Protein AF-A0A0Q8W1R7-F1 (afdb_monomer_lite)

Structure (mmCIF, N/CA/C/O backbone):
data_AF-A0A0Q8W1R7-F1
#
_entry.id   AF-A0A0Q8W1R7-F1
#
loop_
_atom_site.group_PDB
_atom_site.id
_atom_site.type_symbol
_atom_site.label_atom_id
_atom_site.label_alt_id
_atom_site.label_comp_id
_atom_site.label_asym_id
_atom_site.label_entity_id
_atom_site.label_seq_id
_atom_site.pdbx_PDB_ins_code
_atom_site.Cartn_x
_atom_site.Cartn_y
_atom_site.Cartn_z
_atom_site.occupancy
_atom_site.B_iso_or_equiv
_atom_site.auth_seq_id
_atom_site.auth_comp_id
_atom_site.auth_asym_id
_atom_site.auth_atom_id
_atom_site.pdbx_PDB_model_num
ATOM 1 N N . MET A 1 1 ? -94.435 5.708 218.632 1.00 38.22 1 MET A N 1
ATOM 2 C CA . MET A 1 1 ? -94.674 4.295 219.001 1.00 38.22 1 MET A CA 1
ATOM 3 C C . MET A 1 1 ? -95.378 3.622 217.819 1.00 38.22 1 MET A C 1
ATOM 5 O O . MET A 1 1 ? -96.397 4.172 217.431 1.00 38.22 1 MET A O 1
ATOM 9 N N . THR A 1 2 ? -94.858 2.476 217.315 1.00 40.69 2 THR A N 1
ATOM 10 C CA . THR A 1 2 ? -95.605 1.294 216.749 1.00 40.69 2 THR A CA 1
ATOM 11 C C . THR A 1 2 ? -96.429 1.458 215.434 1.00 40.69 2 THR A C 1
ATOM 13 O O . THR A 1 2 ? -96.935 2.543 215.223 1.00 40.69 2 THR A O 1
ATOM 16 N N . ARG A 1 3 ? -96.729 0.499 214.516 1.00 44.25 3 ARG A N 1
ATOM 17 C CA . ARG A 1 3 ? -96.453 -0.941 214.185 1.00 44.25 3 ARG A CA 1
ATOM 18 C C . ARG A 1 3 ? -97.399 -1.347 212.978 1.00 44.25 3 ARG A C 1
ATOM 20 O O . ARG A 1 3 ? -98.430 -0.698 212.853 1.00 44.25 3 ARG A O 1
ATOM 27 N N . ILE A 1 4 ? -97.126 -2.456 212.239 1.00 41.72 4 ILE A N 1
ATOM 28 C CA . ILE A 1 4 ? -98.034 -3.377 211.437 1.00 41.72 4 ILE A CA 1
ATOM 29 C C . ILE A 1 4 ? -98.063 -3.324 209.856 1.00 41.72 4 ILE A C 1
ATOM 31 O O . ILE A 1 4 ? -97.885 -2.273 209.258 1.00 41.72 4 ILE A O 1
ATOM 35 N N . GLU A 1 5 ? -98.232 -4.524 209.243 1.00 49.44 5 GLU A N 1
ATOM 36 C CA . GLU A 1 5 ? -97.964 -5.159 207.905 1.00 49.44 5 GLU A CA 1
ATOM 37 C C . GLU A 1 5 ? -98.959 -4.983 206.696 1.00 49.44 5 GLU A C 1
ATOM 39 O O . GLU A 1 5 ? -100.087 -4.553 206.910 1.00 49.44 5 GLU A O 1
ATOM 44 N N . SER A 1 6 ? -98.566 -5.457 205.467 1.00 43.22 6 SER A N 1
ATOM 45 C CA . SER A 1 6 ? -99.324 -6.318 204.469 1.00 43.22 6 SER A CA 1
ATOM 46 C C . SER A 1 6 ? -99.432 -5.918 202.942 1.00 43.22 6 SER A C 1
ATOM 48 O O . SER A 1 6 ? -100.117 -4.962 202.608 1.00 43.22 6 SER A O 1
ATOM 50 N N . ALA A 1 7 ? -98.838 -6.750 202.044 1.00 46.09 7 ALA A N 1
ATOM 51 C CA . ALA A 1 7 ? -99.156 -7.304 200.672 1.00 46.09 7 ALA A CA 1
ATOM 52 C C . ALA A 1 7 ? -99.746 -6.574 199.388 1.00 46.09 7 ALA A C 1
ATOM 54 O O . ALA A 1 7 ? -100.809 -5.972 199.430 1.00 46.09 7 ALA A O 1
ATOM 55 N N . SER A 1 8 ? -99.067 -6.846 198.232 1.00 51.34 8 SER A N 1
ATOM 56 C CA . SER A 1 8 ? -99.394 -7.192 196.787 1.00 51.34 8 SER A CA 1
ATOM 57 C C . SER A 1 8 ? -100.215 -6.379 195.724 1.00 51.34 8 SER A C 1
ATOM 59 O O . SER A 1 8 ? -101.372 -6.049 195.945 1.00 51.34 8 SER A O 1
ATOM 61 N N . GLU A 1 9 ? -99.648 -6.356 194.482 1.00 46.69 9 GLU A N 1
ATOM 62 C CA . GLU A 1 9 ? -100.207 -6.645 193.105 1.00 46.69 9 GLU A CA 1
ATOM 63 C C . GLU A 1 9 ? -100.318 -5.584 191.945 1.00 46.69 9 GLU A C 1
ATOM 65 O O . GLU A 1 9 ? -100.521 -4.395 192.158 1.00 46.69 9 GLU A O 1
ATOM 70 N N . HIS A 1 10 ? -100.126 -6.076 190.692 1.00 53.00 10 HIS A N 1
ATOM 71 C CA . HIS A 1 10 ? -99.733 -5.476 189.373 1.00 53.00 10 HIS A CA 1
ATOM 72 C C . HIS A 1 10 ? -100.873 -5.131 188.359 1.00 53.00 10 HIS A C 1
ATOM 74 O O . HIS A 1 10 ? -101.868 -5.842 188.366 1.00 53.00 10 HIS A O 1
ATOM 80 N N . GLN A 1 11 ? -100.653 -4.233 187.350 1.00 46.44 11 GLN A N 1
ATOM 81 C CA . GLN A 1 11 ? -101.268 -4.259 185.972 1.00 46.44 11 GLN A CA 1
ATOM 82 C C . GLN A 1 11 ? -100.510 -3.448 184.853 1.00 46.44 11 GLN A C 1
ATOM 84 O O . GLN A 1 11 ? -99.923 -2.408 185.140 1.00 46.44 11 GLN A O 1
ATOM 89 N N . HIS A 1 12 ? -100.567 -3.899 183.570 1.00 50.00 12 HIS A N 1
ATOM 90 C CA . HIS A 1 12 ? -99.900 -3.387 182.325 1.00 50.00 12 HIS A CA 1
ATOM 91 C C . HIS A 1 12 ? -100.809 -3.453 181.045 1.00 50.00 12 HIS A C 1
ATOM 93 O O . HIS A 1 12 ? -101.509 -4.450 180.885 1.00 50.00 12 HIS A O 1
ATOM 99 N N . GLY A 1 13 ? -100.692 -2.513 180.063 1.00 44.03 13 GLY A N 1
ATOM 100 C CA . GLY A 1 13 ? -101.052 -2.726 178.623 1.00 44.03 13 GLY A CA 1
ATOM 101 C C . GLY A 1 13 ? -101.381 -1.498 177.710 1.00 44.03 13 GLY A C 1
ATOM 102 O O . GLY A 1 13 ? -102.448 -0.919 177.869 1.00 44.03 13 GLY A O 1
ATOM 103 N N . ALA A 1 14 ? -100.542 -1.150 176.694 1.00 50.22 14 ALA A N 1
ATOM 104 C CA . ALA A 1 14 ? -100.887 -0.209 175.578 1.00 50.22 14 ALA A CA 1
ATOM 105 C C . ALA A 1 14 ? -100.031 -0.229 174.256 1.00 50.22 14 ALA A C 1
ATOM 107 O O . ALA A 1 14 ? -100.478 0.313 173.249 1.00 50.22 14 ALA A O 1
ATOM 108 N N . GLY A 1 15 ? -98.838 -0.842 174.170 1.00 51.94 15 GLY A N 1
ATOM 109 C CA . GLY A 1 15 ? -97.869 -0.617 173.059 1.00 51.94 15 GLY A CA 1
ATOM 110 C C . GLY A 1 15 ? -98.080 -1.292 171.679 1.00 51.94 15 GLY A C 1
ATOM 111 O O . GLY A 1 15 ? -97.258 -1.103 170.791 1.00 51.94 15 GLY A O 1
ATOM 112 N N . LEU A 1 16 ? -99.135 -2.078 171.444 1.00 53.53 16 LEU A N 1
ATOM 113 C CA . LEU A 1 16 ? -99.179 -3.023 170.303 1.00 53.53 16 LEU A CA 1
ATOM 114 C C . LEU A 1 16 ? -99.725 -2.458 168.965 1.00 53.53 16 LEU A C 1
ATOM 116 O O . LEU A 1 16 ? -99.521 -3.063 167.918 1.00 53.53 16 LEU A O 1
ATOM 120 N N . LYS A 1 17 ? -100.421 -1.312 168.949 1.00 53.47 17 LYS A N 1
ATOM 121 C CA . LYS A 1 17 ? -101.210 -0.872 167.770 1.00 53.47 17 LYS A CA 1
ATOM 122 C C . LYS A 1 17 ? -100.422 -0.124 166.676 1.00 53.47 17 LYS A C 1
ATOM 124 O O . LYS A 1 17 ? -100.834 -0.151 165.523 1.00 53.47 17 LYS A O 1
ATOM 129 N N . ILE A 1 18 ? -99.295 0.515 167.002 1.00 57.88 18 ILE A N 1
ATOM 130 C CA . ILE A 1 18 ? -98.525 1.354 166.052 1.00 57.88 18 ILE A CA 1
ATOM 131 C C . ILE A 1 18 ? -97.645 0.511 165.114 1.00 57.88 18 ILE A C 1
ATOM 133 O O . ILE A 1 18 ? -97.493 0.844 163.940 1.00 57.88 18 ILE A O 1
ATOM 137 N N . ALA A 1 19 ? -97.122 -0.621 165.591 1.00 57.94 19 ALA A N 1
ATOM 138 C CA . ALA A 1 19 ? -96.240 -1.487 164.807 1.00 57.94 19 ALA A CA 1
ATOM 139 C C . ALA A 1 19 ? -96.912 -2.062 163.543 1.00 57.94 19 ALA A C 1
ATOM 141 O O . ALA A 1 19 ? -96.256 -2.260 162.525 1.00 57.94 19 ALA A O 1
ATOM 142 N N . VAL A 1 20 ? -98.229 -2.287 163.582 1.00 61.53 20 VAL A N 1
ATOM 143 C CA . VAL A 1 20 ? -98.974 -2.942 162.493 1.00 61.53 20 VAL A CA 1
ATOM 144 C C . VAL A 1 20 ? -99.138 -2.034 161.265 1.00 61.53 20 VAL A C 1
ATOM 146 O O . VAL A 1 20 ? -99.049 -2.508 160.136 1.00 61.53 20 VAL A O 1
ATOM 149 N N . ILE A 1 21 ? -99.331 -0.725 161.455 1.00 60.91 21 ILE A N 1
ATOM 150 C CA . ILE A 1 21 ? -99.586 0.216 160.347 1.00 60.91 21 ILE A CA 1
ATOM 151 C C . ILE A 1 21 ? -98.305 0.498 159.549 1.00 60.91 21 ILE A C 1
ATOM 153 O O . ILE A 1 21 ? -98.337 0.533 158.319 1.00 60.91 21 ILE A O 1
ATOM 157 N N . VAL A 1 22 ? -97.166 0.645 160.233 1.00 60.72 22 VAL A N 1
ATOM 158 C CA . VAL A 1 22 ? -95.864 0.865 159.580 1.00 60.72 22 VAL A CA 1
ATOM 159 C C . VAL A 1 22 ? -95.456 -0.355 158.755 1.00 60.72 22 VAL A C 1
ATOM 161 O O . VAL A 1 22 ? -94.979 -0.199 157.633 1.00 60.72 22 VAL A O 1
ATOM 164 N N . LEU A 1 23 ? -95.716 -1.567 159.256 1.00 62.00 23 LEU A N 1
ATOM 165 C CA . LEU A 1 23 ? -95.460 -2.797 158.506 1.00 62.00 23 LEU A CA 1
ATOM 166 C C . LEU A 1 23 ? -96.329 -2.911 157.248 1.00 62.00 23 LEU A C 1
ATOM 168 O O . LEU A 1 23 ? -95.832 -3.340 156.213 1.00 62.00 23 LEU A O 1
ATOM 172 N N . ALA A 1 24 ? -97.599 -2.503 157.307 1.00 62.09 24 ALA A N 1
ATOM 173 C CA . ALA A 1 24 ? -98.493 -2.554 156.150 1.00 62.09 24 ALA A CA 1
ATOM 174 C C . ALA A 1 24 ? -98.080 -1.567 155.042 1.00 62.09 24 ALA A C 1
ATOM 176 O O . ALA A 1 24 ? -98.088 -1.923 153.864 1.00 62.09 24 ALA A O 1
ATOM 177 N N . LEU A 1 25 ? -97.667 -0.347 155.406 1.00 62.59 25 LEU A N 1
ATOM 178 C CA . LEU A 1 25 ? -97.160 0.647 154.451 1.00 62.59 25 LEU A CA 1
ATOM 179 C C . LEU A 1 25 ? -95.797 0.257 153.872 1.00 62.59 25 LEU A C 1
ATOM 181 O O . LEU A 1 25 ? -95.595 0.408 152.671 1.00 62.59 25 LEU A O 1
ATOM 185 N N . ALA A 1 26 ? -94.891 -0.282 154.694 1.00 63.66 26 ALA A N 1
ATOM 186 C CA . ALA A 1 26 ? -93.610 -0.816 154.233 1.00 63.66 26 ALA A CA 1
ATOM 187 C C . ALA A 1 26 ? -93.805 -2.004 153.282 1.00 63.66 26 ALA A C 1
ATOM 189 O O . ALA A 1 26 ? -93.137 -2.091 152.258 1.00 63.66 26 ALA A O 1
ATOM 190 N N . LEU A 1 27 ? -94.761 -2.890 153.571 1.00 68.06 27 LEU A N 1
ATOM 191 C CA . LEU A 1 27 ? -95.094 -3.997 152.683 1.00 68.06 27 LEU A CA 1
ATOM 192 C C . LEU A 1 27 ? -95.673 -3.482 151.360 1.00 68.06 27 LEU A C 1
ATOM 194 O O . LEU A 1 27 ? -95.247 -3.928 150.300 1.00 68.06 27 LEU A O 1
ATOM 198 N N . ALA A 1 28 ? -96.582 -2.506 151.391 1.00 62.25 28 ALA A N 1
ATOM 199 C CA . ALA A 1 28 ? -97.167 -1.934 150.180 1.00 62.25 28 ALA A CA 1
ATOM 200 C C . ALA A 1 28 ? -96.123 -1.226 149.296 1.00 62.25 28 ALA A C 1
ATOM 202 O O . ALA A 1 28 ? -96.113 -1.423 148.079 1.00 62.25 28 ALA A O 1
ATOM 203 N N . THR A 1 29 ? -95.208 -0.448 149.881 1.00 66.50 29 THR A N 1
ATOM 204 C CA . THR A 1 29 ? -94.132 0.219 149.128 1.00 66.50 29 THR A CA 1
ATOM 205 C C . THR A 1 29 ? -93.098 -0.768 148.611 1.00 66.50 29 THR A C 1
ATOM 207 O O . THR A 1 29 ? -92.699 -0.658 147.455 1.00 66.50 29 THR A O 1
ATOM 210 N N . MET A 1 30 ? -92.711 -1.767 149.406 1.00 68.00 30 MET A N 1
ATOM 211 C CA . MET A 1 30 ? -91.771 -2.798 148.969 1.00 68.00 30 MET A CA 1
ATOM 212 C C . MET A 1 30 ? -92.367 -3.660 147.852 1.00 68.00 30 MET A C 1
ATOM 214 O O . MET A 1 30 ? -91.676 -3.968 146.886 1.00 68.00 30 MET A O 1
ATOM 218 N N . THR A 1 31 ? -93.665 -3.970 147.929 1.00 67.19 31 THR A N 1
ATOM 219 C CA . THR A 1 31 ? -94.385 -4.675 146.861 1.00 67.19 31 THR A CA 1
ATOM 220 C C . THR A 1 31 ? -94.438 -3.806 145.607 1.00 67.19 31 THR A C 1
ATOM 222 O O . THR A 1 31 ? -94.045 -4.252 144.543 1.00 67.19 31 THR A O 1
ATOM 225 N N . THR A 1 32 ? -94.820 -2.533 145.712 1.00 65.62 32 THR A N 1
ATOM 226 C CA . THR A 1 32 ? -94.885 -1.625 144.551 1.00 65.62 32 THR A CA 1
ATOM 227 C C . THR A 1 32 ? -93.514 -1.410 143.903 1.00 65.62 32 THR A C 1
ATOM 229 O O . THR A 1 32 ? -93.407 -1.402 142.678 1.00 65.62 32 THR A O 1
ATOM 232 N N . LEU A 1 33 ? -92.454 -1.289 144.707 1.00 70.81 33 LEU A N 1
ATOM 233 C CA . LEU A 1 33 ? -91.078 -1.197 144.227 1.00 70.81 33 LEU A CA 1
ATOM 234 C C . LEU A 1 33 ? -90.658 -2.486 143.521 1.00 70.81 33 LEU A C 1
ATOM 236 O O . LEU A 1 33 ? -90.154 -2.400 142.410 1.00 70.81 33 LEU A O 1
ATOM 240 N N . PHE A 1 34 ? -90.920 -3.652 144.117 1.00 71.31 34 PHE A N 1
ATOM 241 C CA . PHE A 1 34 ? -90.669 -4.961 143.508 1.00 71.31 34 PHE A CA 1
ATOM 242 C C . PHE A 1 34 ? -91.397 -5.118 142.166 1.00 71.31 34 PHE A C 1
ATOM 244 O O . PHE A 1 34 ? -90.830 -5.631 141.208 1.00 71.31 34 PHE A O 1
ATOM 251 N N . LEU A 1 35 ? -92.629 -4.620 142.059 1.00 65.75 35 LEU A N 1
ATOM 252 C CA . LEU A 1 35 ? -93.423 -4.652 140.828 1.00 65.75 35 LEU A CA 1
ATOM 253 C C . LEU A 1 35 ? -92.864 -3.736 139.738 1.00 65.75 35 LEU A C 1
ATOM 255 O O . LEU A 1 35 ? -92.772 -4.125 138.573 1.00 65.75 35 LEU A O 1
ATOM 259 N N . LEU A 1 36 ? -92.470 -2.519 140.108 1.00 71.19 36 LEU A N 1
ATOM 260 C CA . LEU A 1 36 ? -91.848 -1.568 139.189 1.00 71.19 36 LEU A CA 1
ATOM 261 C C . LEU A 1 36 ? -90.455 -2.024 138.752 1.00 71.19 36 LEU A C 1
ATOM 263 O O . LEU A 1 36 ? -90.089 -1.807 137.601 1.00 71.19 36 LEU A O 1
ATOM 267 N N . THR A 1 37 ? -89.677 -2.656 139.631 1.00 73.69 37 THR A N 1
ATOM 268 C CA . THR A 1 37 ? -88.337 -3.142 139.287 1.00 73.69 37 THR A CA 1
ATOM 269 C C . THR A 1 37 ? -88.387 -4.407 138.444 1.00 73.69 37 THR A C 1
ATOM 271 O O . THR A 1 37 ? -87.656 -4.477 137.466 1.00 73.69 37 THR A O 1
ATOM 274 N N . THR A 1 38 ? -89.267 -5.367 138.739 1.00 69.19 38 THR A N 1
ATOM 275 C CA . THR A 1 38 ? -89.404 -6.600 137.935 1.00 69.19 38 THR A CA 1
ATOM 276 C C . THR A 1 38 ? -89.975 -6.334 136.543 1.00 69.19 38 THR A C 1
ATOM 278 O O . THR A 1 38 ? -89.465 -6.880 135.570 1.00 69.19 38 THR A O 1
ATOM 281 N N . SER A 1 39 ? -90.958 -5.435 136.413 1.00 71.38 39 SER A N 1
ATOM 282 C CA . SER A 1 39 ? -91.488 -5.024 135.101 1.00 71.38 39 SER A CA 1
ATOM 283 C C . SER A 1 39 ? -90.478 -4.223 134.273 1.00 71.38 39 SER A C 1
ATOM 285 O O . SER A 1 39 ? -90.335 -4.472 133.078 1.00 71.38 39 SER A O 1
ATOM 287 N N . LYS A 1 40 ? -89.723 -3.302 134.892 1.00 77.56 40 LYS A N 1
ATOM 288 C CA . LYS A 1 40 ? -88.628 -2.593 134.209 1.00 77.56 40 LYS A CA 1
ATOM 289 C C . LYS A 1 40 ? -87.461 -3.512 133.855 1.00 77.56 40 LYS A C 1
ATOM 291 O O . LYS A 1 40 ? -86.825 -3.286 132.834 1.00 77.56 40 LYS A O 1
ATOM 296 N N . LEU A 1 41 ? -87.187 -4.531 134.670 1.00 78.25 41 LEU A N 1
ATOM 297 C CA . LEU A 1 41 ? -86.155 -5.527 134.394 1.00 78.25 41 LEU A CA 1
ATOM 298 C C . LEU A 1 41 ? -86.550 -6.425 133.218 1.00 78.25 41 LEU A C 1
ATOM 300 O O . LEU A 1 41 ? -85.726 -6.629 132.338 1.00 78.25 41 LEU A O 1
ATOM 304 N N . ALA A 1 42 ? -87.802 -6.893 133.163 1.00 74.31 42 ALA A N 1
ATOM 305 C CA . ALA A 1 42 ? -88.317 -7.655 132.025 1.00 74.31 42 ALA A CA 1
ATOM 306 C C . ALA A 1 42 ? -88.290 -6.821 130.732 1.00 74.31 42 ALA A C 1
ATOM 308 O O . ALA A 1 42 ? -87.707 -7.252 129.747 1.00 74.31 42 ALA A O 1
ATOM 309 N N . GLY A 1 43 ? -88.799 -5.583 130.761 1.00 75.94 43 GLY A N 1
ATOM 310 C CA . GLY A 1 43 ? -88.759 -4.698 129.590 1.00 75.94 43 GLY A CA 1
ATOM 311 C C . GLY A 1 43 ? -87.341 -4.292 129.165 1.00 75.94 43 GLY A C 1
ATOM 312 O O . GLY A 1 43 ? -87.070 -4.163 127.976 1.00 75.94 43 GLY A O 1
ATOM 313 N N . GLY A 1 44 ? -86.418 -4.125 130.118 1.00 80.75 44 GLY A N 1
ATOM 314 C CA . GLY A 1 44 ? -85.002 -3.889 129.831 1.00 80.75 44 GLY A CA 1
ATOM 315 C C . GLY A 1 44 ? -84.300 -5.118 129.244 1.00 80.75 44 GLY A C 1
ATOM 316 O O . GLY A 1 44 ? -83.471 -4.971 128.352 1.00 80.75 44 GLY A O 1
ATOM 317 N N . ALA A 1 45 ? -84.656 -6.323 129.697 1.00 80.62 45 ALA A N 1
ATOM 318 C CA . ALA A 1 45 ? -84.152 -7.581 129.155 1.00 80.62 45 ALA A CA 1
ATOM 319 C C . ALA A 1 45 ? -84.709 -7.870 127.749 1.00 80.62 45 ALA A C 1
ATOM 321 O O . ALA A 1 45 ? -83.950 -8.296 126.886 1.00 80.62 45 ALA A O 1
ATOM 322 N N . ASP A 1 46 ? -85.979 -7.549 127.480 1.00 81.94 46 ASP A N 1
ATOM 323 C CA . ASP A 1 46 ? -86.566 -7.616 126.134 1.00 81.94 46 ASP A CA 1
ATOM 324 C C . ASP A 1 46 ? -85.914 -6.602 125.181 1.00 81.94 46 ASP A C 1
ATOM 326 O O . ASP A 1 46 ? -85.605 -6.931 124.037 1.00 81.94 46 ASP A O 1
ATOM 330 N N . GLN A 1 47 ? -85.643 -5.376 125.648 1.00 83.81 47 GLN A N 1
ATOM 331 C CA . GLN A 1 47 ? -84.891 -4.381 124.873 1.00 83.81 47 GLN A CA 1
ATOM 332 C C . GLN A 1 47 ? -83.456 -4.834 124.590 1.00 83.81 47 GLN A C 1
ATOM 334 O O . GLN A 1 47 ? -82.959 -4.619 123.486 1.00 83.81 47 GLN A O 1
ATOM 339 N N . LEU A 1 48 ? -82.796 -5.472 125.561 1.00 85.00 48 LEU A N 1
ATOM 340 C CA . LEU A 1 48 ? -81.456 -6.023 125.382 1.00 85.00 48 LEU A CA 1
ATOM 341 C C . LEU A 1 48 ? -81.462 -7.209 124.410 1.00 85.00 48 LEU A C 1
ATOM 343 O O . LEU A 1 48 ? -80.592 -7.275 123.550 1.00 85.00 48 LEU A O 1
ATOM 347 N N . ALA A 1 49 ? -82.460 -8.093 124.486 1.00 82.00 49 ALA A N 1
ATOM 348 C CA . ALA A 1 49 ? -82.631 -9.202 123.551 1.00 82.00 49 ALA A CA 1
ATOM 349 C C . ALA A 1 49 ? -82.917 -8.709 122.125 1.00 82.00 49 ALA A C 1
ATOM 351 O O . ALA A 1 49 ? -82.309 -9.198 121.179 1.00 82.00 49 ALA A O 1
ATOM 352 N N . ALA A 1 50 ? -83.779 -7.700 121.962 1.00 82.00 50 ALA A N 1
ATOM 353 C CA . ALA A 1 50 ? -84.051 -7.085 120.664 1.00 82.00 50 ALA A CA 1
ATOM 354 C C . ALA A 1 50 ? -82.819 -6.358 120.100 1.00 82.00 50 ALA A C 1
ATOM 356 O O . ALA A 1 50 ? -82.522 -6.481 118.915 1.00 82.00 50 ALA A O 1
ATOM 357 N N . GLY A 1 51 ? -82.070 -5.642 120.947 1.00 85.94 51 GLY A N 1
ATOM 358 C CA . GLY A 1 51 ? -80.811 -5.003 120.559 1.00 85.94 51 GLY A CA 1
ATOM 359 C C . GLY A 1 51 ? -79.726 -6.013 120.177 1.00 85.94 51 GLY A C 1
ATOM 360 O O . GLY A 1 51 ? -79.010 -5.795 119.205 1.00 85.94 51 GLY A O 1
ATOM 361 N N . ALA A 1 52 ? -79.637 -7.138 120.890 1.00 85.25 52 ALA A N 1
ATOM 362 C CA . ALA A 1 52 ? -78.720 -8.232 120.584 1.00 85.25 52 ALA A CA 1
ATOM 363 C C . ALA A 1 52 ? -79.122 -8.985 119.305 1.00 85.25 52 ALA A C 1
ATOM 365 O O . ALA A 1 52 ? -78.252 -9.302 118.503 1.00 85.25 52 ALA A O 1
ATOM 366 N N . ALA A 1 53 ? -80.420 -9.186 119.055 1.00 84.19 53 ALA A N 1
ATOM 367 C CA . ALA A 1 53 ? -80.921 -9.735 117.793 1.00 84.19 53 ALA A CA 1
ATOM 368 C C . ALA A 1 53 ? -80.613 -8.802 116.611 1.00 84.19 53 ALA A C 1
ATOM 370 O O . ALA A 1 53 ? -80.090 -9.242 115.596 1.00 84.19 53 ALA A O 1
ATOM 371 N N . GLN A 1 54 ? -80.824 -7.493 116.768 1.00 87.38 54 GLN A N 1
ATOM 372 C CA . GLN A 1 54 ? -80.460 -6.514 115.742 1.00 87.38 54 GLN A CA 1
ATOM 373 C C . GLN A 1 54 ? -78.938 -6.457 115.505 1.00 87.38 54 GLN A C 1
ATOM 375 O O . GLN A 1 54 ? -78.491 -6.289 114.371 1.00 87.38 54 GLN A O 1
ATOM 380 N N . ALA A 1 55 ? -78.128 -6.597 116.559 1.00 86.94 55 ALA A N 1
ATOM 381 C CA . ALA A 1 55 ? -76.673 -6.677 116.447 1.00 86.94 55 ALA A CA 1
ATOM 382 C C . ALA A 1 55 ? -76.204 -8.001 115.819 1.00 86.94 55 ALA A C 1
ATOM 384 O O . ALA A 1 55 ? -75.201 -8.006 115.111 1.00 86.94 55 ALA A O 1
ATOM 385 N N . SER A 1 56 ? -76.922 -9.102 116.051 1.00 87.06 56 SER A N 1
ATOM 386 C CA . SER A 1 56 ? -76.731 -10.402 115.399 1.00 87.06 56 SER A CA 1
ATOM 387 C C . SER A 1 56 ? -77.025 -10.299 113.900 1.00 87.06 56 SER A C 1
ATOM 389 O O . SER A 1 56 ? -76.123 -10.526 113.098 1.00 87.06 56 SER A O 1
ATOM 391 N N . ASP A 1 57 ? -78.199 -9.790 113.512 1.00 86.69 57 ASP A N 1
ATOM 392 C CA . ASP A 1 57 ? -78.550 -9.542 112.105 1.00 86.69 57 ASP A CA 1
ATOM 393 C C . ASP A 1 57 ? -77.519 -8.633 111.415 1.00 86.69 57 ASP A C 1
ATOM 395 O O . ASP A 1 57 ? -77.079 -8.906 110.299 1.00 86.69 57 ASP A O 1
ATOM 399 N N . GLY A 1 58 ? -77.084 -7.565 112.095 1.00 89.38 58 GLY A N 1
ATOM 400 C CA . GLY A 1 58 ? -76.037 -6.675 111.593 1.00 89.38 58 GLY A CA 1
ATOM 401 C C . GLY A 1 58 ? -74.672 -7.359 111.462 1.00 89.38 58 GLY A C 1
ATOM 402 O O . GLY A 1 58 ? -73.957 -7.112 110.495 1.00 89.38 58 GLY A O 1
ATOM 403 N N . SER A 1 59 ? -74.313 -8.243 112.397 1.00 89.62 59 SER A N 1
ATOM 404 C CA . SER A 1 59 ? -73.059 -9.009 112.352 1.00 89.62 59 SER A CA 1
ATOM 405 C C . SER A 1 59 ? -73.081 -10.045 111.227 1.00 89.62 59 SER A C 1
ATOM 407 O O . SER A 1 59 ? -72.084 -10.179 110.523 1.00 89.62 59 SER A O 1
ATOM 409 N N . GLN A 1 60 ? -74.221 -10.703 110.994 1.00 88.56 60 GLN A N 1
ATOM 410 C CA . GLN A 1 60 ? -74.414 -11.624 109.874 1.00 88.56 60 GLN A CA 1
ATOM 411 C C . GLN A 1 60 ? -74.334 -10.897 108.527 1.00 88.56 60 GLN A C 1
ATOM 413 O O . GLN A 1 60 ? -73.632 -11.353 107.633 1.00 88.56 60 GLN A O 1
ATOM 418 N N . GLN A 1 61 ? -74.969 -9.727 108.392 1.00 89.94 61 GLN A N 1
ATOM 419 C CA . GLN A 1 61 ? -74.860 -8.912 107.174 1.00 89.94 61 GLN A CA 1
ATOM 420 C C . GLN A 1 61 ? -73.414 -8.494 106.880 1.00 89.94 61 GLN A C 1
ATOM 422 O O . GLN A 1 61 ? -72.996 -8.486 105.722 1.00 89.94 61 GLN A O 1
ATOM 427 N N . VAL A 1 62 ? -72.636 -8.153 107.914 1.00 90.06 62 VAL A N 1
ATOM 428 C CA . VAL A 1 62 ? -71.209 -7.843 107.749 1.00 90.06 62 VAL A CA 1
ATOM 429 C C . VAL A 1 62 ? -70.410 -9.097 107.392 1.00 90.06 62 VAL A C 1
ATOM 431 O O . VAL A 1 62 ? -69.527 -9.002 106.545 1.00 90.06 62 VAL A O 1
ATOM 434 N N . ALA A 1 63 ? -70.721 -10.256 107.977 1.00 88.62 63 ALA A N 1
ATOM 435 C CA . ALA A 1 63 ? -70.061 -11.519 107.652 1.00 88.62 63 ALA A CA 1
ATOM 436 C C . ALA A 1 63 ? -70.313 -11.941 106.196 1.00 88.62 63 ALA A C 1
ATOM 438 O O . ALA A 1 63 ? -69.362 -12.261 105.483 1.00 88.62 63 ALA A O 1
ATOM 439 N N . ASP A 1 64 ? -71.563 -11.861 105.737 1.00 89.19 64 ASP A N 1
ATOM 440 C CA . ASP A 1 64 ? -71.952 -12.166 104.359 1.00 89.19 64 ASP A CA 1
ATOM 441 C C . ASP A 1 64 ? -71.271 -11.197 103.381 1.00 89.19 64 ASP A C 1
ATOM 443 O O . ASP A 1 64 ? -70.623 -11.628 102.427 1.00 89.19 64 ASP A O 1
ATOM 447 N N . GLY A 1 65 ? -71.316 -9.888 103.665 1.00 91.56 65 GLY A N 1
ATOM 448 C CA . GLY A 1 65 ? -70.643 -8.873 102.850 1.00 91.56 65 GLY A CA 1
ATOM 449 C C . GLY A 1 65 ? -69.116 -9.015 102.834 1.00 91.56 65 GLY A C 1
ATOM 450 O O . GLY A 1 65 ? -68.478 -8.774 101.810 1.00 91.56 65 GLY A O 1
ATOM 451 N N . ALA A 1 66 ? -68.509 -9.448 103.941 1.00 91.81 66 ALA A N 1
ATOM 452 C CA . ALA A 1 66 ? -67.084 -9.760 104.009 1.00 91.81 66 ALA A CA 1
ATOM 453 C C . ALA A 1 66 ? -66.740 -11.054 103.244 1.00 91.81 66 ALA A C 1
ATOM 455 O O . ALA A 1 66 ? -65.675 -11.138 102.631 1.00 91.81 66 ALA A O 1
ATOM 456 N N . GLY A 1 67 ? -67.650 -12.031 103.210 1.00 90.56 67 GLY A N 1
ATOM 457 C CA . GLY A 1 67 ? -67.548 -13.223 102.366 1.00 90.56 67 GLY A CA 1
ATOM 458 C C . GLY A 1 67 ? -67.603 -12.893 100.872 1.00 90.56 67 GLY A C 1
ATOM 459 O O . GLY A 1 67 ? -66.737 -13.335 100.117 1.00 90.56 67 GLY A O 1
ATOM 460 N N . GLU A 1 68 ? -68.556 -12.058 100.451 1.00 92.69 68 GLU A N 1
ATOM 461 C CA . GLU A 1 68 ? -68.649 -11.564 99.069 1.00 92.69 68 GLU A CA 1
ATOM 462 C C . GLU A 1 68 ? -67.413 -10.748 98.672 1.00 92.69 68 GLU A C 1
ATOM 464 O O . GLU A 1 68 ? -66.859 -10.950 97.591 1.00 92.69 68 GLU A O 1
ATOM 469 N N . LEU A 1 69 ? -66.928 -9.870 99.562 1.00 93.00 69 LEU A N 1
ATOM 470 C CA . LEU A 1 69 ? -65.696 -9.113 99.338 1.00 93.00 69 LEU A CA 1
ATOM 471 C C . LEU A 1 69 ? -64.481 -10.038 99.201 1.00 93.00 69 LEU A C 1
ATOM 473 O O . LEU A 1 69 ? -63.632 -9.791 98.347 1.00 93.00 69 LEU A O 1
ATOM 477 N N . SER A 1 70 ? -64.394 -11.096 100.014 1.00 92.44 70 SER A N 1
ATOM 478 C CA . SER A 1 70 ? -63.320 -12.088 99.922 1.00 92.44 70 SER A CA 1
ATOM 479 C C . SER A 1 70 ? -63.334 -12.813 98.578 1.00 92.44 70 SER A C 1
ATOM 481 O O . SER A 1 70 ? -62.321 -12.824 97.879 1.00 92.44 70 SER A O 1
ATOM 483 N N . ALA A 1 71 ? -64.495 -13.336 98.173 1.00 91.44 71 ALA A N 1
ATOM 484 C CA . ALA A 1 71 ? -64.656 -14.026 96.897 1.00 91.44 71 ALA A CA 1
ATOM 485 C C . ALA A 1 71 ? -64.339 -13.108 95.706 1.00 91.44 71 ALA A C 1
ATOM 487 O O . ALA A 1 71 ? -63.550 -13.478 94.839 1.00 91.44 71 ALA A O 1
ATOM 488 N N . GLY A 1 72 ? -64.870 -11.881 95.704 1.00 94.00 72 GLY A N 1
ATOM 489 C CA . GLY A 1 72 ? -64.575 -10.898 94.660 1.00 94.00 72 GLY A CA 1
ATOM 490 C C . GLY A 1 72 ? -63.101 -10.476 94.622 1.00 94.00 72 GLY A C 1
ATOM 491 O O . GLY A 1 72 ? -62.554 -10.239 93.548 1.00 94.00 72 GLY A O 1
ATOM 492 N N . SER A 1 73 ? -62.430 -10.422 95.777 1.00 94.31 73 SER A N 1
ATOM 493 C CA . SER A 1 73 ? -60.991 -10.129 95.850 1.00 94.31 73 SER A CA 1
ATOM 494 C C . SER A 1 73 ? -60.139 -11.307 95.361 1.00 94.31 73 SER A C 1
ATOM 496 O O . SER A 1 73 ? -59.110 -11.087 94.727 1.00 94.31 73 SER A O 1
ATOM 498 N N . ALA A 1 74 ? -60.570 -12.551 95.590 1.00 92.19 74 ALA A N 1
ATOM 499 C CA . ALA A 1 74 ? -59.919 -13.735 95.031 1.00 92.19 74 ALA A CA 1
ATOM 500 C C . ALA A 1 74 ? -60.059 -13.787 93.499 1.00 92.19 74 ALA A C 1
ATOM 502 O O . ALA A 1 74 ? -59.060 -13.961 92.808 1.00 92.19 74 ALA A O 1
ATOM 503 N N . GLU A 1 75 ? -61.257 -13.527 92.959 1.00 94.06 75 GLU A N 1
ATOM 504 C CA . GLU A 1 75 ? -61.462 -13.424 91.505 1.00 94.06 75 GLU A CA 1
ATOM 505 C C . GLU A 1 75 ? -60.620 -12.301 90.880 1.00 94.06 75 GLU A C 1
ATOM 507 O O . GLU A 1 75 ? -60.060 -12.470 89.794 1.00 94.06 75 GLU A O 1
ATOM 512 N N . LEU A 1 76 ? -60.497 -11.156 91.565 1.00 94.44 76 LEU A N 1
ATOM 513 C CA . LEU A 1 76 ? -59.626 -10.066 91.124 1.00 94.44 76 LEU A CA 1
ATOM 514 C C . LEU A 1 76 ? -58.148 -10.479 91.129 1.00 94.44 76 LEU A C 1
ATOM 516 O O . LEU A 1 76 ? -57.428 -10.112 90.201 1.00 94.44 76 LEU A O 1
ATOM 520 N N . SER A 1 77 ? -57.709 -11.247 92.132 1.00 93.81 77 SER A N 1
ATOM 521 C CA . SER A 1 77 ? -56.343 -11.778 92.201 1.00 93.81 77 SER A CA 1
ATOM 522 C C . SER A 1 77 ? -56.039 -12.717 91.034 1.00 93.81 77 SER A C 1
ATOM 524 O O . SER A 1 77 ? -55.071 -12.495 90.305 1.00 93.81 77 SER A O 1
ATOM 526 N N . ASP A 1 78 ? -56.916 -13.692 90.781 1.00 93.12 78 ASP A N 1
ATOM 527 C CA . ASP A 1 78 ? -56.769 -14.638 89.670 1.00 93.12 78 ASP A CA 1
ATOM 528 C C . ASP A 1 78 ? -56.741 -13.907 88.318 1.00 93.12 78 ASP A C 1
ATOM 530 O O . ASP A 1 78 ? -55.856 -14.135 87.488 1.00 93.12 78 ASP A O 1
ATOM 534 N N . GLY A 1 79 ? -57.662 -12.959 88.110 1.00 95.06 79 GLY A N 1
ATOM 535 C CA . GLY A 1 79 ? -57.697 -12.142 86.896 1.00 95.06 79 GLY A CA 1
ATOM 536 C C . GLY A 1 79 ? -56.448 -11.272 86.716 1.00 95.06 79 GLY A C 1
ATOM 537 O O . GLY A 1 79 ? -55.978 -11.084 85.589 1.00 95.06 79 GLY A O 1
ATOM 538 N N . ALA A 1 80 ? -55.880 -10.761 87.810 1.00 94.88 80 ALA A N 1
ATOM 539 C CA . ALA A 1 80 ? -54.639 -9.997 87.792 1.00 94.88 80 ALA A CA 1
ATOM 540 C C . ALA A 1 80 ? -53.416 -10.893 87.502 1.00 94.88 80 ALA A C 1
ATOM 542 O O . ALA A 1 80 ? -52.559 -10.506 86.705 1.00 94.88 80 ALA A O 1
ATOM 543 N N . ALA A 1 81 ? -53.371 -12.119 88.030 1.00 93.12 81 ALA A N 1
ATOM 544 C CA . ALA A 1 81 ? -52.329 -13.102 87.724 1.00 93.12 81 ALA A CA 1
ATOM 545 C C . ALA A 1 81 ? -52.366 -13.568 86.251 1.00 93.12 81 ALA A C 1
ATOM 547 O O . ALA A 1 81 ? -51.323 -13.686 85.590 1.00 93.12 81 ALA A O 1
ATOM 548 N N . ASP A 1 82 ? -53.563 -13.769 85.694 1.00 95.25 82 ASP A N 1
ATOM 549 C CA . ASP A 1 82 ? -53.747 -14.063 84.268 1.00 95.25 82 ASP A CA 1
ATOM 550 C C . ASP A 1 82 ? -53.269 -12.898 83.388 1.00 95.25 82 ASP A C 1
ATOM 552 O O . ASP A 1 82 ? -52.588 -13.108 82.373 1.00 95.25 82 ASP A O 1
ATOM 556 N N . ALA A 1 83 ? -53.576 -11.659 83.788 1.00 94.88 83 ALA A N 1
ATOM 557 C CA . ALA A 1 83 ? -53.094 -10.460 83.111 1.00 94.88 83 ALA A CA 1
ATOM 558 C C . ALA A 1 83 ? -51.561 -10.345 83.168 1.00 94.88 83 ALA A C 1
ATOM 560 O O . ALA A 1 83 ? -50.948 -10.055 82.135 1.00 94.88 83 ALA A O 1
ATOM 561 N N . ALA A 1 84 ? -50.940 -10.659 84.312 1.00 93.94 84 ALA A N 1
ATOM 562 C CA . ALA A 1 84 ? -49.485 -10.691 84.467 1.00 93.94 84 ALA A CA 1
ATOM 563 C C . ALA A 1 84 ? -48.843 -11.702 83.509 1.00 93.94 84 ALA A C 1
ATOM 565 O O . ALA A 1 84 ? -47.958 -11.357 82.724 1.00 93.94 84 ALA A O 1
ATOM 566 N N . THR A 1 85 ? -49.381 -12.923 83.461 1.00 94.44 85 THR A N 1
ATOM 567 C CA . THR A 1 85 ? -48.933 -13.970 82.529 1.00 94.44 85 THR A CA 1
ATOM 568 C C . THR A 1 85 ? -49.092 -13.537 81.064 1.00 94.44 85 THR A C 1
ATOM 570 O O . THR A 1 85 ? -48.246 -13.822 80.207 1.00 94.44 85 THR A O 1
ATOM 573 N N . GLY A 1 86 ? -50.192 -12.853 80.737 1.00 95.88 86 GLY A N 1
ATOM 574 C CA . GLY A 1 86 ? -50.420 -12.275 79.412 1.00 95.88 86 GLY A CA 1
ATOM 575 C C . GLY A 1 86 ? -49.379 -11.213 79.047 1.00 95.88 86 GLY A C 1
ATOM 576 O O . GLY A 1 86 ? -48.849 -11.220 77.931 1.00 95.88 86 GLY A O 1
ATOM 577 N N . ALA A 1 87 ? -49.047 -10.340 79.996 1.00 96.19 87 ALA A N 1
ATOM 578 C CA . ALA A 1 87 ? -48.051 -9.288 79.844 1.00 96.19 87 ALA A CA 1
ATOM 579 C C . ALA A 1 87 ? -46.622 -9.854 79.709 1.00 96.19 87 ALA A C 1
ATOM 581 O O . ALA A 1 87 ? -45.871 -9.425 78.830 1.00 96.19 87 ALA A O 1
ATOM 582 N N . GLU A 1 88 ? -46.267 -10.911 80.443 1.00 94.81 88 GLU A N 1
ATOM 583 C CA . GLU A 1 88 ? -44.997 -11.630 80.259 1.00 94.81 88 GLU A CA 1
ATOM 584 C C . GLU A 1 88 ? -44.866 -12.230 78.852 1.00 94.81 88 GLU A C 1
ATOM 586 O O . GLU A 1 88 ? -43.844 -12.055 78.177 1.00 94.81 88 GLU A O 1
ATOM 591 N N . LYS A 1 89 ? -45.919 -12.895 78.353 1.00 96.00 89 LYS A N 1
ATOM 592 C CA . LYS A 1 89 ? -45.940 -13.431 76.979 1.00 96.00 89 LYS A CA 1
ATOM 593 C C . LYS A 1 89 ? -45.768 -12.321 75.943 1.00 96.00 89 LYS A C 1
ATOM 595 O O . LYS A 1 89 ? -45.034 -12.504 74.967 1.00 96.00 89 LYS A O 1
ATOM 600 N N . LEU A 1 90 ? -46.409 -11.170 76.159 1.00 95.88 90 LEU A N 1
ATOM 601 C CA . LEU A 1 90 ? -46.250 -9.993 75.306 1.00 95.88 90 LEU A CA 1
ATOM 602 C C . LEU A 1 90 ? -44.807 -9.469 75.335 1.00 95.88 90 LEU A C 1
ATOM 604 O O . LEU A 1 90 ? -44.258 -9.177 74.273 1.00 95.88 90 LEU A O 1
ATOM 608 N N . SER A 1 91 ? -44.169 -9.417 76.507 1.00 95.12 91 SER A N 1
ATOM 609 C CA . SER A 1 91 ? -42.760 -9.033 76.663 1.00 95.12 91 SER A CA 1
ATOM 610 C C . SER A 1 91 ? -41.824 -9.955 75.872 1.00 95.12 91 SER A C 1
ATOM 612 O O . SER A 1 91 ? -41.005 -9.482 75.078 1.00 95.12 91 SER A O 1
ATOM 614 N N . VAL A 1 92 ? -41.989 -11.277 75.994 1.00 95.75 92 VAL A N 1
ATOM 615 C CA . VAL A 1 92 ? -41.186 -12.262 75.242 1.00 95.75 92 VAL A CA 1
ATOM 616 C C . VAL A 1 92 ? -41.400 -12.124 73.729 1.00 95.75 92 VAL A C 1
ATOM 618 O O . VAL A 1 92 ? -40.435 -12.134 72.952 1.00 95.75 92 VAL A O 1
ATOM 621 N N . GLY A 1 93 ? -42.653 -11.959 73.296 1.00 95.62 93 GLY A N 1
ATOM 622 C CA . GLY A 1 93 ? -42.994 -11.738 71.890 1.00 95.62 93 GLY A CA 1
ATOM 623 C C . GLY A 1 93 ? -42.367 -10.457 71.334 1.00 95.62 93 GLY A C 1
ATOM 624 O O . GLY A 1 93 ? -41.737 -10.483 70.273 1.00 95.62 93 GLY A O 1
ATOM 625 N N . ALA A 1 94 ? -42.464 -9.356 72.082 1.00 95.94 94 ALA A N 1
ATOM 626 C CA . ALA A 1 94 ? -41.869 -8.071 71.732 1.00 95.94 94 ALA A CA 1
ATOM 627 C C . ALA A 1 94 ? -40.332 -8.145 71.672 1.00 95.94 94 ALA A C 1
ATOM 629 O O . ALA A 1 94 ? -39.734 -7.652 70.716 1.00 95.94 94 ALA A O 1
ATOM 630 N N . GLY A 1 95 ? -39.690 -8.844 72.613 1.00 93.81 95 GLY A N 1
ATOM 631 C CA . GLY A 1 95 ? -38.245 -9.087 72.588 1.00 93.81 95 GLY A CA 1
ATOM 632 C C . GLY A 1 95 ? -37.799 -9.893 71.361 1.00 93.81 95 GLY A C 1
ATOM 633 O O . GLY A 1 95 ? -36.809 -9.557 70.709 1.00 93.81 95 GLY A O 1
ATOM 634 N N . THR A 1 96 ? -38.563 -10.918 70.978 1.00 95.44 96 THR A N 1
ATOM 635 C CA . THR A 1 96 ? -38.282 -11.715 69.769 1.00 95.44 96 THR A CA 1
ATOM 636 C C . THR A 1 96 ? -38.415 -10.871 68.498 1.00 95.44 96 THR A C 1
ATOM 638 O O . THR A 1 96 ? -37.563 -10.946 67.606 1.00 95.44 96 THR A O 1
ATOM 641 N N . ALA A 1 97 ? -39.448 -10.026 68.428 1.00 95.12 97 ALA A N 1
ATOM 642 C CA . ALA A 1 97 ? -39.643 -9.088 67.327 1.00 95.12 97 ALA A CA 1
ATOM 643 C C . ALA A 1 97 ? -38.500 -8.060 67.238 1.00 95.12 97 ALA A C 1
ATOM 645 O O . ALA A 1 97 ? -38.012 -7.806 66.136 1.00 95.12 97 ALA A O 1
ATOM 646 N N . ALA A 1 98 ? -38.006 -7.553 68.373 1.00 94.50 98 ALA A N 1
ATOM 647 C CA . ALA A 1 98 ? -36.865 -6.636 68.423 1.00 94.50 98 ALA A CA 1
ATOM 648 C C . ALA A 1 98 ? -35.593 -7.266 67.835 1.00 94.50 98 ALA A C 1
ATOM 650 O O . ALA A 1 98 ? -34.916 -6.657 67.005 1.00 94.50 98 ALA A O 1
ATOM 651 N N . VAL A 1 99 ? -35.300 -8.524 68.189 1.00 95.12 99 VAL A N 1
ATOM 652 C CA . VAL A 1 99 ? -34.164 -9.273 67.620 1.00 95.12 99 VAL A CA 1
ATOM 653 C C . VAL A 1 99 ? -34.332 -9.484 66.112 1.00 95.12 99 VAL A C 1
ATOM 655 O O . VAL A 1 99 ? -33.362 -9.377 65.356 1.00 95.12 99 VAL A O 1
ATOM 658 N N . GLY A 1 100 ? -35.549 -9.788 65.654 1.00 96.44 100 GLY A N 1
ATOM 659 C CA . GLY A 1 100 ? -35.860 -9.915 64.228 1.00 96.44 100 GLY A CA 1
ATOM 660 C C . GLY A 1 100 ? -35.642 -8.607 63.461 1.00 96.44 100 GLY A C 1
ATOM 661 O O . GLY A 1 100 ? -34.989 -8.607 62.416 1.00 96.44 100 GLY A O 1
ATOM 662 N N . ALA A 1 101 ? -36.126 -7.494 64.012 1.00 96.88 101 ALA A N 1
ATOM 663 C CA . ALA A 1 101 ? -35.958 -6.160 63.448 1.00 96.88 101 ALA A CA 1
ATOM 664 C C . ALA A 1 101 ? -34.477 -5.750 63.381 1.00 96.88 101 ALA A C 1
ATOM 666 O O . ALA A 1 101 ? -34.018 -5.242 62.360 1.00 96.88 101 ALA A O 1
ATOM 667 N N . GLU A 1 102 ? -33.686 -6.072 64.404 1.00 95.44 102 GLU A N 1
ATOM 668 C CA . GLU A 1 102 ? -32.248 -5.798 64.403 1.00 95.44 102 GLU A CA 1
ATOM 669 C C . GLU A 1 102 ? -31.491 -6.623 63.346 1.00 95.44 102 GLU A C 1
ATOM 671 O O . GLU A 1 102 ? -30.639 -6.099 62.623 1.00 95.44 102 GLU A O 1
ATOM 676 N N . LYS A 1 103 ? -31.844 -7.904 63.169 1.00 96.75 103 LYS A N 1
ATOM 677 C CA . LYS A 1 103 ? -31.293 -8.728 62.076 1.00 96.75 103 LYS A CA 1
ATOM 678 C C . LYS A 1 103 ? -31.633 -8.147 60.705 1.00 96.75 103 LYS A C 1
ATOM 680 O O . LYS A 1 103 ? -30.761 -8.111 59.833 1.00 96.75 103 LYS A O 1
ATOM 685 N N . LEU A 1 104 ? -32.870 -7.682 60.519 1.00 96.69 104 LEU A N 1
ATOM 686 C CA . LEU A 1 104 ? -33.301 -7.030 59.283 1.00 96.69 104 LEU A CA 1
ATOM 687 C C . LEU A 1 104 ? -32.502 -5.747 59.028 1.00 96.69 104 LEU A C 1
ATOM 689 O O . LEU A 1 104 ? -32.009 -5.560 57.918 1.00 96.69 104 LEU A O 1
ATOM 693 N N . ARG A 1 105 ? -32.289 -4.918 60.056 1.00 96.50 105 ARG A N 1
ATOM 694 C CA . ARG A 1 105 ? -31.473 -3.697 59.978 1.00 96.50 105 ARG A CA 1
ATOM 695 C C . ARG A 1 105 ? -30.044 -3.993 59.520 1.00 96.50 105 ARG A C 1
ATOM 697 O O . ARG A 1 105 ? -29.542 -3.349 58.601 1.00 96.50 105 ARG A O 1
ATOM 704 N N . VAL A 1 106 ? -29.390 -4.985 60.130 1.00 96.25 106 VAL A N 1
ATOM 705 C CA . VAL A 1 106 ? -28.022 -5.392 59.759 1.00 96.25 106 VAL A CA 1
ATOM 706 C C . VAL A 1 106 ? -27.974 -5.950 58.333 1.00 96.25 106 VAL A C 1
ATOM 708 O O . VAL A 1 106 ? -27.045 -5.643 57.584 1.00 96.25 106 VAL A O 1
ATOM 711 N N . GLY A 1 107 ? -28.964 -6.756 57.940 1.00 97.00 107 GLY A N 1
ATOM 712 C CA . GLY A 1 107 ? -29.080 -7.273 56.575 1.00 97.00 107 GLY A CA 1
ATOM 713 C C . GLY A 1 107 ? -29.246 -6.157 55.542 1.00 97.00 107 GLY A C 1
ATOM 714 O O . GLY A 1 107 ? -28.539 -6.145 54.536 1.00 97.00 107 GLY A O 1
ATOM 715 N N . ALA A 1 108 ? -30.114 -5.188 55.832 1.00 97.00 108 ALA A N 1
ATOM 716 C CA . ALA A 1 108 ? -30.355 -4.025 54.989 1.00 97.00 108 ALA A CA 1
ATOM 717 C C . ALA A 1 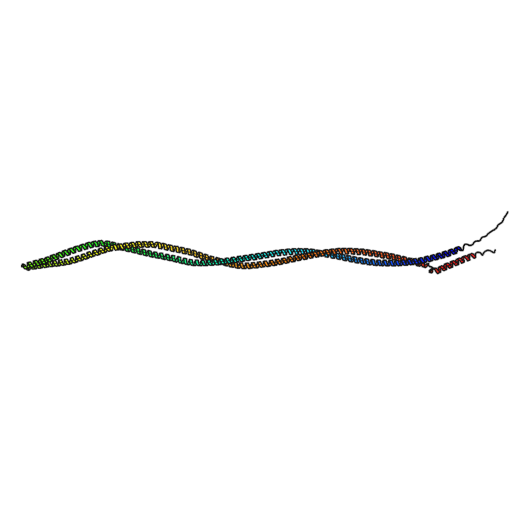108 ? -29.092 -3.158 54.833 1.00 97.00 108 ALA A C 1
ATOM 719 O O . ALA A 1 108 ? -28.743 -2.785 53.717 1.00 97.00 108 ALA A O 1
ATOM 720 N N . ALA A 1 109 ? -28.333 -2.941 55.914 1.00 95.19 109 ALA A N 1
ATOM 721 C CA . ALA A 1 109 ? -27.059 -2.221 55.854 1.00 95.19 109 ALA A CA 1
ATOM 722 C C . ALA A 1 109 ? -26.018 -2.928 54.965 1.00 95.19 109 ALA A C 1
ATOM 724 O O . ALA A 1 109 ? -25.352 -2.284 54.157 1.00 95.19 109 ALA A O 1
ATOM 725 N N . LYS A 1 110 ? -25.900 -4.262 55.059 1.00 96.62 110 LYS A N 1
ATOM 726 C CA . LYS A 1 110 ? -25.007 -5.039 54.178 1.00 96.62 110 LYS A CA 1
ATOM 727 C C . LYS A 1 110 ? -25.432 -4.954 52.713 1.00 96.62 110 LYS A C 1
ATOM 729 O O . LYS A 1 110 ? -24.574 -4.830 51.842 1.00 96.62 110 LYS A O 1
ATOM 734 N N . ALA A 1 111 ? -26.737 -5.021 52.448 1.00 96.00 111 ALA A N 1
ATOM 735 C CA . ALA A 1 111 ? -27.278 -4.877 51.102 1.00 96.00 111 ALA A CA 1
ATOM 736 C C . ALA A 1 111 ? -26.984 -3.482 50.526 1.00 96.00 111 ALA A C 1
ATOM 738 O O . ALA A 1 111 ? -26.544 -3.398 49.382 1.00 96.00 111 ALA A O 1
ATOM 739 N N . ALA A 1 112 ? -27.116 -2.422 51.331 1.00 95.94 112 ALA A N 1
ATOM 740 C CA . ALA A 1 112 ? -26.761 -1.061 50.931 1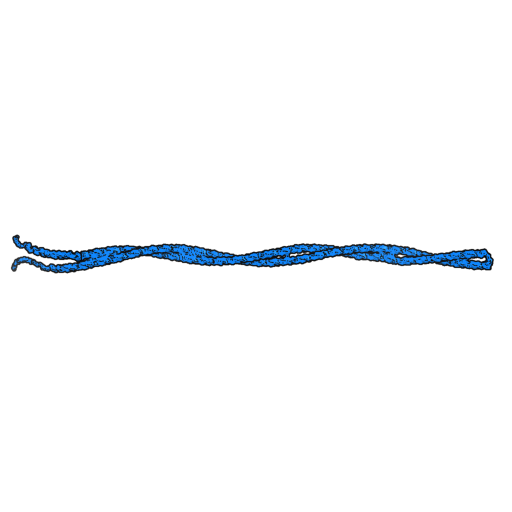.00 95.94 112 ALA A CA 1
ATOM 741 C C . ALA A 1 112 ? -25.277 -0.948 50.548 1.00 95.94 112 ALA A C 1
ATOM 743 O O . ALA A 1 112 ? -24.953 -0.476 49.463 1.00 95.94 112 ALA A O 1
ATOM 744 N N . THR A 1 113 ? -24.361 -1.472 51.372 1.00 96.06 113 THR A N 1
ATOM 745 C CA . THR A 1 113 ? -22.921 -1.486 51.042 1.00 96.06 113 THR A CA 1
ATOM 746 C C . THR A 1 113 ? -22.621 -2.258 49.752 1.00 96.06 113 THR A C 1
ATOM 748 O O . THR A 1 113 ? -21.822 -1.809 48.927 1.00 96.06 113 THR A O 1
ATOM 751 N N . GLY A 1 114 ? -23.268 -3.411 49.551 1.00 97.00 114 GLY A N 1
ATOM 752 C CA . GLY A 1 114 ? -23.133 -4.184 48.315 1.00 97.00 114 GLY A CA 1
ATOM 753 C C . GLY A 1 114 ? -23.649 -3.425 47.090 1.00 97.00 114 GLY A C 1
ATOM 754 O O . GLY A 1 114 ? -23.011 -3.450 46.040 1.00 97.00 114 GLY A O 1
ATOM 755 N N . ALA A 1 115 ? -24.761 -2.705 47.239 1.00 97.62 115 ALA A N 1
ATOM 756 C CA . ALA A 1 115 ? -25.346 -1.884 46.188 1.00 97.62 115 ALA A CA 1
ATOM 757 C C . ALA A 1 115 ? -24.450 -0.686 45.821 1.00 97.62 115 ALA A C 1
ATOM 759 O O . ALA A 1 115 ? -24.231 -0.452 44.637 1.00 97.62 115 ALA A O 1
ATOM 760 N N . VAL A 1 116 ? -23.831 -0.010 46.798 1.00 97.50 116 VAL A N 1
ATOM 761 C CA . VAL A 1 116 ? -22.808 1.026 46.534 1.00 97.50 116 VAL A CA 1
ATOM 762 C C . VAL A 1 116 ? -21.625 0.447 45.755 1.00 97.50 116 VAL A C 1
ATOM 764 O O . VAL A 1 116 ? -21.236 0.990 44.728 1.00 97.50 116 VAL A O 1
ATOM 767 N N . THR A 1 117 ? -21.105 -0.709 46.178 1.00 97.44 117 THR A N 1
ATOM 768 C CA . THR A 1 117 ? -19.973 -1.361 45.491 1.00 97.44 117 THR A CA 1
ATOM 769 C C . THR A 1 117 ? -20.319 -1.716 44.039 1.00 97.44 117 THR A C 1
ATOM 771 O O . THR A 1 117 ? -19.493 -1.565 43.137 1.00 97.44 117 THR A O 1
ATOM 774 N N . LEU A 1 118 ? -21.549 -2.180 43.795 1.00 97.12 118 LEU A N 1
ATOM 775 C CA . LEU A 1 118 ? -22.046 -2.452 42.447 1.00 97.12 118 LEU A CA 1
ATOM 776 C C . LEU A 1 118 ? -22.182 -1.164 41.623 1.00 97.12 118 LEU A C 1
ATOM 778 O O . LEU A 1 118 ? -21.831 -1.170 40.443 1.00 97.12 118 LEU A O 1
ATOM 782 N N . ALA A 1 119 ? -22.653 -0.073 42.233 1.00 97.31 119 ALA A N 1
ATOM 783 C CA . ALA A 1 119 ? -22.775 1.224 41.575 1.00 97.31 119 ALA A CA 1
ATOM 784 C C . ALA A 1 119 ? -21.411 1.767 41.127 1.00 97.31 119 ALA A C 1
ATOM 786 O O . ALA A 1 119 ? -21.276 2.182 39.973 1.00 97.31 119 ALA A O 1
ATOM 787 N N . ASP A 1 120 ? -20.401 1.681 41.997 1.00 95.94 120 ASP A N 1
ATOM 788 C CA . ASP A 1 120 ? -19.027 2.100 41.709 1.00 95.94 120 ASP A CA 1
ATOM 789 C C . ASP A 1 120 ? -18.404 1.256 40.587 1.00 95.94 120 ASP A C 1
ATOM 791 O O . ASP A 1 120 ? -17.821 1.789 39.641 1.00 95.94 120 ASP A O 1
ATOM 795 N N . GLY A 1 121 ? -18.567 -0.071 40.642 1.00 97.38 121 GLY A N 1
ATOM 796 C CA . GLY A 1 121 ? -18.065 -0.976 39.602 1.00 97.38 121 GLY A CA 1
ATOM 797 C C . GLY A 1 121 ? -18.735 -0.757 38.241 1.00 97.38 121 GLY A C 1
ATOM 798 O O . GLY A 1 121 ? -18.076 -0.812 37.196 1.00 97.38 121 GLY A O 1
ATOM 799 N N . ALA A 1 122 ? -20.036 -0.465 38.241 1.00 97.62 122 ALA A N 1
ATOM 800 C CA . ALA A 1 122 ? -20.775 -0.117 37.035 1.00 97.62 122 ALA A CA 1
ATOM 801 C C . ALA A 1 122 ? -20.327 1.244 36.472 1.00 97.62 122 ALA A C 1
ATOM 803 O O . ALA A 1 122 ? -20.094 1.349 35.270 1.00 97.62 122 ALA A O 1
ATOM 804 N N . ALA A 1 123 ? -20.097 2.250 37.321 1.00 96.69 123 ALA A N 1
ATOM 805 C CA . ALA A 1 123 ? -19.558 3.542 36.895 1.00 96.69 123 ALA A CA 1
ATOM 806 C C . ALA A 1 123 ? -18.148 3.408 36.291 1.00 96.69 123 ALA A C 1
ATOM 808 O O . ALA A 1 123 ? -17.876 3.949 35.221 1.00 96.69 123 ALA A O 1
ATOM 809 N N . ALA A 1 124 ? -17.266 2.618 36.912 1.00 97.31 124 ALA A N 1
ATOM 810 C CA . ALA A 1 124 ? -15.940 2.333 36.361 1.00 97.31 124 ALA A CA 1
ATOM 811 C C . ALA A 1 124 ? -16.019 1.625 34.995 1.00 97.31 124 ALA A C 1
ATOM 813 O O . ALA A 1 124 ? -15.266 1.952 34.077 1.00 97.31 124 ALA A O 1
ATOM 814 N N . SER A 1 125 ? -16.963 0.689 34.838 1.00 97.06 125 SER A N 1
ATOM 815 C CA . SER A 1 125 ? -17.208 0.006 33.561 1.00 97.06 125 SER A CA 1
ATOM 816 C C . SER A 1 125 ? -17.735 0.960 32.486 1.00 97.06 125 SER A C 1
ATOM 818 O O . SER A 1 125 ? -17.339 0.836 31.328 1.00 97.06 125 SER A O 1
ATOM 820 N N . ALA A 1 126 ? -18.584 1.926 32.856 1.00 97.38 126 ALA A N 1
ATOM 821 C CA . ALA A 1 126 ? -19.060 2.964 31.945 1.00 97.38 126 ALA A CA 1
ATOM 822 C C . ALA A 1 126 ? -17.905 3.830 31.426 1.00 97.38 126 ALA A C 1
ATOM 824 O O . ALA A 1 126 ? -17.760 4.003 30.215 1.00 97.38 126 ALA A O 1
ATOM 825 N N . THR A 1 127 ? -17.021 4.280 32.322 1.00 96.88 127 THR A N 1
ATOM 826 C CA . THR A 1 127 ? -15.812 5.031 31.952 1.00 96.88 127 THR A CA 1
ATOM 827 C C . THR A 1 127 ? -14.921 4.232 31.002 1.00 96.88 127 THR A C 1
ATOM 829 O O . THR A 1 127 ? -14.567 4.731 29.937 1.00 96.88 127 THR A O 1
ATOM 832 N N . GLY A 1 128 ? -14.612 2.972 31.326 1.00 97.50 128 GLY A N 1
ATOM 833 C CA . GLY A 1 128 ? -13.778 2.130 30.459 1.00 97.50 128 GLY A CA 1
ATOM 834 C C . GLY A 1 128 ? -14.409 1.867 29.085 1.00 97.50 128 GLY A C 1
ATOM 835 O O . GLY A 1 128 ? -13.714 1.835 28.069 1.00 97.50 128 GLY A O 1
ATOM 836 N N . ALA A 1 129 ? -15.735 1.727 29.021 1.00 97.94 129 ALA A N 1
ATOM 837 C CA . ALA A 1 129 ? -16.454 1.594 27.759 1.00 97.94 129 ALA A CA 1
ATOM 838 C C . ALA A 1 129 ? -16.446 2.902 26.943 1.00 97.94 129 ALA A C 1
ATOM 840 O O . ALA A 1 129 ? -16.303 2.856 25.723 1.00 97.94 129 ALA A O 1
ATOM 841 N N . ALA A 1 130 ? -16.528 4.066 27.592 1.00 96.56 130 ALA A N 1
ATOM 842 C CA . ALA A 1 130 ? -16.386 5.359 26.922 1.00 96.56 130 ALA A CA 1
ATOM 843 C C . ALA A 1 130 ? -14.970 5.562 26.348 1.00 96.56 130 ALA A C 1
ATOM 845 O O . ALA A 1 130 ? -14.826 5.984 25.202 1.00 96.56 130 ALA A O 1
ATOM 846 N N . GLU A 1 131 ? -13.927 5.193 27.098 1.00 97.88 131 GLU A N 1
ATOM 847 C CA . GLU A 1 131 ? -12.538 5.225 26.616 1.00 97.88 131 GLU A CA 1
ATOM 848 C C . GLU A 1 131 ? -12.319 4.286 25.421 1.00 97.88 131 GLU A C 1
ATOM 850 O O . GLU A 1 131 ? -11.629 4.646 24.463 1.00 97.88 131 GLU A O 1
ATOM 855 N N . LEU A 1 132 ? -12.935 3.098 25.441 1.00 97.38 132 LEU A N 1
ATOM 856 C CA . LEU A 1 132 ? -12.894 2.163 24.317 1.00 97.38 132 LEU A CA 1
ATOM 857 C C . LEU A 1 132 ? -13.584 2.733 23.070 1.00 97.38 132 LEU A C 1
ATOM 859 O O . LEU A 1 132 ? -13.062 2.560 21.968 1.00 97.38 132 LEU A O 1
ATOM 863 N N . ALA A 1 133 ? -14.724 3.413 23.231 1.00 97.50 133 ALA A N 1
ATOM 864 C CA . ALA A 1 133 ? -15.423 4.063 22.123 1.00 97.50 133 ALA A CA 1
ATOM 865 C C . ALA A 1 133 ? -14.545 5.143 21.470 1.00 97.50 133 ALA A C 1
ATOM 867 O O . ALA A 1 133 ? -14.298 5.093 20.268 1.00 97.50 133 ALA A O 1
ATOM 868 N N . GLU A 1 134 ? -13.966 6.028 22.282 1.00 96.62 134 GLU A N 1
ATOM 869 C CA . GLU A 1 134 ? -13.040 7.072 21.827 1.00 96.62 134 GLU A CA 1
ATOM 870 C C . GLU A 1 134 ? -11.796 6.485 21.132 1.00 96.62 134 GLU A C 1
ATOM 872 O O . GLU A 1 134 ? -11.326 6.989 20.108 1.00 96.62 134 GLU A O 1
ATOM 877 N N . GLY A 1 135 ? -11.244 5.392 21.667 1.00 97.44 135 GLY A N 1
ATOM 878 C CA . GLY A 1 135 ? -10.131 4.675 21.043 1.00 97.44 135 GLY A CA 1
ATOM 879 C C . GLY A 1 135 ? -10.499 4.085 19.678 1.00 97.44 135 GLY A C 1
ATOM 880 O O . GLY A 1 135 ? -9.707 4.164 18.734 1.00 97.44 135 GLY A O 1
ATOM 881 N N . ALA A 1 136 ? -11.705 3.530 19.553 1.00 97.50 136 ALA A N 1
ATOM 882 C CA . ALA A 1 136 ? -12.219 2.993 18.298 1.00 97.50 136 ALA A CA 1
ATOM 883 C C . ALA A 1 136 ? -12.466 4.098 17.253 1.00 97.50 136 ALA A C 1
ATOM 885 O O . ALA A 1 136 ? -12.101 3.914 16.089 1.00 97.50 136 ALA A O 1
ATOM 886 N N . ASP A 1 137 ? -12.965 5.267 17.661 1.00 96.12 137 ASP A N 1
ATOM 887 C CA . ASP A 1 137 ? -13.147 6.431 16.779 1.00 96.12 137 ASP A CA 1
ATOM 888 C C . ASP A 1 137 ? -11.807 6.997 16.279 1.00 96.12 137 ASP A C 1
ATOM 890 O O . ASP A 1 137 ? -11.649 7.321 15.093 1.00 96.12 137 ASP A O 1
ATOM 894 N N . LYS A 1 138 ? -10.784 7.036 17.144 1.00 97.12 138 LYS A N 1
ATOM 895 C CA . LYS A 1 138 ? -9.407 7.378 16.738 1.00 97.12 138 LYS A CA 1
ATOM 896 C C . LYS A 1 138 ? -8.841 6.377 15.739 1.00 97.12 138 LYS A C 1
ATOM 898 O O . LYS A 1 138 ? -8.222 6.784 14.756 1.00 97.12 138 LYS A O 1
ATOM 903 N N . ALA A 1 139 ? -9.063 5.082 15.960 1.00 96.50 139 ALA A N 1
ATOM 904 C CA . ALA A 1 139 ? -8.630 4.040 15.032 1.00 96.50 139 ALA A CA 1
ATOM 905 C C . ALA A 1 139 ? -9.348 4.143 13.674 1.00 96.50 139 ALA A C 1
ATOM 907 O O . ALA A 1 139 ? -8.706 3.984 12.634 1.00 96.50 139 ALA A O 1
ATOM 908 N N . ALA A 1 140 ? -10.647 4.464 13.664 1.00 95.94 140 ALA A N 1
ATOM 909 C CA . ALA A 1 140 ? -11.397 4.742 12.439 1.00 95.94 140 ALA A CA 1
ATOM 910 C C . ALA A 1 140 ? -10.805 5.941 11.683 1.00 95.94 140 ALA A C 1
ATOM 912 O O . ALA A 1 140 ? -10.497 5.831 10.499 1.00 95.94 140 ALA A O 1
ATOM 913 N N . SER A 1 141 ? -10.552 7.050 12.382 1.00 94.75 141 SER A N 1
ATOM 914 C CA . SER A 1 141 ? -9.966 8.264 11.794 1.00 94.75 141 SER A CA 1
ATOM 915 C C . SER A 1 141 ? -8.568 8.015 11.216 1.00 94.75 141 SER A C 1
ATOM 917 O O . SER A 1 141 ? -8.274 8.420 10.094 1.00 94.75 141 SER A O 1
ATOM 919 N N . GLY A 1 142 ? -7.713 7.287 11.944 1.00 97.00 142 GLY A N 1
ATOM 920 C CA . GLY A 1 142 ? -6.391 6.894 11.450 1.00 97.00 142 GLY A CA 1
ATOM 921 C C . GLY A 1 142 ? -6.458 5.966 10.232 1.00 97.00 142 GLY A C 1
ATOM 922 O O . GLY A 1 142 ? -5.621 6.067 9.337 1.00 97.00 142 GLY A O 1
ATOM 923 N N . SER A 1 143 ? -7.475 5.104 10.162 1.00 96.88 143 SER A N 1
ATOM 924 C CA . SER A 1 143 ? -7.716 4.241 9.001 1.00 96.88 143 SER A CA 1
ATOM 925 C C . SER A 1 143 ? -8.156 5.052 7.775 1.00 96.88 143 SER A C 1
ATOM 927 O O . SER A 1 143 ? -7.680 4.783 6.678 1.00 96.88 143 SER A O 1
ATOM 929 N N . VAL A 1 144 ? -8.959 6.108 7.951 1.00 95.50 144 VAL A N 1
ATOM 930 C CA . VAL A 1 144 ? -9.286 7.051 6.863 1.00 95.50 144 VAL A CA 1
ATOM 931 C C . VAL A 1 144 ? -8.021 7.733 6.331 1.00 95.50 144 VAL A C 1
ATOM 933 O O . VAL A 1 144 ? -7.785 7.723 5.127 1.00 95.50 144 VAL A O 1
ATOM 936 N N . SER A 1 145 ? -7.140 8.226 7.210 1.00 96.12 145 SER A N 1
ATOM 937 C CA . SER A 1 145 ? -5.854 8.800 6.775 1.00 96.12 145 SER A CA 1
ATOM 938 C C . SER A 1 145 ? -4.958 7.788 6.047 1.00 96.12 145 SER A C 1
ATOM 940 O O . SER A 1 145 ? -4.195 8.159 5.154 1.00 96.12 145 SER A O 1
ATOM 942 N N . LEU A 1 146 ? -5.036 6.504 6.413 1.00 96.06 146 LEU A N 1
ATOM 943 C CA . LEU A 1 146 ? -4.345 5.439 5.690 1.00 96.06 146 LEU A CA 1
ATOM 944 C C . LEU A 1 146 ? -4.933 5.235 4.283 1.00 96.06 146 LEU A C 1
ATOM 946 O O . LEU A 1 146 ? -4.150 5.103 3.343 1.00 96.06 146 LEU A O 1
ATOM 950 N N . SER A 1 147 ? -6.261 5.258 4.115 1.00 96.12 147 SER A N 1
ATOM 951 C CA . SER A 1 147 ? -6.917 5.199 2.791 1.00 96.12 147 SER A CA 1
ATOM 952 C C . SER A 1 147 ? -6.512 6.379 1.897 1.00 96.12 147 SER A C 1
ATOM 954 O O . SER A 1 147 ? -6.137 6.173 0.739 1.00 96.12 147 SER A O 1
ATOM 956 N N . ASP A 1 148 ? -6.427 7.598 2.445 1.00 95.31 148 ASP A N 1
ATOM 957 C CA . ASP A 1 148 ? -5.909 8.762 1.707 1.00 95.31 148 ASP A CA 1
ATOM 958 C C . ASP A 1 148 ? -4.470 8.521 1.208 1.00 95.31 148 ASP A C 1
ATOM 960 O O . ASP A 1 148 ? -4.132 8.785 0.048 1.00 95.31 148 ASP A O 1
ATOM 964 N N . GLY A 1 149 ? -3.611 7.959 2.068 1.00 97.12 149 GLY A N 1
ATOM 965 C CA . GLY A 1 149 ? -2.239 7.589 1.712 1.00 97.12 149 GLY A CA 1
ATOM 966 C C . GLY A 1 149 ? -2.160 6.496 0.640 1.00 97.12 149 GLY A C 1
ATOM 967 O O . GLY A 1 149 ? -1.313 6.566 -0.255 1.00 97.12 149 GLY A O 1
ATOM 968 N N . ILE A 1 150 ? -3.056 5.507 0.689 1.00 97.00 150 ILE A N 1
ATOM 969 C CA . ILE A 1 150 ? -3.175 4.443 -0.320 1.00 97.00 150 ILE A CA 1
ATOM 970 C C . ILE A 1 150 ? -3.606 5.026 -1.667 1.00 97.00 150 ILE A C 1
ATOM 972 O O . ILE A 1 150 ? -3.015 4.688 -2.695 1.00 97.00 150 ILE A O 1
ATOM 976 N N . THR A 1 151 ? -4.567 5.949 -1.661 1.00 96.19 151 THR A N 1
ATOM 977 C CA . THR A 1 151 ? -5.022 6.665 -2.858 1.00 96.19 151 THR A CA 1
ATOM 978 C C . THR A 1 151 ? -3.874 7.442 -3.504 1.00 96.19 151 THR A C 1
ATOM 980 O O . THR A 1 151 ? -3.667 7.362 -4.719 1.00 96.19 151 THR A O 1
ATOM 983 N N . LEU A 1 152 ? -3.058 8.132 -2.700 1.00 96.69 152 LEU A N 1
ATOM 984 C CA . LEU A 1 152 ? -1.876 8.840 -3.195 1.00 96.69 152 LEU A CA 1
ATOM 985 C C . LEU A 1 152 ? -0.829 7.879 -3.786 1.00 96.69 152 LEU A C 1
ATOM 987 O O . LEU A 1 152 ? -0.247 8.161 -4.836 1.00 96.69 152 LEU A O 1
ATOM 991 N N . ALA A 1 153 ? -0.607 6.725 -3.151 1.00 95.75 153 ALA A N 1
ATOM 992 C CA . ALA A 1 153 ? 0.302 5.702 -3.664 1.00 95.75 153 ALA A CA 1
ATOM 993 C C . ALA A 1 153 ? -0.186 5.104 -4.998 1.00 95.75 153 ALA A C 1
ATOM 995 O O . ALA A 1 153 ? 0.622 4.905 -5.910 1.00 95.75 153 ALA A O 1
ATOM 996 N N . ALA A 1 154 ? -1.494 4.871 -5.148 1.00 96.12 154 ALA A N 1
ATOM 997 C CA . ALA A 1 154 ? -2.102 4.399 -6.393 1.00 96.12 154 ALA A CA 1
ATOM 998 C C . ALA A 1 154 ? -1.963 5.429 -7.532 1.00 96.12 154 ALA A C 1
ATOM 1000 O O . ALA A 1 154 ? -1.623 5.074 -8.669 1.00 96.12 154 ALA A O 1
ATOM 1001 N N . ALA A 1 155 ? -2.143 6.718 -7.222 1.00 95.56 155 ALA A N 1
ATOM 1002 C CA . ALA A 1 155 ? -1.891 7.806 -8.166 1.00 95.56 155 ALA A CA 1
ATOM 1003 C C . ALA A 1 155 ? -0.419 7.820 -8.620 1.00 95.56 155 ALA A C 1
ATOM 1005 O O . ALA A 1 155 ? -0.143 7.777 -9.819 1.00 95.56 155 ALA A O 1
ATOM 1006 N N . GLY A 1 156 ? 0.528 7.739 -7.679 1.00 96.19 156 GLY A N 1
ATOM 1007 C CA . GLY A 1 156 ? 1.958 7.657 -7.999 1.00 96.19 156 GLY A CA 1
ATOM 1008 C C . GLY A 1 156 ? 2.328 6.424 -8.836 1.00 96.19 156 GLY A C 1
ATOM 1009 O O . GLY A 1 156 ? 3.130 6.518 -9.768 1.00 96.19 156 GLY A O 1
ATOM 1010 N N . ALA A 1 157 ? 1.712 5.266 -8.575 1.00 96.38 157 ALA A N 1
ATOM 1011 C CA . ALA A 1 157 ? 1.902 4.068 -9.395 1.00 96.38 157 ALA A CA 1
ATOM 1012 C C . ALA A 1 157 ? 1.416 4.281 -10.841 1.00 96.38 157 ALA A C 1
ATOM 1014 O O . ALA A 1 157 ? 2.065 3.816 -11.785 1.00 96.38 157 ALA A O 1
ATOM 1015 N N . THR A 1 158 ? 0.310 5.007 -11.018 1.00 95.81 158 THR A N 1
ATOM 1016 C CA . THR A 1 158 ? -0.231 5.383 -12.332 1.00 95.81 158 THR A CA 1
ATOM 1017 C C . THR A 1 158 ? 0.698 6.350 -13.067 1.00 95.81 158 THR A C 1
ATOM 1019 O O . THR A 1 158 ? 0.977 6.140 -14.249 1.00 95.81 158 THR A O 1
ATOM 1022 N N . ASP A 1 159 ? 1.270 7.335 -12.375 1.00 96.56 159 ASP A N 1
ATOM 1023 C CA . ASP A 1 159 ? 2.250 8.258 -12.963 1.00 96.56 159 ASP A CA 1
ATOM 1024 C C . ASP A 1 159 ? 3.505 7.529 -13.453 1.00 96.56 159 ASP A C 1
ATOM 1026 O O . ASP A 1 159 ? 3.967 7.759 -14.574 1.00 96.56 159 ASP A O 1
ATOM 1030 N N . VAL A 1 160 ? 4.016 6.573 -12.667 1.00 96.00 160 VAL A N 1
ATOM 1031 C CA . VAL A 1 160 ? 5.129 5.707 -13.093 1.00 96.00 160 VAL A CA 1
ATOM 1032 C C . VAL A 1 160 ? 4.759 4.929 -14.356 1.00 96.00 160 VAL A C 1
ATOM 1034 O O . VAL A 1 160 ? 5.568 4.844 -15.279 1.00 96.00 160 VAL A O 1
ATOM 1037 N N . ARG A 1 161 ? 3.535 4.395 -14.445 1.00 95.06 161 ARG A N 1
ATOM 1038 C CA . ARG A 1 161 ? 3.051 3.659 -15.626 1.00 95.06 161 ARG A CA 1
ATOM 1039 C C . ARG A 1 161 ? 3.035 4.532 -16.881 1.00 95.06 161 ARG A C 1
ATOM 1041 O O . ARG A 1 161 ? 3.474 4.099 -17.953 1.00 95.06 161 ARG A O 1
ATOM 1048 N N . ASN A 1 162 ? 2.560 5.765 -16.736 1.00 94.81 162 ASN A N 1
ATOM 1049 C CA . ASN A 1 162 ? 2.526 6.748 -17.812 1.00 94.81 162 ASN A CA 1
ATOM 1050 C C . ASN A 1 162 ? 3.950 7.108 -18.259 1.00 94.81 162 ASN A C 1
ATOM 1052 O O . ASN A 1 162 ? 4.255 7.057 -19.451 1.00 94.81 162 ASN A O 1
ATOM 1056 N N . GLY A 1 163 ? 4.854 7.370 -17.309 1.00 96.06 163 GLY A N 1
ATOM 1057 C CA . GLY A 1 163 ? 6.268 7.636 -17.590 1.00 96.06 163 GLY A CA 1
ATOM 1058 C C . GLY A 1 163 ? 6.968 6.469 -18.292 1.00 96.06 163 GLY A C 1
ATOM 1059 O O . GLY A 1 163 ? 7.666 6.668 -19.285 1.00 96.06 163 GLY A O 1
ATOM 1060 N N . VAL A 1 164 ? 6.727 5.237 -17.843 1.00 96.06 164 VAL A N 1
ATOM 1061 C CA . VAL A 1 164 ? 7.251 4.020 -18.480 1.00 96.06 164 VAL A CA 1
ATOM 1062 C C . VAL A 1 164 ? 6.764 3.883 -19.922 1.00 96.06 164 VAL A C 1
ATOM 1064 O O . VAL A 1 164 ? 7.557 3.542 -20.799 1.00 96.06 164 VAL A O 1
ATOM 1067 N N . SER A 1 165 ? 5.497 4.203 -20.189 1.00 94.06 165 SER A N 1
ATOM 1068 C CA . SER A 1 165 ? 4.936 4.161 -21.545 1.00 94.06 165 SER A CA 1
ATOM 1069 C C . SER A 1 165 ? 5.629 5.159 -22.482 1.00 94.06 165 SER A C 1
ATOM 1071 O O . SER A 1 165 ? 5.926 4.824 -23.630 1.00 94.06 165 SER A O 1
ATOM 1073 N N . LEU A 1 166 ? 5.970 6.354 -21.983 1.00 95.94 166 LEU A N 1
ATOM 1074 C CA . LEU A 1 166 ? 6.745 7.347 -22.736 1.00 95.94 166 LEU A CA 1
ATOM 1075 C C . LEU A 1 166 ? 8.173 6.867 -23.025 1.00 95.94 166 LEU A C 1
ATOM 1077 O O . LEU A 1 166 ? 8.647 6.995 -24.155 1.00 95.94 166 LEU A O 1
ATOM 1081 N N . VAL A 1 167 ? 8.853 6.275 -22.036 1.00 95.69 167 VAL A N 1
ATOM 1082 C CA . VAL A 1 167 ? 10.206 5.724 -22.232 1.00 95.69 167 VAL A CA 1
ATOM 1083 C C . VAL A 1 167 ? 10.183 4.568 -23.231 1.00 95.69 167 VAL A C 1
ATOM 1085 O O . VAL A 1 167 ? 11.047 4.505 -24.103 1.00 95.69 167 VAL A O 1
ATOM 1088 N N . ALA A 1 168 ? 9.185 3.684 -23.161 1.00 93.62 168 ALA A N 1
ATOM 1089 C CA . ALA A 1 168 ? 9.031 2.584 -24.109 1.00 93.62 168 ALA A CA 1
ATOM 1090 C C . ALA A 1 168 ? 8.846 3.091 -25.550 1.00 93.62 168 ALA A C 1
ATOM 1092 O O . ALA A 1 168 ? 9.497 2.580 -26.465 1.00 93.62 168 ALA A O 1
ATOM 1093 N N . ALA A 1 169 ? 8.029 4.133 -25.750 1.00 93.38 169 ALA A N 1
ATOM 1094 C CA . ALA A 1 169 ? 7.847 4.770 -27.055 1.00 93.38 169 ALA A CA 1
ATOM 1095 C C . ALA A 1 169 ? 9.155 5.386 -27.584 1.00 93.38 169 ALA A C 1
ATOM 1097 O O . ALA A 1 169 ? 9.570 5.090 -28.707 1.00 93.38 169 ALA A O 1
ATOM 1098 N N . ALA A 1 170 ? 9.857 6.165 -26.753 1.00 94.50 170 ALA A N 1
ATOM 1099 C CA . ALA A 1 170 ? 11.147 6.757 -27.112 1.00 94.50 170 ALA A CA 1
ATOM 1100 C C . ALA A 1 170 ? 12.199 5.688 -27.455 1.00 94.50 170 ALA A C 1
ATOM 1102 O O . ALA A 1 170 ? 12.978 5.837 -28.397 1.00 94.50 170 ALA A O 1
ATOM 1103 N N . ASN A 1 171 ? 12.199 4.572 -26.728 1.00 94.19 171 ASN A N 1
ATOM 1104 C CA . ASN A 1 171 ? 13.102 3.462 -26.989 1.00 94.19 171 ASN A CA 1
ATOM 1105 C C . ASN A 1 171 ? 12.794 2.759 -28.324 1.00 94.19 171 ASN A C 1
ATOM 1107 O O . ASN A 1 171 ? 13.715 2.371 -29.045 1.00 94.19 171 ASN A O 1
ATOM 1111 N N . GLY A 1 172 ? 11.511 2.657 -28.688 1.00 92.25 172 GLY A N 1
ATOM 1112 C CA . GLY A 1 172 ? 11.079 2.212 -30.015 1.00 92.25 172 GLY A CA 1
ATOM 1113 C C . GLY A 1 172 ? 11.611 3.110 -31.138 1.00 92.25 172 GLY A C 1
ATOM 1114 O O . GLY A 1 172 ? 12.124 2.609 -32.141 1.00 92.25 172 GLY A O 1
ATOM 1115 N N . GLU A 1 173 ? 11.587 4.434 -30.952 1.00 95.00 173 GLU A N 1
ATOM 1116 C CA . GLU A 1 173 ? 12.188 5.366 -31.915 1.00 95.00 173 GLU A CA 1
ATOM 1117 C C . GLU A 1 173 ? 13.706 5.203 -32.039 1.00 95.00 173 GLU A C 1
ATOM 1119 O O . GLU A 1 173 ? 14.238 5.243 -33.152 1.00 95.00 173 GLU A O 1
ATOM 1124 N N . ILE A 1 174 ? 14.414 5.027 -30.916 1.00 94.38 174 ILE A N 1
ATOM 1125 C CA . ILE A 1 174 ? 15.868 4.806 -30.912 1.00 94.38 174 ILE A CA 1
ATOM 1126 C C . ILE A 1 174 ? 16.204 3.541 -31.701 1.00 94.38 174 ILE A C 1
ATOM 1128 O O . ILE A 1 174 ? 17.105 3.579 -32.537 1.00 94.38 174 ILE A O 1
ATOM 1132 N N . ALA A 1 175 ? 15.462 2.449 -31.498 1.00 92.06 175 ALA A N 1
ATOM 1133 C CA . ALA A 1 175 ? 15.658 1.213 -32.251 1.00 92.06 175 ALA A CA 1
ATOM 1134 C C . ALA A 1 175 ? 15.481 1.433 -33.767 1.00 92.06 175 ALA A C 1
ATOM 1136 O O . ALA A 1 175 ? 16.326 1.009 -34.560 1.00 92.06 175 ALA A O 1
ATOM 1137 N N . GLY A 1 176 ? 14.437 2.166 -34.173 1.00 91.44 176 GLY A N 1
ATOM 1138 C CA . GLY A 1 176 ? 14.207 2.522 -35.577 1.00 91.44 176 GLY A CA 1
ATOM 1139 C C . GLY A 1 176 ? 15.339 3.368 -36.175 1.00 91.44 176 GLY A C 1
ATOM 1140 O O . GLY A 1 176 ? 15.891 3.025 -37.223 1.00 91.44 176 GLY A O 1
ATOM 1141 N N . LYS A 1 177 ? 15.746 4.441 -35.485 1.00 95.38 177 LYS A N 1
ATOM 1142 C CA . LYS A 1 177 ? 16.838 5.335 -35.921 1.00 95.38 177 LYS A CA 1
ATOM 1143 C C . LYS A 1 177 ? 18.191 4.619 -35.951 1.00 95.38 177 LYS A C 1
ATOM 1145 O O . LYS A 1 177 ? 18.985 4.845 -36.860 1.00 95.38 177 LYS A O 1
ATOM 1150 N N . SER A 1 178 ? 18.435 3.716 -35.006 1.00 95.56 178 SER A N 1
ATOM 1151 C CA . SER A 1 178 ? 19.642 2.890 -34.952 1.00 95.56 178 SER A CA 1
ATOM 1152 C C . SER A 1 178 ? 19.728 1.916 -36.135 1.00 95.56 178 SER A C 1
ATOM 1154 O O . SER A 1 178 ? 20.799 1.733 -36.722 1.00 95.56 178 SER A O 1
ATOM 1156 N N . SER A 1 179 ? 18.602 1.334 -36.556 1.00 93.50 179 SER A N 1
ATOM 1157 C CA . SER A 1 179 ? 18.551 0.507 -37.768 1.00 93.50 179 SER A CA 1
ATOM 1158 C C . SER A 1 179 ? 18.930 1.314 -39.018 1.00 93.50 179 SER A C 1
ATOM 1160 O O . SER A 1 179 ? 19.800 0.901 -39.790 1.00 93.50 179 SER A O 1
ATOM 1162 N N . LEU A 1 180 ? 18.366 2.520 -39.165 1.00 95.25 180 LEU A N 1
ATOM 1163 C CA . LEU A 1 180 ? 18.694 3.431 -40.268 1.00 95.25 180 LEU A CA 1
ATOM 1164 C C . LEU A 1 180 ? 20.169 3.849 -40.260 1.00 95.25 180 LEU A C 1
ATOM 1166 O O . LEU A 1 180 ? 20.814 3.832 -41.307 1.00 95.25 180 LEU A O 1
ATOM 1170 N N . LEU A 1 181 ? 20.730 4.168 -39.089 1.00 95.69 181 LEU A N 1
ATOM 1171 C CA . LEU A 1 181 ? 22.143 4.528 -38.964 1.00 95.69 181 LEU A CA 1
ATOM 1172 C C . LEU A 1 181 ? 23.066 3.363 -39.350 1.00 95.69 181 LEU A C 1
ATOM 1174 O O . LEU A 1 181 ? 24.063 3.581 -40.034 1.00 95.69 181 LEU A O 1
ATOM 1178 N N . SER A 1 182 ? 22.718 2.126 -38.978 1.00 93.50 182 SER A N 1
ATOM 1179 C CA . SER A 1 182 ? 23.466 0.931 -39.402 1.00 93.50 182 SER A CA 1
ATOM 1180 C C . SER A 1 182 ? 23.447 0.754 -40.917 1.00 93.50 182 SER A C 1
ATOM 1182 O O . SER A 1 182 ? 24.478 0.451 -41.515 1.00 93.50 182 SER A O 1
ATOM 1184 N N . ALA A 1 183 ? 22.281 0.939 -41.542 1.00 93.75 183 ALA A N 1
ATOM 1185 C CA . ALA A 1 183 ? 22.147 0.866 -42.993 1.00 93.75 183 ALA A CA 1
ATOM 1186 C C . ALA A 1 183 ? 22.970 1.966 -43.685 1.00 93.75 183 ALA A C 1
ATOM 1188 O O . ALA A 1 183 ? 23.701 1.677 -44.630 1.00 93.75 183 ALA A O 1
ATOM 1189 N N . GLY A 1 184 ? 22.927 3.197 -43.165 1.00 94.81 184 GLY A N 1
ATOM 1190 C CA . GLY A 1 184 ? 23.730 4.314 -43.662 1.00 94.81 184 GLY A CA 1
ATOM 1191 C C . GLY A 1 184 ? 25.236 4.072 -43.530 1.00 94.81 184 GLY A C 1
ATOM 1192 O O . GLY A 1 184 ? 25.971 4.266 -44.493 1.00 94.81 184 GLY A O 1
ATOM 1193 N N . ALA A 1 185 ? 25.701 3.580 -42.378 1.00 95.44 185 ALA A N 1
ATOM 1194 C CA . ALA A 1 185 ? 27.113 3.255 -42.164 1.00 95.44 185 ALA A CA 1
ATOM 1195 C C . ALA A 1 185 ? 27.610 2.168 -43.135 1.00 95.44 185 ALA A C 1
ATOM 1197 O O . ALA A 1 185 ? 28.718 2.276 -43.658 1.00 95.44 185 ALA A O 1
ATOM 1198 N N . ARG A 1 186 ? 26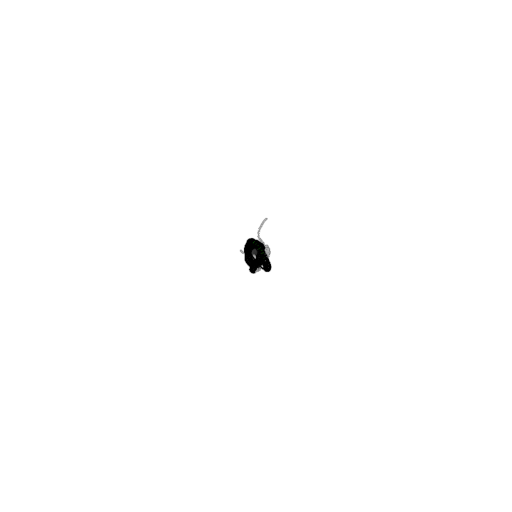.781 1.155 -43.430 1.00 93.31 186 ARG A N 1
ATOM 1199 C CA . ARG A 1 186 ? 27.091 0.138 -44.451 1.00 93.31 186 ARG A CA 1
ATOM 1200 C C . ARG A 1 186 ? 27.181 0.750 -45.845 1.00 93.31 186 ARG A C 1
ATOM 1202 O O . ARG A 1 186 ? 28.181 0.545 -46.517 1.00 93.31 186 ARG A O 1
ATOM 1209 N N . ALA A 1 187 ? 26.209 1.575 -46.230 1.00 95.44 187 ALA A N 1
ATOM 1210 C CA . ALA A 1 187 ? 26.222 2.244 -47.530 1.00 95.44 187 ALA A CA 1
ATOM 1211 C C . ALA A 1 187 ? 27.468 3.132 -47.725 1.00 95.44 187 ALA A C 1
ATOM 1213 O O . ALA A 1 187 ? 28.047 3.154 -48.810 1.00 95.44 187 ALA A O 1
ATOM 1214 N N . VAL A 1 188 ? 27.920 3.832 -46.677 1.00 96.19 188 VAL A N 1
ATOM 1215 C CA . VAL A 1 188 ? 29.163 4.622 -46.719 1.00 96.19 188 VAL A CA 1
ATOM 1216 C C . VAL A 1 188 ? 30.394 3.722 -46.847 1.00 96.19 188 VAL A C 1
ATOM 1218 O O . VAL A 1 188 ? 31.286 4.032 -47.636 1.00 96.19 188 VAL A O 1
ATOM 1221 N N . ALA A 1 189 ? 30.450 2.606 -46.114 1.00 94.50 189 ALA A N 1
ATOM 1222 C CA . ALA A 1 189 ? 31.548 1.646 -46.219 1.00 94.50 189 ALA A CA 1
ATOM 1223 C C . ALA A 1 189 ? 31.633 1.020 -47.623 1.00 94.50 189 ALA A C 1
ATOM 1225 O O . ALA A 1 189 ? 32.726 0.947 -48.191 1.00 94.50 189 ALA A O 1
ATOM 1226 N N . ASP A 1 190 ? 30.491 0.646 -48.204 1.00 93.88 190 ASP A N 1
ATOM 1227 C CA . ASP A 1 190 ? 30.393 0.100 -49.561 1.00 93.88 190 ASP A CA 1
ATOM 1228 C C . ASP A 1 190 ? 30.816 1.145 -50.605 1.00 93.88 190 ASP A C 1
ATOM 1230 O O . ASP A 1 190 ? 31.637 0.860 -51.479 1.00 93.88 190 ASP A O 1
ATOM 1234 N N . GLY A 1 191 ? 30.340 2.389 -50.473 1.00 95.31 191 GLY A N 1
ATOM 1235 C CA . GLY A 1 191 ? 30.742 3.501 -51.340 1.00 95.31 191 GLY A CA 1
ATOM 1236 C C . GLY A 1 191 ? 32.240 3.808 -51.258 1.00 95.31 191 GLY A C 1
ATOM 1237 O O . GLY A 1 191 ? 32.892 4.023 -52.281 1.00 95.31 191 GLY A O 1
ATOM 1238 N N . ALA A 1 192 ? 32.821 3.760 -50.057 1.00 96.00 192 ALA A N 1
ATOM 1239 C CA . ALA A 1 192 ? 34.261 3.891 -49.864 1.00 96.00 192 ALA A CA 1
ATOM 1240 C C . ALA A 1 192 ? 35.041 2.724 -50.503 1.00 96.00 192 ALA A C 1
ATOM 1242 O O . ALA A 1 192 ? 36.115 2.944 -51.065 1.00 96.00 192 ALA A O 1
ATOM 1243 N N . GLY A 1 193 ? 34.492 1.505 -50.469 1.00 94.56 193 GLY A N 1
ATOM 1244 C CA . GLY A 1 193 ? 35.001 0.357 -51.224 1.00 94.56 193 GLY A CA 1
ATOM 1245 C C . GLY A 1 193 ? 35.023 0.621 -52.730 1.00 94.56 193 GLY A C 1
ATOM 1246 O O . GLY A 1 193 ? 36.077 0.502 -53.352 1.00 94.56 193 GLY A O 1
ATOM 1247 N N . GLY A 1 194 ? 33.907 1.101 -53.284 1.00 95.44 194 GLY A N 1
ATOM 1248 C CA . GLY A 1 194 ? 33.804 1.465 -54.700 1.00 95.44 194 GLY A CA 1
ATOM 1249 C C . GLY A 1 194 ? 34.804 2.545 -55.131 1.00 95.44 194 GLY A C 1
ATOM 1250 O O . GLY A 1 194 ? 35.394 2.438 -56.205 1.00 95.44 194 GLY A O 1
ATOM 1251 N N . ILE A 1 195 ? 35.068 3.551 -54.284 1.00 95.62 195 ILE A N 1
ATOM 1252 C CA . ILE A 1 195 ? 36.112 4.560 -54.547 1.00 95.62 195 ILE A CA 1
ATOM 1253 C C . ILE A 1 195 ? 37.494 3.905 -54.628 1.00 95.62 195 ILE A C 1
ATOM 1255 O O . ILE A 1 195 ? 38.247 4.208 -55.551 1.00 95.62 195 ILE A O 1
ATOM 1259 N N . ARG A 1 196 ? 37.842 3.004 -53.699 1.00 94.31 196 ARG A N 1
ATOM 1260 C CA . ARG A 1 196 ? 39.142 2.308 -53.735 1.00 94.31 196 ARG A CA 1
ATOM 1261 C C . ARG A 1 196 ? 39.308 1.488 -55.006 1.00 94.31 196 ARG A C 1
ATOM 1263 O O . ARG A 1 196 ? 40.362 1.569 -55.634 1.00 94.31 196 ARG A O 1
ATOM 1270 N N . ASP A 1 197 ? 38.279 0.743 -55.392 1.00 94.25 197 ASP A N 1
ATOM 1271 C CA . ASP A 1 197 ? 38.309 -0.076 -56.605 1.00 94.25 197 ASP A CA 1
ATOM 1272 C C . ASP A 1 197 ? 38.433 0.797 -57.860 1.00 94.25 197 ASP A C 1
ATOM 1274 O O . ASP A 1 197 ? 39.261 0.519 -58.731 1.00 94.25 197 ASP A O 1
ATOM 1278 N N . GLY A 1 198 ? 37.697 1.912 -57.913 1.00 95.69 198 GLY A N 1
ATOM 1279 C CA . GLY A 1 198 ? 37.803 2.902 -58.985 1.00 95.69 198 GLY A CA 1
ATOM 1280 C C . GLY A 1 198 ? 39.188 3.549 -59.066 1.00 95.69 198 GLY A C 1
ATOM 1281 O O . GLY A 1 198 ? 39.754 3.655 -60.152 1.00 95.69 198 GLY A O 1
ATOM 1282 N N . VAL A 1 199 ? 39.783 3.926 -57.929 1.00 95.94 199 VAL A N 1
ATOM 1283 C CA . VAL A 1 199 ? 41.147 4.477 -57.884 1.00 95.94 199 VAL A CA 1
ATOM 1284 C C . VAL A 1 199 ? 42.182 3.432 -58.303 1.00 95.94 199 VAL A C 1
ATOM 1286 O O . VAL A 1 199 ? 43.115 3.760 -59.034 1.00 95.94 199 VAL A O 1
ATOM 1289 N N . LYS A 1 200 ? 42.013 2.166 -57.905 1.00 94.12 200 LYS A N 1
ATOM 1290 C CA . LYS A 1 200 ? 42.879 1.063 -58.343 1.00 94.12 200 LYS A CA 1
ATOM 1291 C C . LYS A 1 200 ? 42.819 0.879 -59.861 1.00 94.12 200 LYS A C 1
ATOM 1293 O O . LYS A 1 200 ? 43.869 0.757 -60.490 1.00 94.12 200 LYS A O 1
ATOM 1298 N N . ALA A 1 201 ? 41.620 0.908 -60.444 1.00 95.56 201 ALA A N 1
ATOM 1299 C CA . ALA A 1 201 ? 41.431 0.843 -61.892 1.00 95.56 201 ALA A CA 1
ATOM 1300 C C . ALA A 1 201 ? 42.048 2.059 -62.606 1.00 95.56 201 ALA A C 1
ATOM 1302 O O . ALA A 1 201 ? 42.766 1.894 -63.590 1.00 95.56 201 ALA A O 1
ATOM 1303 N N . ALA A 1 202 ? 41.847 3.270 -62.076 1.00 94.94 202 ALA A N 1
ATOM 1304 C CA . ALA A 1 202 ? 42.456 4.485 -62.614 1.00 94.94 202 ALA A CA 1
ATOM 1305 C C . ALA A 1 202 ? 43.991 4.423 -62.570 1.00 94.94 202 ALA A C 1
ATOM 1307 O O . ALA A 1 202 ? 44.642 4.748 -63.556 1.00 94.94 202 ALA A O 1
ATOM 1308 N N . ASN A 1 203 ? 44.580 3.955 -61.466 1.00 94.38 203 ASN A N 1
ATOM 1309 C CA . ASN A 1 203 ? 46.031 3.835 -61.331 1.00 94.38 203 ASN A CA 1
ATOM 1310 C C . ASN A 1 203 ? 46.626 2.775 -62.277 1.00 94.38 203 ASN A C 1
ATOM 1312 O O . ASN A 1 203 ? 47.737 2.956 -62.775 1.00 94.38 203 ASN A O 1
ATOM 1316 N N . ALA A 1 204 ? 45.886 1.696 -62.557 1.00 93.94 204 ALA A N 1
ATOM 1317 C CA . ALA A 1 204 ? 46.259 0.735 -63.594 1.00 93.94 204 ALA A CA 1
ATOM 1318 C C . ALA A 1 204 ? 46.280 1.405 -64.979 1.00 93.94 204 ALA A C 1
ATOM 1320 O O . ALA A 1 204 ? 47.300 1.354 -65.655 1.00 93.94 204 ALA A O 1
ATOM 1321 N N . GLY A 1 205 ? 45.228 2.152 -65.338 1.00 95.06 205 GLY A N 1
ATOM 1322 C CA . GLY A 1 205 ? 45.193 2.909 -66.596 1.00 95.06 205 GLY A CA 1
ATOM 1323 C C . GLY A 1 205 ? 46.299 3.968 -66.707 1.00 95.06 205 GLY A C 1
ATOM 1324 O O . GLY A 1 205 ? 46.897 4.130 -67.765 1.00 95.06 205 GLY A O 1
ATOM 1325 N N . VAL A 1 206 ? 46.635 4.651 -65.608 1.00 96.12 206 VAL A N 1
ATOM 1326 C CA . VAL A 1 206 ? 47.782 5.577 -65.539 1.00 96.12 206 VAL A CA 1
ATOM 1327 C C . VAL A 1 206 ? 49.100 4.855 -65.827 1.00 96.12 206 VAL A C 1
ATOM 1329 O O . VAL A 1 206 ? 49.941 5.388 -66.548 1.00 96.12 206 VAL A O 1
ATOM 1332 N N . THR A 1 207 ? 49.263 3.638 -65.305 1.00 94.94 207 THR A N 1
ATOM 1333 C CA . THR A 1 207 ? 50.446 2.799 -65.557 1.00 94.94 207 THR A CA 1
ATOM 1334 C C . THR A 1 207 ? 50.517 2.380 -67.026 1.00 94.94 207 THR A C 1
ATOM 1336 O O . THR A 1 207 ? 51.583 2.461 -67.634 1.00 94.94 207 THR A O 1
ATOM 1339 N N . ASP A 1 208 ? 49.388 1.996 -67.623 1.00 96.12 208 ASP A N 1
ATOM 1340 C CA . ASP A 1 208 ? 49.319 1.628 -69.041 1.00 96.12 208 ASP A CA 1
ATOM 1341 C C . ASP A 1 208 ? 49.678 2.810 -69.954 1.00 96.12 208 ASP A C 1
ATOM 1343 O O . ASP A 1 208 ? 50.452 2.646 -70.898 1.00 96.12 208 ASP A O 1
ATOM 1347 N N . VAL A 1 209 ? 49.184 4.016 -69.647 1.00 95.44 209 VAL A N 1
ATOM 1348 C CA . VAL A 1 209 ? 49.531 5.242 -70.389 1.00 95.44 209 VAL A CA 1
ATOM 1349 C C . VAL A 1 209 ? 51.015 5.576 -70.244 1.00 95.44 209 VAL A C 1
ATOM 1351 O O . VAL A 1 209 ? 51.651 5.891 -71.246 1.00 95.44 209 VAL A O 1
ATOM 1354 N N . ALA A 1 210 ? 51.588 5.466 -69.041 1.00 95.06 210 ALA A N 1
ATOM 1355 C CA . ALA A 1 210 ? 53.017 5.697 -68.824 1.00 95.06 210 ALA A CA 1
ATOM 1356 C C . ALA A 1 210 ? 53.880 4.714 -69.635 1.00 95.06 210 ALA A C 1
ATOM 1358 O O . ALA A 1 210 ? 54.822 5.124 -70.309 1.00 95.06 210 ALA A O 1
ATOM 1359 N N . ASN A 1 211 ? 53.519 3.427 -69.640 1.00 94.00 211 ASN A N 1
ATOM 1360 C CA . ASN A 1 211 ? 54.204 2.410 -70.442 1.00 94.00 211 ASN A CA 1
ATOM 1361 C C . 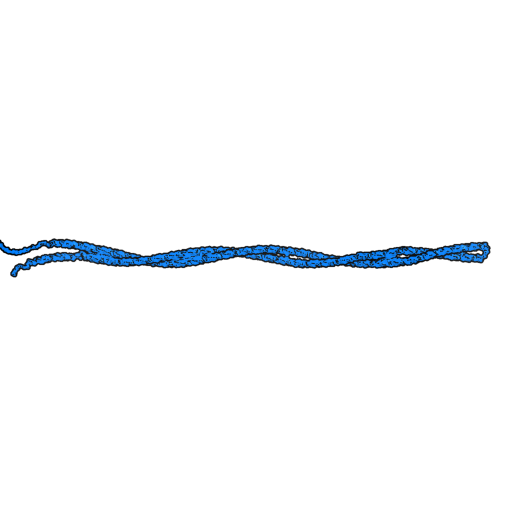ASN A 1 211 ? 54.082 2.687 -71.949 1.00 94.00 211 ASN A C 1
ATOM 1363 O O . ASN A 1 211 ? 55.055 2.532 -72.687 1.00 94.00 211 ASN A O 1
ATOM 1367 N N . GLY A 1 212 ? 52.902 3.116 -72.409 1.00 95.62 212 GLY A N 1
ATOM 1368 C CA . GLY A 1 212 ? 52.679 3.521 -73.797 1.00 95.62 212 GLY A CA 1
ATOM 1369 C C . GLY A 1 212 ? 53.495 4.753 -74.196 1.00 95.62 212 GLY A C 1
ATOM 1370 O O . GLY A 1 212 ? 54.064 4.776 -75.284 1.00 95.62 212 GLY A O 1
ATOM 1371 N N . ALA A 1 213 ? 53.606 5.740 -73.304 1.00 95.00 213 ALA A N 1
ATOM 1372 C CA . ALA A 1 213 ? 54.427 6.930 -73.500 1.00 95.00 213 ALA A CA 1
ATOM 1373 C C . ALA A 1 213 ? 55.917 6.570 -73.607 1.00 95.00 213 ALA A C 1
ATOM 1375 O O . ALA A 1 213 ? 56.556 6.953 -74.578 1.00 95.00 213 ALA A O 1
ATOM 1376 N N . LEU A 1 214 ? 56.443 5.730 -72.708 1.00 94.19 214 LEU A N 1
ATOM 1377 C CA . LEU A 1 214 ? 57.825 5.230 -72.790 1.00 94.19 214 LEU A CA 1
ATOM 1378 C C . LEU A 1 214 ? 58.096 4.472 -74.099 1.00 94.19 214 LEU A C 1
ATOM 1380 O O . LEU A 1 214 ? 59.165 4.600 -74.696 1.00 94.19 214 LEU A O 1
ATOM 1384 N N . ALA A 1 215 ? 57.128 3.683 -74.576 1.00 94.88 215 ALA A N 1
ATOM 1385 C CA . ALA A 1 215 ? 57.247 2.997 -75.861 1.00 94.88 215 ALA A CA 1
ATOM 1386 C C . ALA A 1 215 ? 57.241 3.977 -77.049 1.00 94.88 215 ALA A C 1
ATOM 1388 O O . ALA A 1 215 ? 57.992 3.777 -78.006 1.00 94.88 215 ALA A O 1
ATOM 1389 N N . LEU A 1 216 ? 56.415 5.029 -76.987 1.00 94.19 216 LEU A N 1
ATOM 1390 C CA . LEU A 1 216 ? 56.361 6.090 -77.994 1.00 94.19 216 LEU A CA 1
ATOM 1391 C C . LEU A 1 216 ? 57.663 6.897 -78.023 1.00 94.19 216 LEU A C 1
ATOM 1393 O O . LEU A 1 216 ? 58.201 7.103 -79.107 1.00 94.19 216 LEU A O 1
ATOM 1397 N N . GLN A 1 217 ? 58.191 7.266 -76.856 1.00 93.50 217 GLN A N 1
ATOM 1398 C CA . GLN A 1 217 ? 59.486 7.922 -76.686 1.00 93.50 217 GLN A CA 1
ATOM 1399 C C . GLN A 1 217 ? 60.601 7.090 -77.324 1.00 93.50 217 GLN A C 1
ATOM 1401 O O . GLN A 1 217 ? 61.262 7.541 -78.252 1.00 93.50 217 GLN A O 1
ATOM 1406 N N . ALA A 1 218 ? 60.716 5.812 -76.946 1.00 92.75 218 ALA A N 1
ATOM 1407 C CA . ALA A 1 218 ? 61.714 4.911 -77.520 1.00 92.75 218 ALA A CA 1
ATOM 1408 C C . ALA A 1 218 ? 61.563 4.730 -79.044 1.00 92.75 218 ALA A C 1
ATOM 1410 O O . ALA A 1 218 ? 62.534 4.428 -79.741 1.00 92.75 218 ALA A O 1
AT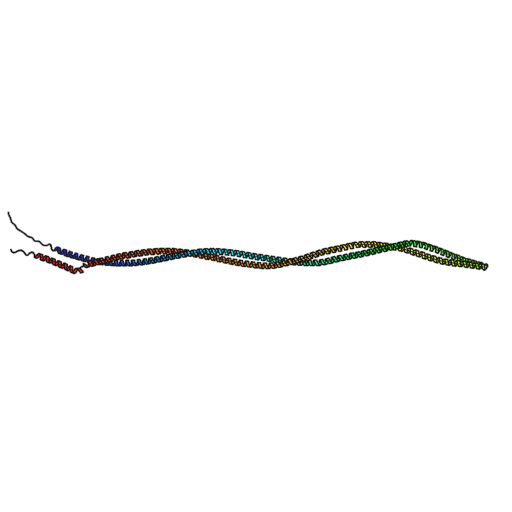OM 1411 N N . GLY A 1 219 ? 60.343 4.857 -79.577 1.00 93.75 219 GLY A N 1
ATOM 1412 C CA . GLY A 1 219 ? 60.081 4.884 -81.015 1.00 93.75 219 GLY A CA 1
ATOM 1413 C C . GLY A 1 219 ? 60.548 6.184 -81.673 1.00 93.75 219 GLY A C 1
ATOM 1414 O O . GLY A 1 219 ? 61.212 6.129 -82.709 1.00 93.75 219 GLY A O 1
ATOM 1415 N N . ALA A 1 220 ? 60.237 7.328 -81.065 1.00 93.19 220 ALA A N 1
ATOM 1416 C CA . ALA A 1 220 ? 60.648 8.651 -81.519 1.00 93.19 220 ALA A CA 1
ATOM 1417 C C . ALA A 1 220 ? 62.176 8.797 -81.517 1.00 93.19 220 ALA A C 1
ATOM 1419 O O . ALA A 1 220 ? 62.738 9.163 -82.547 1.00 93.19 220 ALA A O 1
ATOM 1420 N N . ASP A 1 221 ? 62.850 8.367 -80.449 1.00 92.12 221 ASP A N 1
ATOM 1421 C CA . ASP A 1 221 ? 64.314 8.377 -80.335 1.00 92.12 221 ASP A CA 1
ATOM 1422 C C . ASP A 1 221 ? 64.975 7.521 -81.426 1.00 92.12 221 ASP A C 1
ATOM 1424 O O . ASP A 1 221 ? 66.006 7.883 -81.994 1.00 92.12 221 ASP A O 1
ATOM 1428 N N . LYS A 1 222 ? 64.373 6.373 -81.775 1.00 93.81 222 LYS A N 1
ATOM 1429 C CA . LYS A 1 222 ? 64.849 5.532 -82.888 1.00 93.81 222 LYS A CA 1
ATOM 1430 C C . LYS A 1 222 ? 64.679 6.215 -84.240 1.00 93.81 222 LYS A C 1
ATOM 1432 O O . LYS A 1 222 ? 65.549 6.062 -85.097 1.00 93.81 222 LYS A O 1
ATOM 1437 N N . VAL A 1 223 ? 63.566 6.920 -84.454 1.00 92.38 223 VAL A N 1
ATOM 1438 C CA . VAL A 1 223 ? 63.337 7.695 -85.682 1.00 92.38 223 VAL A CA 1
ATOM 1439 C C . VAL A 1 223 ? 64.338 8.840 -85.764 1.00 92.38 223 VAL A C 1
ATOM 1441 O O . VAL A 1 223 ? 64.980 8.989 -86.798 1.00 92.38 223 VAL A O 1
ATOM 1444 N N . GLU A 1 224 ? 64.530 9.591 -84.682 1.00 91.31 224 GLU A N 1
ATOM 1445 C CA . GLU A 1 224 ? 65.519 10.665 -84.603 1.00 91.31 224 GLU A CA 1
ATOM 1446 C C . GLU A 1 224 ? 66.932 10.143 -84.893 1.00 91.31 224 GLU A C 1
ATOM 1448 O O . GLU A 1 224 ? 67.609 10.667 -85.777 1.00 91.31 224 GLU A O 1
ATOM 1453 N N . ALA A 1 225 ? 67.346 9.049 -84.246 1.00 89.88 225 ALA A N 1
ATOM 1454 C CA . ALA A 1 225 ? 68.637 8.411 -84.498 1.00 89.88 225 ALA A CA 1
ATOM 1455 C C . ALA A 1 225 ? 68.778 7.925 -85.952 1.00 89.88 225 ALA A C 1
ATOM 1457 O O . ALA A 1 225 ? 69.834 8.086 -86.565 1.00 89.88 225 ALA A O 1
ATOM 1458 N N . GLY A 1 226 ? 67.715 7.354 -86.529 1.00 92.31 226 GLY A N 1
ATOM 1459 C CA . GLY A 1 226 ? 67.682 6.918 -87.926 1.00 92.31 226 GLY A CA 1
ATOM 1460 C C . GLY A 1 226 ? 67.792 8.079 -88.918 1.00 92.31 226 GLY A C 1
ATOM 1461 O O . GLY A 1 226 ? 68.546 7.987 -89.885 1.00 92.31 226 GLY A O 1
ATOM 1462 N N . LEU A 1 227 ? 67.097 9.190 -88.660 1.00 90.81 227 LEU A N 1
ATOM 1463 C CA . LEU A 1 227 ? 67.197 10.422 -89.449 1.00 90.81 227 LEU A CA 1
ATOM 1464 C C . LEU A 1 227 ? 68.590 11.053 -89.314 1.00 90.81 227 LEU A C 1
ATOM 1466 O O . LEU A 1 227 ? 69.176 11.451 -90.321 1.00 90.81 227 LEU A O 1
ATOM 1470 N N . GLY A 1 228 ? 69.152 11.065 -88.103 1.00 88.38 228 GLY A N 1
ATOM 1471 C CA . GLY A 1 228 ? 70.518 11.514 -87.831 1.00 88.38 228 GLY A CA 1
ATOM 1472 C C . GLY A 1 228 ? 71.581 10.672 -88.542 1.00 88.38 228 GLY A C 1
ATOM 1473 O O . GLY A 1 228 ? 72.595 11.210 -88.977 1.00 88.38 228 GLY A O 1
ATOM 1474 N N . ALA A 1 229 ? 71.339 9.371 -88.732 1.00 89.94 229 ALA A N 1
ATOM 1475 C CA . ALA A 1 229 ? 72.201 8.497 -89.529 1.00 89.94 229 ALA A CA 1
ATOM 1476 C C . ALA A 1 229 ? 71.994 8.660 -91.049 1.00 89.94 229 ALA A C 1
ATOM 1478 O O . ALA A 1 229 ? 72.943 8.503 -91.819 1.00 89.94 229 ALA A O 1
ATOM 1479 N N . LEU A 1 230 ? 70.772 8.981 -91.492 1.00 89.69 230 LEU A N 1
ATOM 1480 C CA . LEU A 1 230 ? 70.437 9.186 -92.905 1.00 89.69 230 LEU A CA 1
ATOM 1481 C C . LEU A 1 230 ? 70.976 10.518 -93.448 1.00 89.69 230 LEU A C 1
ATOM 1483 O O . LEU A 1 230 ? 71.400 10.569 -94.604 1.00 89.69 230 LEU A O 1
ATOM 1487 N N . ALA A 1 231 ? 70.993 11.575 -92.630 1.00 88.38 231 ALA A N 1
ATOM 1488 C CA . ALA A 1 231 ? 71.434 12.910 -93.039 1.00 88.38 231 ALA A CA 1
ATOM 1489 C C . ALA A 1 231 ? 72.869 12.935 -93.626 1.00 88.38 231 ALA A C 1
ATOM 1491 O O . ALA A 1 231 ? 73.005 13.362 -94.773 1.00 88.38 231 ALA A O 1
ATOM 1492 N N . PRO A 1 232 ? 73.911 12.362 -92.982 1.00 86.81 232 PRO A N 1
ATOM 1493 C CA . PRO A 1 232 ? 75.258 12.278 -93.567 1.00 86.81 232 PRO A CA 1
ATOM 1494 C C . PRO A 1 232 ? 75.319 11.487 -94.885 1.00 86.81 232 PRO A C 1
ATOM 1496 O O . PRO A 1 232 ? 76.126 11.779 -95.774 1.00 86.81 232 PRO A O 1
ATOM 1499 N N . GLY A 1 233 ? 74.467 10.465 -95.024 1.00 89.12 233 GLY A N 1
ATOM 1500 C CA . GLY A 1 233 ? 74.335 9.693 -96.260 1.00 89.12 233 GLY A CA 1
ATOM 1501 C C . GLY A 1 233 ? 73.753 10.530 -97.401 1.00 89.12 233 GLY A C 1
ATOM 1502 O O . GLY A 1 233 ? 74.255 10.469 -98.525 1.00 89.12 233 GLY A O 1
ATOM 1503 N N . LEU A 1 234 ? 72.745 11.356 -97.108 1.00 89.25 234 LEU A N 1
ATOM 1504 C CA . LEU A 1 234 ? 72.177 12.313 -98.060 1.00 89.25 234 LEU A CA 1
ATOM 1505 C C . LEU A 1 234 ? 73.152 13.443 -98.401 1.00 89.25 234 LEU A C 1
ATOM 1507 O O . LEU A 1 234 ? 73.211 13.821 -99.566 1.00 89.25 234 LEU A O 1
ATOM 1511 N N . ASP A 1 235 ? 73.960 13.925 -97.453 1.00 88.38 235 ASP A N 1
ATOM 1512 C CA . ASP A 1 235 ? 75.029 14.899 -97.727 1.00 88.38 235 ASP A CA 1
ATOM 1513 C C . ASP A 1 235 ? 76.057 14.341 -98.717 1.00 88.38 235 ASP A C 1
ATOM 1515 O O . ASP A 1 235 ? 76.433 14.998 -99.692 1.00 88.38 235 ASP A O 1
ATOM 1519 N N . THR A 1 236 ? 76.465 13.086 -98.510 1.00 89.94 236 THR A N 1
ATOM 1520 C CA . THR A 1 236 ? 77.392 12.381 -99.406 1.00 89.94 236 THR A CA 1
ATOM 1521 C C . THR A 1 236 ? 76.778 12.188 -100.793 1.00 89.94 236 THR A C 1
ATOM 1523 O O . THR A 1 236 ? 77.424 12.456 -101.809 1.00 89.94 236 THR A O 1
ATOM 1526 N N . LEU A 1 237 ? 75.514 11.755 -100.854 1.00 88.12 237 LEU A N 1
ATOM 1527 C CA . LEU A 1 237 ? 74.798 11.564 -102.113 1.00 88.12 237 LEU A CA 1
ATOM 1528 C C . LEU A 1 237 ? 74.566 12.893 -102.841 1.00 88.12 237 LEU A C 1
ATOM 1530 O O . LEU A 1 237 ? 74.686 12.932 -104.061 1.00 88.12 237 LEU A O 1
ATOM 1534 N N . LYS A 1 238 ? 74.302 13.984 -102.112 1.00 87.88 238 LYS A N 1
ATOM 1535 C CA . LYS A 1 238 ? 74.168 15.338 -102.662 1.00 87.88 238 LYS A CA 1
ATOM 1536 C C . LYS A 1 238 ? 75.473 15.782 -103.301 1.00 87.88 238 LYS A C 1
ATOM 1538 O O . LYS A 1 238 ? 75.466 16.210 -104.449 1.00 87.88 238 LYS A O 1
ATOM 1543 N N . ALA A 1 239 ? 76.591 15.638 -102.588 1.00 86.50 239 ALA A N 1
ATOM 1544 C CA . ALA A 1 239 ? 77.909 15.957 -103.126 1.00 86.50 239 ALA A CA 1
ATOM 1545 C C . ALA A 1 239 ? 78.204 15.155 -104.408 1.00 86.50 239 ALA A C 1
ATOM 1547 O O . ALA A 1 239 ? 78.672 15.720 -105.396 1.00 86.50 239 ALA A O 1
ATOM 1548 N N . GLY A 1 240 ? 77.860 13.861 -104.424 1.00 87.62 240 GLY A N 1
ATOM 1549 C CA . GLY A 1 240 ? 77.977 13.006 -105.609 1.00 87.62 240 GLY A CA 1
ATOM 1550 C C . GLY A 1 240 ? 77.056 13.415 -106.767 1.00 87.62 240 GLY A C 1
ATOM 1551 O O . GLY A 1 240 ? 77.505 13.464 -107.910 1.00 87.62 240 GLY A O 1
ATOM 1552 N N . ALA A 1 241 ? 75.794 13.750 -106.488 1.00 87.06 241 ALA A N 1
ATOM 1553 C CA . ALA A 1 241 ? 74.817 14.195 -107.483 1.00 87.06 241 ALA A CA 1
ATOM 1554 C C . ALA A 1 241 ? 75.210 15.542 -108.106 1.00 87.06 241 ALA A C 1
ATOM 1556 O O . ALA A 1 241 ? 75.209 15.673 -109.328 1.00 87.06 241 ALA A O 1
ATOM 1557 N N . SER A 1 242 ? 75.641 16.510 -107.290 1.00 85.38 242 SER A N 1
ATOM 1558 C CA . SER A 1 242 ? 76.153 17.803 -107.758 1.00 85.38 242 SER A CA 1
ATOM 1559 C C . SER A 1 242 ? 77.422 17.641 -108.615 1.00 85.38 242 SER A C 1
ATOM 1561 O O . SER A 1 242 ? 77.572 18.315 -109.639 1.00 85.38 242 SER A O 1
ATOM 1563 N N . ALA A 1 243 ? 78.323 16.717 -108.249 1.00 87.00 243 ALA A N 1
ATOM 1564 C CA . ALA A 1 243 ? 79.508 16.395 -109.048 1.00 87.00 243 ALA A CA 1
ATOM 1565 C C . ALA A 1 243 ? 79.141 15.734 -110.391 1.00 87.00 243 ALA A C 1
ATOM 1567 O O . ALA A 1 243 ? 79.688 16.106 -111.430 1.00 87.00 243 ALA A O 1
ATOM 1568 N N . LEU A 1 244 ? 78.179 14.804 -110.394 1.00 87.50 244 LEU A N 1
ATOM 1569 C CA . LEU A 1 244 ? 77.673 14.158 -111.608 1.00 87.50 244 LEU A CA 1
ATOM 1570 C C . LEU A 1 244 ? 76.963 15.154 -112.539 1.00 87.50 244 LEU A C 1
ATOM 1572 O O . LEU A 1 244 ? 77.185 15.121 -113.750 1.00 87.50 244 LEU A O 1
ATOM 1576 N N . ALA A 1 245 ? 76.149 16.062 -111.994 1.00 85.31 245 ALA A N 1
ATOM 1577 C CA . ALA A 1 245 ? 75.489 17.126 -112.753 1.00 85.31 245 ALA A CA 1
ATOM 1578 C C . ALA A 1 245 ? 76.508 18.080 -113.396 1.00 85.31 245 ALA A C 1
ATOM 1580 O O . ALA A 1 245 ? 76.387 18.421 -114.574 1.00 85.31 245 ALA A O 1
ATOM 1581 N N . SER A 1 246 ? 77.562 18.444 -112.659 1.00 85.50 246 SER A N 1
ATOM 1582 C CA . SER A 1 246 ? 78.663 19.260 -113.191 1.00 85.50 246 SER A CA 1
ATOM 1583 C C . SER A 1 246 ? 79.391 18.535 -114.330 1.00 85.50 246 SER A C 1
ATOM 1585 O O . SER A 1 246 ? 79.514 19.080 -115.425 1.00 85.50 246 SER A O 1
ATOM 1587 N N . GLY A 1 247 ? 79.781 17.271 -114.126 1.00 86.75 247 GLY A N 1
ATOM 1588 C CA . GLY A 1 247 ? 80.501 16.487 -115.136 1.00 86.75 247 GLY A CA 1
ATOM 1589 C C . GLY A 1 247 ? 79.681 16.171 -116.396 1.00 86.75 247 GLY A C 1
ATOM 1590 O O . GLY A 1 247 ? 80.216 16.174 -117.502 1.00 86.75 247 GLY A O 1
ATOM 1591 N N . THR A 1 248 ? 78.372 15.934 -116.270 1.00 88.00 248 THR A N 1
ATOM 1592 C CA . THR A 1 248 ? 77.479 15.720 -117.430 1.00 88.00 248 THR A CA 1
ATOM 1593 C C . THR A 1 248 ? 77.185 17.015 -118.189 1.00 88.00 248 THR A C 1
ATOM 1595 O O . THR A 1 248 ? 77.061 16.981 -119.413 1.00 88.00 248 THR A O 1
ATOM 1598 N N . THR A 1 249 ? 77.157 18.162 -117.503 1.00 85.88 249 THR A N 1
ATOM 1599 C CA . THR A 1 249 ? 77.076 19.489 -118.138 1.00 85.88 249 THR A CA 1
ATOM 1600 C C . THR A 1 249 ? 78.350 19.808 -118.923 1.00 85.88 249 THR A C 1
ATOM 1602 O O . THR A 1 249 ? 78.273 20.269 -120.066 1.00 85.88 249 THR A O 1
ATOM 1605 N N . GLU A 1 250 ? 79.523 19.514 -118.355 1.00 86.00 250 GLU A N 1
ATOM 1606 C CA . GLU A 1 250 ? 80.805 19.615 -119.063 1.00 86.00 250 GLU A CA 1
ATOM 1607 C C . GLU A 1 250 ? 80.842 18.688 -120.286 1.00 86.00 250 GLU A C 1
ATOM 1609 O O . GLU A 1 250 ? 81.210 19.128 -121.375 1.00 86.00 250 GLU A O 1
ATOM 1614 N N . LEU A 1 251 ? 80.385 17.436 -120.148 1.00 86.12 251 LEU A N 1
ATOM 1615 C CA . LEU A 1 251 ? 80.298 16.486 -121.261 1.00 86.12 251 LEU A CA 1
ATOM 1616 C C . LEU A 1 251 ? 79.340 16.964 -122.361 1.00 86.12 251 LEU A C 1
ATOM 1618 O O . LEU A 1 251 ? 79.674 16.852 -123.538 1.00 86.12 251 LEU A O 1
ATOM 1622 N N . HIS A 1 252 ? 78.171 17.505 -122.005 1.00 87.25 252 HIS A N 1
ATOM 1623 C CA . HIS A 1 252 ? 77.225 18.074 -122.969 1.00 87.25 252 HIS A CA 1
ATOM 1624 C C . HIS A 1 252 ? 77.839 19.263 -123.714 1.00 87.25 252 HIS A C 1
ATOM 1626 O O . HIS A 1 252 ? 77.746 19.329 -124.938 1.00 87.25 252 HIS A O 1
ATOM 1632 N N . THR A 1 253 ? 78.528 20.152 -122.993 1.00 86.12 253 THR A N 1
ATOM 1633 C CA . THR A 1 253 ? 79.232 21.302 -123.582 1.00 86.12 253 THR A CA 1
ATOM 1634 C C . THR A 1 253 ? 80.323 20.836 -124.546 1.00 86.12 253 THR A C 1
ATOM 1636 O O . THR A 1 253 ? 80.333 21.246 -125.702 1.00 86.12 253 THR A O 1
ATOM 1639 N N . GLY A 1 254 ? 81.170 19.892 -124.127 1.00 85.75 254 GLY A N 1
ATOM 1640 C CA . GLY A 1 254 ? 82.208 19.322 -124.987 1.00 85.75 254 GLY A CA 1
ATOM 1641 C C . GLY A 1 254 ? 81.649 18.564 -126.198 1.00 85.75 254 GLY A C 1
ATOM 1642 O O . GLY A 1 254 ? 82.204 18.652 -127.292 1.00 85.75 254 GLY A O 1
ATOM 1643 N N . ALA A 1 255 ? 80.529 17.849 -126.046 1.00 85.06 255 ALA A N 1
ATOM 1644 C CA . ALA A 1 255 ? 79.853 17.172 -127.153 1.00 85.06 255 ALA A CA 1
ATOM 1645 C C . ALA A 1 255 ? 79.258 18.173 -128.157 1.00 85.06 255 ALA A C 1
ATOM 1647 O O . ALA A 1 255 ? 79.401 17.984 -129.363 1.00 85.06 255 ALA A O 1
ATOM 1648 N N . LYS A 1 256 ? 78.663 19.267 -127.674 1.00 85.44 256 LYS A N 1
ATOM 1649 C CA . LYS A 1 256 ? 78.154 20.372 -128.497 1.00 85.44 256 LYS A CA 1
ATOM 1650 C C . LYS A 1 256 ? 79.266 21.095 -129.259 1.00 85.44 256 LYS A C 1
ATOM 1652 O O . LYS A 1 256 ? 79.119 21.393 -130.449 1.00 85.44 256 LYS A O 1
ATOM 1657 N N . ASP A 1 257 ? 80.399 21.330 -128.603 1.00 87.25 257 ASP A N 1
ATOM 1658 C CA . ASP A 1 257 ? 81.595 21.874 -129.246 1.00 87.25 257 ASP A CA 1
ATOM 1659 C C . ASP A 1 257 ? 82.095 20.927 -130.349 1.00 87.25 257 ASP A C 1
ATOM 1661 O O . ASP A 1 257 ? 82.416 21.371 -131.453 1.00 87.25 257 ASP A O 1
ATOM 1665 N N . LEU A 1 258 ? 82.074 19.609 -130.105 1.00 85.06 258 LEU A N 1
ATOM 1666 C CA . LEU A 1 258 ? 82.450 18.587 -131.087 1.00 85.06 258 LEU A CA 1
ATOM 1667 C C . LEU A 1 258 ? 81.480 18.523 -132.283 1.00 85.06 258 LEU A C 1
ATOM 1669 O O . LEU A 1 258 ? 81.931 18.382 -133.422 1.00 85.06 258 LEU A O 1
ATOM 1673 N N . VAL A 1 259 ? 80.167 18.667 -132.059 1.00 85.00 259 VAL A N 1
ATOM 1674 C CA . VAL A 1 259 ? 79.157 18.813 -133.129 1.00 85.00 259 VAL A CA 1
ATOM 1675 C C . VAL A 1 259 ? 79.454 20.041 -133.980 1.00 85.00 259 VAL A C 1
ATOM 1677 O O . VAL A 1 259 ? 79.480 19.951 -135.210 1.00 85.00 259 VAL A O 1
ATOM 1680 N N . THR A 1 260 ? 79.722 21.177 -133.336 1.00 84.88 260 THR A N 1
ATOM 1681 C CA . THR A 1 260 ? 80.021 22.450 -134.006 1.00 84.88 260 THR A CA 1
ATOM 1682 C C . THR A 1 260 ? 81.302 22.349 -134.838 1.00 84.88 260 THR A C 1
ATOM 1684 O O . THR A 1 260 ? 81.323 22.749 -136.008 1.00 84.88 260 THR A O 1
ATOM 1687 N N . ALA A 1 261 ? 82.355 21.751 -134.274 1.00 85.38 261 ALA A N 1
ATOM 1688 C CA . ALA A 1 261 ? 83.625 21.521 -134.952 1.00 85.38 261 ALA A CA 1
ATOM 1689 C C . ALA A 1 261 ? 83.481 20.567 -136.151 1.00 85.38 261 ALA A C 1
ATOM 1691 O O . ALA A 1 261 ? 83.975 20.876 -137.234 1.00 85.38 261 ALA A O 1
ATOM 1692 N N . ASN A 1 262 ? 82.763 19.446 -136.002 1.00 84.62 262 ASN A N 1
ATOM 1693 C CA . ASN A 1 262 ? 82.547 18.489 -137.094 1.00 84.62 262 ASN A CA 1
ATOM 1694 C C . ASN A 1 262 ? 81.625 19.036 -138.189 1.00 84.62 262 ASN A C 1
ATOM 1696 O O . ASN A 1 262 ? 81.855 18.760 -139.362 1.00 84.62 262 ASN A O 1
ATOM 1700 N N . THR A 1 263 ? 80.623 19.846 -137.842 1.00 83.88 263 THR A N 1
ATOM 1701 C CA . THR A 1 263 ? 79.782 20.542 -138.833 1.00 83.88 263 THR A CA 1
ATOM 1702 C C . THR A 1 263 ? 80.624 21.527 -139.641 1.00 83.88 263 THR A C 1
ATOM 1704 O O . THR A 1 263 ? 80.622 21.478 -140.868 1.00 83.88 263 THR A O 1
ATOM 1707 N N . SER A 1 264 ? 81.455 22.323 -138.961 1.00 84.44 264 SER A N 1
ATOM 1708 C CA . SER A 1 264 ? 82.411 23.228 -139.614 1.00 84.44 264 SER A CA 1
ATOM 1709 C C . SER A 1 264 ? 83.420 22.473 -140.490 1.00 84.44 264 SER A C 1
ATOM 1711 O O . SER A 1 264 ? 83.796 22.958 -141.555 1.00 84.44 264 SER A O 1
ATOM 1713 N N . LEU A 1 265 ? 83.846 21.272 -140.078 1.00 84.94 265 LEU A N 1
ATOM 1714 C CA . LEU A 1 265 ? 84.715 20.399 -140.869 1.00 84.94 265 LEU A CA 1
ATOM 1715 C C . LEU A 1 265 ? 83.999 19.859 -142.117 1.00 84.94 265 LEU A C 1
ATOM 1717 O O . LEU A 1 265 ? 84.583 19.877 -143.197 1.00 84.94 265 LEU A O 1
ATOM 1721 N N . VAL A 1 266 ? 82.742 19.417 -142.002 1.00 82.81 266 VAL A N 1
ATOM 1722 C CA . VAL A 1 266 ? 81.907 18.991 -143.142 1.00 82.81 266 VAL A CA 1
ATOM 1723 C C . VAL A 1 266 ? 81.719 20.135 -144.137 1.00 82.81 266 VAL A C 1
ATOM 1725 O O . VAL A 1 266 ? 81.890 19.920 -145.340 1.00 82.81 266 VAL A O 1
ATOM 1728 N N . ASP A 1 267 ? 81.421 21.340 -143.649 1.00 83.12 267 ASP A N 1
ATOM 1729 C CA . ASP A 1 267 ? 81.262 22.546 -144.468 1.00 83.12 267 ASP A CA 1
ATOM 1730 C C . ASP A 1 267 ? 82.585 22.949 -145.131 1.00 83.12 267 ASP A C 1
ATOM 1732 O O . ASP A 1 267 ? 82.623 23.236 -146.328 1.00 83.12 267 ASP A O 1
ATOM 1736 N N . GLY A 1 268 ? 83.694 22.887 -144.389 1.00 84.56 268 GLY A N 1
ATOM 1737 C CA . GLY A 1 268 ? 85.041 23.127 -144.903 1.00 84.56 268 GLY A CA 1
ATOM 1738 C C . GLY A 1 268 ? 85.455 22.125 -145.985 1.00 84.56 268 GLY A C 1
ATOM 1739 O O . GLY A 1 268 ? 85.964 22.530 -147.030 1.00 84.56 268 GLY A O 1
ATOM 1740 N N . ILE A 1 269 ? 85.188 20.827 -145.795 1.00 83.12 269 ILE A N 1
ATOM 1741 C CA . ILE A 1 269 ? 85.430 19.787 -146.812 1.00 83.12 269 ILE A CA 1
ATOM 1742 C C . ILE A 1 269 ? 84.515 20.002 -148.022 1.00 83.12 269 ILE A C 1
ATOM 1744 O O . ILE A 1 269 ? 84.960 19.836 -149.157 1.00 83.12 269 ILE A O 1
ATOM 1748 N N . ALA A 1 270 ? 83.254 20.395 -147.817 1.00 81.50 270 ALA A N 1
ATOM 1749 C CA . ALA A 1 270 ? 82.335 20.712 -148.909 1.00 81.50 270 ALA A CA 1
ATOM 1750 C C . ALA A 1 270 ? 82.819 21.919 -149.732 1.00 81.50 270 ALA A C 1
ATOM 1752 O O . ALA A 1 270 ? 82.782 21.868 -150.962 1.00 81.50 270 ALA A O 1
ATOM 1753 N N . ALA A 1 271 ? 83.326 22.962 -149.072 1.00 81.94 271 ALA A N 1
ATOM 1754 C CA . ALA A 1 271 ? 83.927 24.121 -149.724 1.00 81.94 271 ALA A CA 1
ATOM 1755 C C . ALA A 1 271 ? 85.210 23.748 -150.488 1.00 81.94 271 ALA A C 1
ATOM 1757 O O . ALA A 1 271 ? 85.362 24.127 -151.650 1.00 81.94 271 ALA A O 1
ATOM 1758 N N . LEU A 1 272 ? 86.097 22.948 -149.882 1.00 82.38 272 LEU A N 1
ATOM 1759 C CA . LEU A 1 272 ? 87.321 22.455 -150.523 1.00 82.38 272 LEU A CA 1
ATOM 1760 C C . LEU A 1 272 ? 87.013 21.574 -151.742 1.00 82.38 272 LEU A C 1
ATOM 1762 O O . LEU A 1 272 ? 87.648 21.709 -152.786 1.00 82.38 272 LEU A O 1
ATOM 1766 N N . ARG A 1 273 ? 86.005 20.700 -151.637 1.00 82.56 273 ARG A N 1
ATOM 1767 C CA . ARG A 1 273 ? 85.509 19.883 -152.751 1.00 82.56 273 ARG A CA 1
ATOM 1768 C C . ARG A 1 273 ? 85.031 20.762 -153.903 1.00 82.56 273 ARG A C 1
ATOM 1770 O O . ARG A 1 273 ? 85.455 20.538 -155.031 1.00 82.56 273 ARG A O 1
ATOM 1777 N N . ALA A 1 274 ? 84.201 21.768 -153.619 1.00 80.56 274 ALA A N 1
ATOM 1778 C CA . ALA A 1 274 ? 83.687 22.686 -154.634 1.00 80.56 274 ALA A CA 1
ATOM 1779 C C . ALA A 1 274 ? 84.813 23.468 -155.337 1.00 80.56 274 ALA A C 1
ATOM 1781 O O . ALA A 1 274 ? 84.767 23.670 -156.549 1.00 80.56 274 ALA A O 1
ATOM 1782 N N . GLN A 1 275 ? 85.853 23.867 -154.597 1.00 80.44 275 GLN A N 1
ATOM 1783 C CA . GLN A 1 275 ? 87.043 24.507 -155.167 1.00 80.44 275 GLN A CA 1
ATOM 1784 C C . GLN A 1 275 ? 87.858 23.555 -156.059 1.00 80.44 275 GLN A C 1
ATOM 1786 O O . GLN A 1 275 ? 88.272 23.945 -157.149 1.00 80.44 275 GLN A O 1
ATOM 1791 N N . LEU A 1 276 ? 88.076 22.307 -155.630 1.00 78.25 276 LEU A N 1
ATOM 1792 C CA . LEU A 1 276 ? 88.820 21.302 -156.405 1.00 78.25 276 LEU A CA 1
ATOM 1793 C C . LEU A 1 276 ? 88.071 20.859 -157.672 1.00 78.25 276 LEU A C 1
ATOM 1795 O O . LEU A 1 276 ? 88.700 20.614 -158.701 1.00 78.25 276 LEU A O 1
ATOM 1799 N N . GLU A 1 277 ? 86.739 20.810 -157.622 1.00 75.94 277 GLU A N 1
ATOM 1800 C CA . GLU A 1 277 ? 85.873 20.512 -158.769 1.00 75.94 277 GLU A CA 1
ATOM 1801 C C . GLU A 1 277 ? 85.960 21.615 -159.842 1.00 75.94 277 GLU A C 1
ATOM 1803 O O . GLU A 1 277 ? 86.092 21.316 -161.028 1.00 75.94 277 GLU A O 1
ATOM 1808 N N . GLN A 1 278 ? 86.018 22.890 -159.433 1.00 71.88 278 GLN A N 1
ATOM 1809 C CA . GLN A 1 278 ? 86.275 24.021 -160.342 1.00 71.88 278 GLN A CA 1
ATOM 1810 C C . GLN A 1 278 ? 87.712 24.045 -160.893 1.00 71.88 278 GLN A C 1
ATOM 1812 O O . GLN A 1 278 ? 87.948 24.579 -161.975 1.00 71.88 278 GLN A O 1
ATOM 1817 N N . GLY A 1 279 ? 88.670 23.460 -160.169 1.00 72.81 279 GLY A N 1
ATOM 1818 C CA . GLY A 1 279 ? 90.084 23.375 -160.552 1.00 72.81 279 GLY A CA 1
ATOM 1819 C C . GLY A 1 279 ? 90.450 22.208 -161.482 1.00 72.81 279 GLY A C 1
ATOM 1820 O O . GLY A 1 279 ? 91.626 22.056 -161.807 1.00 72.81 279 GLY A O 1
ATOM 1821 N N . GLY A 1 280 ? 89.484 21.383 -161.908 1.00 65.69 280 GLY A N 1
ATOM 1822 C CA . GLY A 1 280 ? 89.719 20.250 -162.816 1.00 65.69 280 GLY A CA 1
ATOM 1823 C C . GLY A 1 280 ? 90.320 19.006 -162.152 1.00 65.69 280 GLY A C 1
ATOM 1824 O O . GLY A 1 280 ? 90.966 18.204 -162.828 1.00 65.69 280 GLY A O 1
ATOM 1825 N N . ALA A 1 281 ? 90.142 18.841 -160.837 1.00 70.62 281 ALA A N 1
ATOM 1826 C CA . ALA A 1 281 ? 90.622 17.665 -160.113 1.00 70.62 281 ALA A CA 1
ATOM 1827 C C . ALA A 1 281 ? 89.978 16.360 -160.626 1.00 70.62 281 ALA A C 1
ATOM 1829 O O . ALA A 1 281 ? 88.831 16.337 -161.075 1.00 70.62 281 ALA A O 1
ATOM 1830 N N . SER A 1 282 ? 90.720 15.251 -160.544 1.00 68.88 282 SER A N 1
ATOM 1831 C CA . SER A 1 282 ? 90.244 13.940 -160.991 1.00 68.88 282 SER A CA 1
ATOM 1832 C C . SER A 1 282 ? 89.083 13.428 -160.128 1.00 68.88 282 SER A C 1
ATOM 1834 O O . SER A 1 282 ? 89.006 13.688 -158.923 1.00 68.88 282 SER A O 1
ATOM 1836 N N . ALA A 1 283 ? 88.193 12.637 -160.738 1.00 75.62 283 ALA A N 1
ATOM 1837 C CA . ALA A 1 283 ? 87.026 12.055 -160.065 1.00 75.62 283 ALA A CA 1
ATOM 1838 C C . ALA A 1 283 ? 87.389 11.224 -158.814 1.00 75.62 283 ALA A C 1
ATOM 1840 O O . ALA A 1 283 ? 86.598 11.131 -157.882 1.00 75.62 283 ALA A O 1
ATOM 1841 N N . GLU A 1 284 ? 88.599 10.665 -158.765 1.00 73.75 284 GLU A N 1
ATOM 1842 C CA . GLU A 1 284 ? 89.113 9.857 -157.653 1.00 73.75 284 GLU A CA 1
ATOM 1843 C C . GLU A 1 284 ? 89.442 10.709 -156.407 1.00 73.75 284 GLU A C 1
ATOM 1845 O O . GLU A 1 284 ? 89.147 10.315 -155.274 1.00 73.75 284 GLU A O 1
ATOM 1850 N N . VAL A 1 285 ? 89.968 11.927 -156.606 1.00 76.62 285 VAL A N 1
ATOM 1851 C CA . VAL A 1 285 ? 90.234 12.897 -155.523 1.00 76.62 285 VAL A CA 1
ATOM 1852 C C . VAL A 1 285 ? 88.926 13.469 -154.982 1.00 76.62 285 VAL A C 1
ATOM 1854 O O . VAL A 1 285 ? 88.750 13.563 -153.767 1.00 76.62 285 VAL A O 1
ATOM 1857 N N . LEU A 1 286 ? 87.973 13.785 -155.864 1.00 75.88 286 LEU A N 1
ATOM 1858 C CA . LEU A 1 286 ? 86.634 14.212 -155.454 1.00 75.88 286 LEU A CA 1
ATOM 1859 C C . LEU A 1 286 ? 85.908 13.089 -154.690 1.00 75.88 286 LEU A C 1
ATOM 1861 O O . LEU A 1 286 ? 85.368 13.343 -153.615 1.00 75.88 286 LEU A O 1
ATOM 1865 N N . GLY A 1 287 ? 85.977 11.838 -155.157 1.00 76.94 287 GLY A N 1
ATOM 1866 C CA . GLY A 1 287 ? 85.410 10.679 -154.454 1.00 76.94 287 GLY A CA 1
ATOM 1867 C C . GLY A 1 287 ? 86.035 10.426 -153.075 1.00 76.94 287 GLY A C 1
ATOM 1868 O O . GLY A 1 287 ? 85.331 10.081 -152.125 1.00 76.94 287 GLY A O 1
ATOM 1869 N N . SER A 1 288 ? 87.336 10.681 -152.922 1.00 80.94 288 SER A N 1
ATOM 1870 C CA . SER A 1 288 ? 88.013 10.606 -151.618 1.00 80.94 288 SER A CA 1
ATOM 1871 C C . SER A 1 288 ? 87.555 11.719 -150.662 1.00 80.94 288 SER A C 1
ATOM 1873 O O . SER A 1 288 ? 87.358 11.470 -149.472 1.00 80.94 288 SER A O 1
ATOM 1875 N N . LEU A 1 289 ? 87.311 12.938 -151.167 1.00 81.69 289 LEU A N 1
ATOM 1876 C CA . LEU A 1 289 ? 86.709 14.019 -150.375 1.00 81.69 289 LEU A CA 1
ATOM 1877 C C . LEU A 1 289 ? 85.246 13.733 -150.005 1.00 81.69 289 LEU A C 1
ATOM 1879 O O . LEU A 1 289 ? 84.830 14.132 -148.921 1.00 81.69 289 LEU A O 1
ATOM 1883 N N . ASP A 1 290 ? 84.477 13.030 -150.845 1.00 81.31 290 ASP A N 1
ATOM 1884 C CA . ASP A 1 290 ? 83.136 12.549 -150.466 1.00 81.31 290 ASP A CA 1
ATOM 1885 C C . ASP A 1 290 ? 83.200 11.560 -149.312 1.00 81.31 290 ASP A C 1
ATOM 1887 O O . ASP A 1 290 ? 82.414 11.677 -148.376 1.00 81.31 290 ASP A O 1
ATOM 1891 N N . GLN A 1 291 ? 84.134 10.606 -149.345 1.00 81.38 291 GLN A N 1
ATOM 1892 C CA . GLN A 1 291 ? 84.314 9.666 -148.238 1.00 81.38 291 GLN A CA 1
ATOM 1893 C C . GLN A 1 291 ? 84.737 10.381 -146.955 1.00 81.38 291 GLN A C 1
ATOM 1895 O O . GLN A 1 291 ? 84.198 10.084 -145.890 1.00 81.38 291 GLN A O 1
ATOM 1900 N N . LEU A 1 292 ? 85.644 11.359 -147.041 1.00 83.19 292 LEU A N 1
ATOM 1901 C CA . LEU A 1 292 ? 86.055 12.148 -145.881 1.00 83.19 292 LEU A CA 1
ATOM 1902 C C . LEU A 1 292 ? 84.906 13.016 -145.350 1.00 83.19 292 LEU A C 1
ATOM 1904 O O . LEU A 1 292 ? 84.699 13.084 -144.141 1.00 83.19 292 LEU A O 1
ATOM 1908 N N . LYS A 1 293 ? 84.110 13.624 -146.239 1.00 83.06 293 LYS A N 1
ATOM 1909 C CA . LYS A 1 293 ? 82.891 14.360 -145.880 1.00 83.06 293 LYS A CA 1
ATOM 1910 C C . LYS A 1 293 ? 81.858 13.441 -145.232 1.00 83.06 293 LYS A C 1
ATOM 1912 O O . LYS A 1 293 ? 81.257 13.827 -144.237 1.00 83.06 293 LYS A O 1
ATOM 1917 N N . ALA A 1 294 ? 81.666 12.234 -145.759 1.00 80.69 294 ALA A N 1
ATOM 1918 C CA . ALA A 1 294 ? 80.767 11.233 -145.196 1.00 80.69 294 ALA A CA 1
ATOM 1919 C C . ALA A 1 294 ? 81.244 10.761 -143.814 1.00 80.69 294 ALA A C 1
ATOM 1921 O O . ALA A 1 294 ? 80.429 10.651 -142.903 1.00 80.69 294 ALA A O 1
ATOM 1922 N N . GLY A 1 295 ? 82.553 10.563 -143.629 1.00 81.38 295 GLY A N 1
ATOM 1923 C CA . GLY A 1 295 ? 83.157 10.249 -142.332 1.00 81.38 295 GLY A CA 1
ATOM 1924 C C . GLY A 1 295 ? 83.025 11.394 -141.322 1.00 81.38 295 GLY A C 1
ATOM 1925 O O . GLY A 1 295 ? 82.639 11.162 -140.179 1.00 81.38 295 GLY A O 1
ATOM 1926 N N . ALA A 1 296 ? 83.254 12.641 -141.747 1.00 81.06 296 ALA A N 1
ATOM 1927 C CA . ALA A 1 296 ? 83.052 13.829 -140.917 1.00 81.06 296 ALA A CA 1
ATOM 1928 C C . ALA A 1 296 ? 81.566 14.044 -140.570 1.00 81.06 296 ALA A C 1
ATOM 1930 O O . ALA A 1 296 ? 81.244 14.388 -139.436 1.00 81.06 296 ALA A O 1
ATOM 1931 N N . ALA A 1 297 ? 80.646 13.763 -141.499 1.00 80.12 297 ALA A N 1
ATOM 1932 C CA . ALA A 1 297 ? 79.204 13.807 -141.256 1.00 80.12 297 ALA A CA 1
ATOM 1933 C C . ALA A 1 297 ? 78.743 12.679 -140.318 1.00 80.12 297 ALA A C 1
ATOM 1935 O O . ALA A 1 297 ? 77.914 12.914 -139.441 1.00 80.12 297 ALA A O 1
ATOM 1936 N N . GLN A 1 298 ? 79.315 11.475 -140.436 1.00 82.62 298 GLN A N 1
ATOM 1937 C CA . GLN A 1 298 ? 79.103 10.392 -139.472 1.00 82.62 298 GLN A CA 1
ATOM 1938 C C . GLN A 1 298 ? 79.613 10.782 -138.082 1.00 82.62 298 GLN A C 1
ATOM 1940 O O . GLN A 1 298 ? 78.881 10.611 -137.108 1.00 82.62 298 GLN A O 1
ATOM 1945 N N . ALA A 1 299 ? 80.801 11.381 -137.978 1.00 82.00 299 ALA A N 1
ATOM 1946 C CA . ALA A 1 299 ? 81.327 11.901 -136.718 1.00 82.00 299 ALA A CA 1
ATOM 1947 C C . ALA A 1 299 ? 80.458 13.038 -136.147 1.00 82.00 299 ALA A C 1
ATOM 1949 O O . ALA A 1 299 ? 80.233 13.074 -134.940 1.00 82.00 299 ALA A O 1
ATOM 1950 N N . ALA A 1 300 ? 79.902 13.916 -136.991 1.00 81.25 300 ALA A N 1
ATOM 1951 C CA . ALA A 1 300 ? 78.950 14.947 -136.574 1.00 81.25 300 ALA A CA 1
ATOM 1952 C C . ALA A 1 300 ? 77.640 14.330 -136.057 1.00 81.25 300 ALA A C 1
ATOM 1954 O O . ALA A 1 300 ? 77.144 14.730 -135.010 1.00 81.25 300 ALA A O 1
ATOM 1955 N N . SER A 1 301 ? 77.110 13.306 -136.736 1.00 81.56 301 SER A N 1
ATOM 1956 C CA . SER A 1 301 ? 75.905 12.587 -136.295 1.00 81.56 301 SER A CA 1
ATOM 1957 C C . SER A 1 301 ? 76.127 11.808 -134.991 1.00 81.56 301 SER A C 1
ATOM 1959 O O . SER A 1 301 ? 75.260 11.798 -134.116 1.00 81.56 301 SER A O 1
ATOM 1961 N N . GLY A 1 302 ? 77.313 11.214 -134.813 1.00 82.69 302 GLY A N 1
ATOM 1962 C CA . GLY A 1 302 ? 77.723 10.558 -133.574 1.00 82.69 302 GLY A CA 1
ATOM 1963 C C . GLY A 1 302 ? 77.915 11.556 -132.432 1.00 82.69 302 GLY A C 1
ATOM 1964 O O . GLY A 1 302 ? 77.443 11.308 -131.326 1.00 82.69 302 GLY A O 1
ATOM 1965 N N . ALA A 1 303 ? 78.517 12.716 -132.710 1.00 84.00 303 ALA A N 1
ATOM 1966 C CA . ALA A 1 303 ? 78.644 13.812 -131.753 1.00 84.00 303 ALA A CA 1
ATOM 1967 C C . ALA A 1 303 ? 77.275 14.403 -131.377 1.00 84.00 303 ALA A C 1
ATOM 1969 O O . ALA A 1 303 ? 77.055 14.683 -130.207 1.00 84.00 303 ALA A O 1
ATOM 1970 N N . ALA A 1 304 ? 76.329 14.510 -132.316 1.00 83.44 304 ALA A N 1
ATOM 1971 C CA . ALA A 1 304 ? 74.971 14.986 -132.039 1.00 83.44 304 ALA A CA 1
ATOM 1972 C C . ALA A 1 304 ? 74.190 13.973 -131.193 1.00 83.44 304 ALA A C 1
ATOM 1974 O O . ALA A 1 304 ? 73.473 14.340 -130.266 1.00 83.44 304 ALA A O 1
ATOM 1975 N N . THR A 1 305 ? 74.388 12.679 -131.454 1.00 86.19 305 THR A N 1
ATOM 1976 C CA . THR A 1 305 ? 73.845 11.608 -130.608 1.00 86.19 305 THR A CA 1
ATOM 1977 C C . THR A 1 305 ? 74.444 11.664 -129.198 1.00 86.19 305 THR A C 1
ATOM 1979 O O . THR A 1 305 ? 73.715 11.509 -128.218 1.00 86.19 305 THR A O 1
ATOM 1982 N N . LEU A 1 306 ? 75.749 11.934 -129.077 1.00 86.44 306 LEU A N 1
ATOM 1983 C CA . LEU A 1 306 ? 76.428 12.126 -127.793 1.00 86.44 306 LEU A CA 1
ATOM 1984 C C . LEU A 1 306 ? 75.961 13.400 -127.077 1.00 86.44 306 LEU A C 1
ATOM 1986 O O . LEU A 1 306 ? 75.773 13.359 -125.870 1.00 86.44 306 LEU A O 1
ATOM 1990 N N . GLU A 1 307 ? 75.727 14.502 -127.792 1.00 85.62 307 GLU A N 1
ATOM 1991 C CA . GLU A 1 307 ? 75.199 15.753 -127.239 1.00 85.62 307 GLU A CA 1
ATOM 1992 C C . GLU A 1 307 ? 73.798 15.544 -126.664 1.00 85.62 307 GLU A C 1
ATOM 1994 O O . GLU A 1 307 ? 73.555 15.932 -125.522 1.00 85.62 307 GLU A O 1
ATOM 1999 N N . VAL A 1 308 ? 72.903 14.888 -127.414 1.00 85.81 308 VAL A N 1
ATOM 2000 C CA . VAL A 1 308 ? 71.553 14.527 -126.948 1.00 85.81 308 VAL A CA 1
ATOM 2001 C C . VAL A 1 308 ? 71.632 13.568 -125.756 1.00 85.81 308 VAL A C 1
ATOM 2003 O O . VAL A 1 308 ? 70.926 13.752 -124.767 1.00 85.81 308 VAL A O 1
ATOM 2006 N N . GLY A 1 309 ? 72.520 12.569 -125.805 1.00 85.31 309 GLY A N 1
ATOM 2007 C CA . GLY A 1 309 ? 72.754 11.645 -124.692 1.00 85.31 309 GLY A CA 1
ATOM 2008 C C . GLY A 1 309 ? 73.285 12.341 -123.435 1.00 85.31 309 GLY A C 1
ATOM 2009 O O . GLY A 1 309 ? 72.807 12.071 -122.335 1.00 85.31 309 GLY A O 1
ATOM 2010 N N . ALA A 1 310 ? 74.221 13.276 -123.591 1.00 85.88 310 ALA A N 1
ATOM 2011 C CA . ALA A 1 310 ? 74.795 14.062 -122.505 1.00 85.88 310 ALA A CA 1
ATOM 2012 C C . ALA A 1 310 ? 73.805 15.100 -121.956 1.00 85.88 310 ALA A C 1
ATOM 2014 O O . ALA A 1 310 ? 73.758 15.295 -120.747 1.00 85.88 310 ALA A O 1
ATOM 2015 N N . ALA A 1 311 ? 72.961 15.698 -122.803 1.00 85.00 311 ALA A N 1
ATOM 2016 C CA . ALA A 1 311 ? 71.867 16.573 -122.379 1.00 85.00 311 ALA A CA 1
ATOM 2017 C C . ALA A 1 311 ? 70.849 15.810 -121.522 1.00 85.00 311 ALA A C 1
ATOM 2019 O O . ALA A 1 311 ? 70.464 16.276 -120.452 1.00 85.00 311 ALA A O 1
ATOM 2020 N N . ASN A 1 312 ? 70.464 14.604 -121.952 1.00 86.31 312 ASN A N 1
ATOM 2021 C CA . ASN A 1 312 ? 69.573 13.735 -121.185 1.00 86.31 312 ASN A CA 1
ATOM 2022 C C . ASN A 1 312 ? 70.218 13.275 -119.868 1.00 86.31 312 ASN A C 1
ATOM 2024 O O . ASN A 1 312 ? 69.546 13.229 -118.840 1.00 86.31 312 ASN A O 1
ATOM 2028 N N . ALA A 1 313 ? 71.520 12.969 -119.871 1.00 86.00 313 ALA A N 1
ATOM 2029 C CA . ALA A 1 313 ? 72.261 12.626 -118.658 1.00 86.00 313 ALA A CA 1
ATOM 2030 C C . ALA A 1 313 ? 72.381 13.817 -117.690 1.00 86.00 313 ALA A C 1
ATOM 2032 O O . ALA A 1 313 ? 72.247 13.624 -116.485 1.00 86.00 313 ALA A O 1
ATOM 2033 N N . ALA A 1 314 ? 72.571 15.037 -118.200 1.00 85.12 314 ALA A N 1
ATOM 2034 C CA . ALA A 1 314 ? 72.605 16.262 -117.404 1.00 85.12 314 ALA A CA 1
ATOM 2035 C C . ALA A 1 314 ? 71.233 16.597 -116.805 1.00 85.12 314 ALA A C 1
ATOM 2037 O O . ALA A 1 314 ? 71.149 16.912 -115.620 1.00 85.12 314 ALA A O 1
ATOM 2038 N N . ALA A 1 315 ? 70.155 16.450 -117.584 1.00 85.44 315 ALA A N 1
ATOM 2039 C CA . ALA A 1 315 ? 68.789 16.580 -117.082 1.00 85.44 315 ALA A CA 1
ATOM 2040 C C . ALA A 1 315 ? 68.501 15.546 -115.978 1.00 85.44 315 ALA A C 1
ATOM 2042 O O . ALA A 1 315 ? 68.065 15.915 -114.892 1.00 85.44 315 ALA A O 1
ATOM 2043 N N . GLY A 1 316 ? 68.855 14.274 -116.199 1.00 86.75 316 GLY A N 1
ATOM 2044 C CA . GLY A 1 316 ? 68.705 13.222 -115.189 1.00 86.75 316 GLY A CA 1
ATOM 2045 C C . GLY A 1 316 ? 69.553 13.453 -113.931 1.00 86.75 316 GLY A C 1
ATOM 2046 O O . GLY A 1 316 ? 69.095 13.188 -112.823 1.00 86.75 316 GLY A O 1
ATOM 2047 N N . ALA A 1 317 ? 70.771 13.984 -114.064 1.00 87.69 317 ALA A N 1
ATOM 2048 C CA . ALA A 1 317 ? 71.616 14.329 -112.921 1.00 87.69 317 ALA A CA 1
ATOM 2049 C C . ALA A 1 317 ? 71.074 15.536 -112.133 1.00 87.69 317 ALA A C 1
ATOM 2051 O O . ALA A 1 317 ? 71.144 15.537 -110.904 1.00 87.69 317 ALA A O 1
ATOM 2052 N N . ALA A 1 318 ? 70.489 16.527 -112.814 1.00 85.81 318 ALA A N 1
ATOM 2053 C CA . ALA A 1 318 ? 69.807 17.654 -112.177 1.00 85.81 318 ALA A CA 1
ATOM 2054 C C . ALA A 1 318 ? 68.531 17.216 -111.435 1.00 85.81 318 ALA A C 1
ATOM 2056 O O . ALA A 1 318 ? 68.275 17.692 -110.325 1.00 85.81 318 ALA A O 1
ATOM 2057 N N . ASP A 1 319 ? 67.771 16.269 -111.995 1.00 88.75 319 ASP A N 1
ATOM 2058 C CA . ASP A 1 319 ? 66.618 15.658 -111.324 1.00 88.75 319 ASP A CA 1
ATOM 2059 C C . ASP A 1 319 ? 67.047 14.891 -110.065 1.00 88.75 319 ASP A C 1
ATOM 2061 O O . ASP A 1 319 ? 66.409 15.011 -109.017 1.00 88.75 319 ASP A O 1
ATOM 2065 N N . VAL A 1 320 ? 68.163 14.150 -110.127 1.00 88.44 320 VAL A N 1
ATOM 2066 C CA . VAL A 1 320 ? 68.738 13.464 -108.957 1.00 88.44 320 VAL A CA 1
ATOM 2067 C C . VAL A 1 320 ? 69.202 14.470 -107.902 1.00 88.44 320 VAL A C 1
ATOM 2069 O O . VAL A 1 320 ? 68.863 14.302 -106.734 1.00 88.44 320 VAL A O 1
ATOM 2072 N N . ASP A 1 321 ? 69.922 15.532 -108.275 1.00 87.94 321 ASP A N 1
ATOM 2073 C CA . ASP A 1 321 ? 70.356 16.566 -107.324 1.00 87.94 321 ASP A CA 1
ATOM 2074 C C . ASP A 1 321 ? 69.156 17.260 -106.655 1.00 87.94 321 ASP A C 1
ATOM 2076 O O . ASP A 1 321 ? 69.113 17.395 -105.430 1.00 87.94 321 ASP A O 1
ATOM 2080 N N . THR A 1 322 ? 68.127 17.597 -107.436 1.00 88.25 322 THR A N 1
ATOM 2081 C CA . THR A 1 322 ? 66.869 18.171 -106.930 1.00 88.25 322 THR A CA 1
ATOM 2082 C C . THR A 1 322 ? 66.142 17.199 -105.995 1.00 88.25 322 THR A C 1
ATOM 2084 O O . THR A 1 322 ? 65.673 17.591 -104.920 1.00 88.25 322 THR A O 1
ATOM 2087 N N . GLY A 1 323 ? 66.079 15.916 -106.357 1.00 88.50 323 GLY A N 1
ATOM 2088 C CA . GLY A 1 323 ? 65.487 14.862 -105.535 1.00 88.50 323 GLY A CA 1
ATOM 2089 C C . GLY A 1 323 ? 66.219 14.672 -104.205 1.00 88.50 323 GLY A C 1
ATOM 2090 O O . GLY A 1 323 ? 65.579 14.581 -103.156 1.00 88.50 323 GLY A O 1
ATOM 2091 N N . VAL A 1 324 ? 67.556 14.694 -104.216 1.00 90.50 324 VAL A N 1
ATOM 2092 C CA . VAL A 1 324 ? 68.384 14.575 -103.005 1.00 90.50 324 VAL A CA 1
ATOM 2093 C C . VAL A 1 324 ? 68.258 15.814 -102.118 1.00 90.50 324 VAL A C 1
ATOM 2095 O O . VAL A 1 324 ? 68.128 15.676 -100.902 1.00 90.50 324 VAL A O 1
ATOM 2098 N N . GLN A 1 325 ? 68.219 17.021 -102.692 1.00 87.62 325 GLN A N 1
ATOM 2099 C CA . GLN A 1 325 ? 67.945 18.252 -101.937 1.00 87.62 325 GLN A CA 1
ATOM 2100 C C . GLN A 1 325 ? 66.574 18.212 -101.257 1.00 87.62 325 GLN A C 1
ATOM 2102 O O . GLN A 1 325 ? 66.446 18.556 -100.079 1.00 87.62 325 GLN A O 1
ATOM 2107 N N . THR A 1 326 ? 65.560 17.733 -101.977 1.00 90.69 326 THR A N 1
ATOM 2108 C CA . THR A 1 326 ? 64.206 17.565 -101.442 1.00 90.69 326 THR A CA 1
ATOM 2109 C C . THR A 1 326 ? 64.200 16.557 -100.291 1.00 90.69 326 THR A C 1
ATOM 2111 O O . THR A 1 326 ? 63.683 16.862 -99.214 1.00 90.69 326 THR A O 1
ATOM 2114 N N . ALA A 1 327 ? 64.842 15.397 -100.461 1.00 88.69 327 ALA A N 1
ATOM 2115 C CA . ALA A 1 327 ? 64.973 14.389 -99.409 1.00 88.69 327 ALA A CA 1
ATOM 2116 C C . ALA A 1 327 ? 65.708 14.934 -98.172 1.00 88.69 327 ALA A C 1
ATOM 2118 O O . ALA A 1 327 ? 65.233 14.753 -97.053 1.00 88.69 327 ALA A O 1
ATOM 2119 N N . HIS A 1 328 ? 66.806 15.669 -98.366 1.00 90.31 328 HIS A N 1
ATOM 2120 C CA . HIS A 1 328 ? 67.556 16.294 -97.277 1.00 90.31 328 HIS A CA 1
ATOM 2121 C C . HIS A 1 328 ? 66.700 17.311 -96.509 1.00 90.31 328 HIS A C 1
ATOM 2123 O O . HIS A 1 328 ? 66.621 17.258 -95.283 1.00 90.31 328 HIS A O 1
ATOM 2129 N N . SER A 1 329 ? 65.995 18.202 -97.217 1.00 89.25 329 SER A N 1
ATOM 2130 C CA . SER A 1 329 ? 65.093 19.175 -96.583 1.00 89.25 329 SER A CA 1
ATOM 2131 C C . SER A 1 329 ? 63.947 18.504 -95.814 1.00 89.25 329 SER A C 1
ATOM 2133 O O . SER A 1 329 ? 63.573 18.964 -94.738 1.00 89.25 329 SER A O 1
ATOM 2135 N N . THR A 1 330 ? 63.447 17.373 -96.320 1.00 91.56 330 THR A N 1
ATOM 2136 C CA . THR A 1 330 ? 62.400 16.582 -95.662 1.00 91.56 330 THR A CA 1
ATOM 2137 C C . THR A 1 330 ? 62.925 15.925 -94.386 1.00 91.56 330 THR A C 1
ATOM 2139 O O . THR A 1 330 ? 62.267 15.995 -93.352 1.00 91.56 330 THR A O 1
ATOM 2142 N N . VAL A 1 331 ? 64.129 15.342 -94.416 1.00 91.44 331 VAL A N 1
ATOM 2143 C CA . VAL A 1 331 ? 64.788 14.778 -93.224 1.00 91.44 331 VAL A CA 1
ATOM 2144 C C . VAL A 1 331 ? 65.039 15.863 -92.176 1.00 91.44 331 VAL A C 1
ATOM 2146 O O . VAL A 1 331 ? 64.687 15.673 -91.014 1.00 91.44 331 VAL A O 1
ATOM 2149 N N . ALA A 1 332 ? 65.550 17.028 -92.584 1.00 88.25 332 ALA A N 1
ATOM 2150 C CA . ALA A 1 332 ? 65.774 18.160 -91.686 1.00 88.25 332 ALA A CA 1
ATOM 2151 C C . ALA A 1 332 ? 64.472 18.676 -91.042 1.00 88.25 332 ALA A C 1
ATOM 2153 O O . ALA A 1 332 ? 64.480 19.071 -89.880 1.00 88.25 332 ALA A O 1
ATOM 2154 N N . ALA A 1 333 ? 63.349 18.637 -91.767 1.00 90.00 333 ALA A N 1
ATOM 2155 C CA . ALA A 1 333 ? 62.039 19.013 -91.237 1.00 90.00 333 ALA A CA 1
ATOM 2156 C C . ALA A 1 333 ? 61.424 17.950 -90.304 1.00 90.00 333 ALA A C 1
ATOM 2158 O O . ALA A 1 333 ? 60.627 18.294 -89.433 1.00 90.00 333 ALA A O 1
ATOM 2159 N N . LEU A 1 334 ? 61.785 16.670 -90.463 1.00 91.25 334 LEU A N 1
ATOM 2160 C CA . LEU A 1 334 ? 61.263 15.567 -89.648 1.00 91.25 334 LEU A CA 1
ATOM 2161 C C . LEU A 1 334 ? 61.955 15.433 -88.285 1.00 91.25 334 LEU A C 1
ATOM 2163 O O . LEU A 1 334 ? 61.303 15.006 -87.333 1.00 91.25 334 LEU A O 1
ATOM 2167 N N . VAL A 1 335 ? 63.232 15.817 -88.165 1.00 89.50 335 VAL A N 1
ATOM 2168 C CA . VAL A 1 335 ? 63.990 15.729 -86.898 1.00 89.50 335 VAL A CA 1
ATOM 2169 C C . VAL A 1 335 ? 63.303 16.498 -85.754 1.00 89.50 335 VAL A C 1
ATOM 2171 O O . VAL A 1 335 ? 63.020 15.868 -84.736 1.00 89.50 335 VAL A O 1
ATOM 2174 N N . PRO A 1 336 ? 62.907 17.782 -85.907 1.00 90.25 336 PRO A N 1
ATOM 2175 C CA . PRO A 1 336 ? 62.157 18.496 -84.867 1.00 90.25 336 PRO A CA 1
ATOM 2176 C C . PRO A 1 336 ? 60.801 17.858 -84.528 1.00 90.25 336 PRO A C 1
ATOM 2178 O O . PRO A 1 336 ? 60.286 18.010 -83.420 1.00 90.25 336 PRO A O 1
ATOM 2181 N N . GLY A 1 337 ? 60.191 17.154 -85.487 1.00 91.00 337 GLY A N 1
ATOM 2182 C CA . GLY A 1 337 ? 58.957 16.406 -85.262 1.00 91.00 337 GLY A CA 1
ATOM 2183 C C . GLY A 1 337 ? 59.177 15.195 -84.354 1.00 91.00 337 GLY A C 1
ATOM 2184 O O . GLY A 1 337 ? 58.379 14.968 -83.448 1.00 91.00 337 GLY A O 1
ATOM 2185 N N . ALA A 1 338 ? 60.269 14.452 -84.557 1.00 91.00 338 ALA A N 1
ATOM 2186 C CA . ALA A 1 338 ? 60.638 13.320 -83.709 1.00 91.00 338 ALA A CA 1
ATOM 2187 C C . ALA A 1 338 ? 60.970 13.766 -82.275 1.00 91.00 338 ALA A C 1
ATOM 2189 O O . ALA A 1 338 ? 60.433 13.186 -81.333 1.00 91.00 338 ALA A O 1
ATOM 2190 N N . THR A 1 339 ? 61.738 14.849 -82.107 1.00 91.31 339 THR A N 1
ATOM 2191 C CA . THR A 1 339 ? 62.049 15.399 -80.775 1.00 91.31 339 THR A CA 1
ATOM 2192 C C . THR A 1 339 ? 60.787 15.866 -80.052 1.00 91.31 339 THR A C 1
ATOM 2194 O O . THR A 1 339 ? 60.583 15.523 -78.897 1.00 91.31 339 THR A O 1
ATOM 2197 N N . THR A 1 340 ? 59.870 16.552 -80.749 1.00 94.38 340 THR A N 1
ATOM 2198 C CA . THR A 1 340 ? 58.593 17.001 -80.158 1.00 94.38 340 THR A CA 1
ATOM 2199 C C . THR A 1 340 ? 57.741 15.825 -79.665 1.00 94.38 340 THR A C 1
ATOM 2201 O O . THR A 1 340 ? 57.067 15.932 -78.641 1.00 94.38 340 THR A O 1
ATOM 2204 N N . VAL A 1 341 ? 57.747 14.694 -80.382 1.00 94.25 341 VAL A N 1
ATOM 2205 C CA . VAL A 1 341 ? 57.039 13.478 -79.946 1.00 94.25 341 VAL A CA 1
ATOM 2206 C C . VAL A 1 341 ? 57.721 12.844 -78.732 1.00 94.25 341 VAL A C 1
ATOM 2208 O O . VAL A 1 341 ? 57.013 12.378 -77.841 1.00 94.25 341 VAL A O 1
ATOM 2211 N N . SER A 1 342 ? 59.058 12.842 -78.680 1.00 92.94 342 SER A N 1
ATOM 2212 C CA . SER A 1 342 ? 59.824 12.343 -77.528 1.00 92.94 342 SER A CA 1
ATOM 2213 C C . SER A 1 342 ? 59.569 13.196 -76.275 1.00 92.94 342 SER A C 1
ATOM 2215 O O . SER A 1 342 ? 59.115 12.668 -75.261 1.00 92.94 342 SER A O 1
ATOM 2217 N N . ASP A 1 343 ? 59.690 14.523 -76.386 1.00 93.12 343 ASP A N 1
ATOM 2218 C CA . ASP A 1 343 ? 59.408 15.475 -75.300 1.00 93.12 343 ASP A CA 1
ATOM 2219 C C . ASP A 1 343 ? 57.953 15.367 -74.811 1.00 93.12 343 ASP A C 1
ATOM 2221 O O . ASP A 1 343 ? 57.675 15.327 -73.613 1.00 93.12 343 ASP A O 1
ATOM 2225 N N . GLY A 1 344 ? 56.995 15.261 -75.741 1.00 94.44 344 GLY A N 1
ATOM 2226 C CA . GLY A 1 344 ? 55.583 15.081 -75.400 1.00 94.44 344 GLY A CA 1
ATOM 2227 C C . GLY A 1 344 ? 55.294 13.748 -74.700 1.00 94.44 344 GLY A C 1
ATOM 2228 O O . GLY A 1 344 ? 54.383 13.667 -73.871 1.00 94.44 344 GLY A O 1
ATOM 2229 N N . ALA A 1 345 ? 56.060 12.698 -75.009 1.00 94.81 345 ALA A N 1
ATOM 2230 C CA . ALA A 1 345 ? 55.982 11.425 -74.306 1.00 94.81 345 ALA A CA 1
ATOM 2231 C C . ALA A 1 345 ? 56.564 11.526 -72.885 1.00 94.81 345 ALA A C 1
ATOM 2233 O O . ALA A 1 345 ? 55.943 11.015 -71.950 1.00 94.81 345 ALA A O 1
ATOM 2234 N N . ASP A 1 346 ? 57.670 12.249 -72.694 1.00 94.56 346 ASP A N 1
ATOM 2235 C CA . ASP A 1 346 ? 58.226 12.549 -71.368 1.00 94.56 346 ASP A CA 1
ATOM 2236 C C . ASP A 1 346 ? 57.246 13.347 -70.498 1.00 94.56 346 ASP A C 1
ATOM 2238 O O . ASP A 1 346 ? 56.968 12.968 -69.352 1.00 94.56 346 ASP A O 1
ATOM 2242 N N . ASP A 1 347 ? 56.633 14.395 -71.054 1.00 95.62 347 ASP A N 1
ATOM 2243 C CA . ASP A 1 347 ? 55.593 15.175 -70.376 1.00 95.62 347 ASP A CA 1
ATOM 2244 C C . ASP A 1 347 ? 54.414 14.287 -69.943 1.00 95.62 347 ASP A C 1
ATOM 2246 O O . ASP A 1 347 ? 53.860 14.450 -68.847 1.00 95.62 347 ASP A O 1
ATOM 2250 N N . LEU A 1 348 ? 54.044 13.297 -70.763 1.00 95.06 348 LEU A N 1
ATOM 2251 C CA . LEU A 1 348 ? 52.990 12.339 -70.436 1.00 95.06 348 LEU A CA 1
ATOM 2252 C C . LEU A 1 348 ? 53.404 11.376 -69.308 1.00 95.06 348 LEU A C 1
ATOM 2254 O O . LEU A 1 348 ? 52.584 11.068 -68.434 1.00 95.06 348 LEU A O 1
ATOM 2258 N N . VAL A 1 349 ? 54.666 10.939 -69.257 1.00 95.50 349 VAL A N 1
ATOM 2259 C CA . VAL A 1 349 ? 55.216 10.137 -68.142 1.00 95.50 349 VAL A CA 1
ATOM 2260 C C . VAL A 1 349 ? 55.236 10.943 -66.833 1.00 95.50 349 VAL A C 1
ATOM 2262 O O . VAL A 1 349 ? 54.848 10.445 -65.767 1.00 95.50 349 VAL A O 1
ATOM 2265 N N . ILE A 1 350 ? 55.612 12.221 -66.891 1.00 94.94 350 ILE A N 1
ATOM 2266 C CA . ILE A 1 350 ? 55.584 13.124 -65.728 1.00 94.94 350 ILE A CA 1
ATOM 2267 C C . ILE A 1 350 ? 54.137 13.372 -65.273 1.00 94.94 350 ILE A C 1
ATOM 2269 O O . ILE A 1 350 ? 53.825 13.322 -64.073 1.00 94.94 350 ILE A O 1
ATOM 2273 N N . GLY A 1 351 ? 53.226 13.597 -66.223 1.00 95.81 351 GLY A N 1
ATOM 2274 C CA . GLY A 1 351 ? 51.803 13.806 -65.966 1.00 95.81 351 GLY A CA 1
ATOM 2275 C C . GLY A 1 351 ? 51.138 12.595 -65.308 1.00 95.81 351 GLY A C 1
ATOM 2276 O O . GLY A 1 351 ? 50.423 12.744 -64.312 1.00 95.81 351 GLY A O 1
ATOM 2277 N N . THR A 1 352 ? 51.421 11.387 -65.800 1.00 95.50 352 THR A N 1
ATOM 2278 C CA . THR A 1 352 ? 50.925 10.124 -65.221 1.00 95.50 352 THR A CA 1
ATOM 2279 C C . THR A 1 352 ? 51.486 9.877 -63.820 1.00 95.50 352 THR A C 1
ATOM 2281 O O . THR A 1 352 ? 50.722 9.546 -62.910 1.00 95.50 352 THR A O 1
ATOM 2284 N N . SER A 1 353 ? 52.772 10.151 -63.590 1.00 94.56 353 SER A N 1
ATOM 2285 C CA . SER A 1 353 ? 53.387 10.084 -62.253 1.00 94.56 353 SER A CA 1
ATOM 2286 C C . SER A 1 353 ? 52.717 11.045 -61.263 1.00 94.56 353 SER A C 1
ATOM 2288 O O . SER A 1 353 ? 52.379 10.672 -60.136 1.00 94.56 353 SER A O 1
ATOM 2290 N N . THR A 1 354 ? 52.439 12.275 -61.705 1.00 96.12 354 THR A N 1
ATOM 2291 C CA . THR A 1 354 ? 51.733 13.286 -60.905 1.00 96.12 354 THR A CA 1
ATOM 2292 C C . THR A 1 354 ? 50.300 12.858 -60.587 1.00 96.12 354 THR A C 1
ATOM 2294 O O . THR A 1 354 ? 49.836 13.022 -59.455 1.00 96.12 354 THR A O 1
ATOM 2297 N N . LEU A 1 355 ? 49.582 12.303 -61.567 1.00 95.19 355 LEU A N 1
ATOM 2298 C CA . LEU A 1 355 ? 48.218 11.821 -61.371 1.00 95.19 355 LEU A CA 1
ATOM 2299 C C . LEU A 1 355 ? 48.181 10.636 -60.398 1.00 95.19 355 LEU A C 1
ATOM 2301 O O . LEU A 1 355 ? 47.365 10.646 -59.478 1.00 95.19 355 LEU A O 1
ATOM 2305 N N . SER A 1 356 ? 49.099 9.673 -60.528 1.00 93.75 356 SER A N 1
ATOM 2306 C CA . SER A 1 356 ? 49.233 8.556 -59.582 1.00 93.75 356 SER A CA 1
ATOM 2307 C C . SER A 1 356 ? 49.458 9.054 -58.150 1.00 93.75 356 SER A C 1
ATOM 2309 O O . SER A 1 356 ? 48.755 8.633 -57.228 1.00 93.75 356 SER A O 1
ATOM 2311 N N . ALA A 1 357 ? 50.349 10.034 -57.955 1.00 94.62 357 ALA A N 1
ATOM 2312 C CA . ALA A 1 357 ? 50.578 10.644 -56.645 1.00 94.62 357 ALA A CA 1
ATOM 2313 C C . ALA A 1 357 ? 49.316 11.322 -56.080 1.00 94.62 357 ALA A C 1
ATOM 2315 O O . ALA A 1 357 ? 49.027 11.198 -54.890 1.00 94.62 357 ALA A O 1
ATOM 2316 N N . LYS A 1 358 ? 48.519 11.990 -56.927 1.00 95.19 358 LYS A N 1
ATOM 2317 C CA . LYS A 1 358 ? 47.242 12.614 -56.529 1.00 95.19 358 LYS A CA 1
ATOM 2318 C C . LYS A 1 358 ? 46.126 11.606 -56.238 1.00 95.19 358 LYS A C 1
ATOM 2320 O O . LYS A 1 358 ? 45.194 11.945 -55.512 1.00 95.19 358 LYS A O 1
ATOM 2325 N N . LEU A 1 359 ? 46.214 10.383 -56.756 1.00 95.06 359 LEU A N 1
ATOM 2326 C CA . LEU A 1 359 ? 45.269 9.303 -56.461 1.00 95.06 359 LEU A CA 1
ATOM 2327 C C . LEU A 1 359 ? 45.520 8.652 -55.085 1.00 95.06 359 LEU A C 1
ATOM 2329 O O . LEU A 1 359 ? 44.573 8.176 -54.460 1.00 95.06 359 LEU A O 1
ATOM 2333 N N . GLN A 1 360 ? 46.753 8.677 -54.561 1.00 91.56 360 GLN A N 1
ATOM 2334 C CA . GLN A 1 360 ? 47.091 8.054 -53.267 1.00 91.56 360 GLN A CA 1
ATOM 2335 C C . GLN A 1 360 ? 46.287 8.607 -52.070 1.00 91.56 360 GLN A C 1
ATOM 2337 O O . GLN A 1 360 ? 45.735 7.805 -51.309 1.00 91.56 360 GLN A O 1
ATOM 2342 N N . PRO A 1 361 ? 46.117 9.937 -51.896 1.00 95.06 361 PRO A N 1
ATOM 2343 C CA . PRO A 1 361 ? 45.275 10.481 -50.831 1.00 95.06 361 PRO A CA 1
ATOM 2344 C C . PRO A 1 361 ? 43.822 9.993 -50.876 1.00 95.06 361 PRO A C 1
ATOM 2346 O O . PRO A 1 361 ? 43.202 9.846 -49.825 1.00 95.06 361 PRO A O 1
ATOM 2349 N N . LEU A 1 362 ? 43.274 9.703 -52.064 1.00 94.56 362 LEU A N 1
ATOM 2350 C CA . LEU A 1 362 ? 41.905 9.190 -52.206 1.00 94.56 362 LEU A CA 1
ATOM 2351 C C . LEU A 1 362 ? 41.792 7.744 -51.703 1.00 94.56 362 LEU A C 1
ATOM 2353 O O . LEU A 1 362 ? 40.786 7.396 -51.079 1.00 94.56 362 LEU A O 1
ATOM 2357 N N . VAL A 1 363 ? 42.821 6.913 -51.904 1.00 92.62 363 VAL A N 1
ATOM 2358 C CA . VAL A 1 363 ? 42.877 5.553 -51.334 1.00 92.62 363 VAL A CA 1
ATOM 2359 C C . VAL A 1 363 ? 42.919 5.615 -49.811 1.00 92.62 363 VAL A C 1
ATOM 2361 O O . VAL A 1 363 ? 42.130 4.951 -49.141 1.00 92.62 363 VAL A O 1
ATOM 2364 N N . VAL A 1 364 ? 43.798 6.451 -49.255 1.00 94.75 364 VAL A N 1
ATOM 2365 C CA . VAL A 1 364 ? 43.934 6.606 -47.798 1.00 94.75 364 VAL A CA 1
ATOM 2366 C C . VAL A 1 364 ? 42.652 7.178 -47.185 1.00 94.75 364 VAL A C 1
ATOM 2368 O O . VAL A 1 364 ? 42.176 6.683 -46.160 1.00 94.75 364 VAL A O 1
ATOM 2371 N N . GLY A 1 365 ? 42.053 8.185 -47.825 1.00 95.06 365 GLY A N 1
ATOM 2372 C CA . GLY A 1 365 ? 40.806 8.803 -47.378 1.00 95.06 365 GLY A CA 1
ATOM 2373 C C . GLY A 1 365 ? 39.626 7.830 -47.389 1.00 95.06 365 GLY A C 1
ATOM 2374 O O . GLY A 1 365 ? 38.888 7.750 -46.409 1.00 95.06 365 GLY A O 1
ATOM 2375 N N . SER A 1 366 ? 39.476 7.035 -48.451 1.00 95.31 366 SER A N 1
ATOM 2376 C CA . SER A 1 366 ? 38.418 6.018 -48.543 1.00 95.31 366 SER A CA 1
ATOM 2377 C C . SER A 1 366 ? 38.649 4.828 -47.601 1.00 95.31 366 SER A C 1
ATOM 2379 O O . SER A 1 366 ? 37.693 4.318 -47.020 1.00 95.31 366 SER A O 1
ATOM 2381 N N . ALA A 1 367 ? 39.895 4.402 -47.367 1.00 93.19 367 ALA A N 1
ATOM 2382 C CA . ALA A 1 367 ? 40.231 3.452 -46.298 1.00 93.19 367 ALA A CA 1
ATOM 2383 C C . ALA A 1 367 ? 39.806 3.979 -44.921 1.00 93.19 367 ALA A C 1
ATOM 2385 O O . ALA A 1 367 ? 39.029 3.330 -44.222 1.00 93.19 367 ALA A O 1
ATOM 2386 N N . THR A 1 368 ? 40.203 5.210 -44.599 1.00 96.06 368 THR A N 1
ATOM 2387 C CA . THR A 1 368 ? 39.839 5.866 -43.337 1.00 96.06 368 THR A CA 1
ATOM 2388 C C . THR A 1 368 ? 38.322 5.978 -43.178 1.00 96.06 368 THR A C 1
ATOM 2390 O O . THR A 1 368 ? 37.791 5.700 -42.104 1.00 96.06 368 THR A O 1
ATOM 2393 N N . LEU A 1 369 ? 37.600 6.360 -44.235 1.00 95.88 369 LEU A N 1
ATOM 2394 C CA . LEU A 1 369 ? 36.143 6.486 -44.198 1.00 95.88 369 LEU A CA 1
ATOM 2395 C C . LEU A 1 369 ? 35.452 5.139 -43.937 1.00 95.88 369 LEU A C 1
ATOM 2397 O O . LEU A 1 369 ? 34.506 5.083 -43.147 1.00 95.88 369 LEU A O 1
ATOM 2401 N N . ALA A 1 370 ? 35.940 4.056 -44.547 1.00 93.75 370 ALA A N 1
ATOM 2402 C CA . ALA A 1 370 ? 35.435 2.711 -44.284 1.00 93.75 370 ALA A CA 1
ATOM 2403 C C . ALA A 1 370 ? 35.671 2.301 -42.820 1.00 93.75 370 ALA A C 1
ATOM 2405 O O . ALA A 1 370 ? 34.728 1.884 -42.149 1.00 93.75 370 ALA A O 1
ATOM 2406 N N . ASP A 1 371 ? 36.877 2.517 -42.289 1.00 93.56 371 ASP A N 1
ATOM 2407 C CA . ASP A 1 371 ? 37.204 2.193 -40.894 1.00 93.56 371 ASP A CA 1
ATOM 2408 C C . ASP A 1 371 ? 36.334 2.979 -39.906 1.00 93.56 371 ASP A C 1
ATOM 2410 O O . ASP A 1 371 ? 35.779 2.422 -38.955 1.00 93.56 371 ASP A O 1
ATOM 2414 N N . LYS A 1 372 ? 36.142 4.284 -40.142 1.00 95.75 372 LYS A N 1
ATOM 2415 C CA . LYS A 1 372 ? 35.260 5.112 -39.305 1.00 95.75 372 LYS A CA 1
ATOM 2416 C C . LYS A 1 372 ? 33.796 4.686 -39.406 1.00 95.75 372 LYS A C 1
ATOM 2418 O O . LYS A 1 372 ? 33.087 4.764 -38.404 1.00 95.75 372 LYS A O 1
ATOM 2423 N N . SER A 1 373 ? 33.358 4.182 -40.558 1.00 95.94 373 SER A N 1
ATOM 2424 C CA . SER A 1 373 ? 32.007 3.631 -40.731 1.00 95.94 373 SER A CA 1
ATOM 2425 C C . SER A 1 373 ? 31.811 2.337 -39.936 1.00 95.94 373 SER A C 1
ATOM 2427 O O . SER A 1 373 ? 30.755 2.147 -39.333 1.00 95.94 373 SER A O 1
ATOM 2429 N N . VAL A 1 374 ? 32.841 1.487 -39.841 1.00 93.06 374 VAL A N 1
ATOM 2430 C CA . VAL A 1 374 ? 32.831 0.297 -38.970 1.00 93.06 374 VAL A CA 1
ATOM 2431 C C . VAL A 1 374 ? 32.736 0.696 -37.496 1.00 93.06 374 VAL A C 1
ATOM 2433 O O . VAL A 1 374 ? 31.917 0.144 -36.761 1.00 93.06 374 VAL A O 1
ATOM 2436 N N . VAL A 1 375 ? 33.515 1.691 -37.060 1.00 95.12 375 VAL A N 1
ATOM 2437 C CA . VAL A 1 375 ? 33.453 2.205 -35.679 1.00 95.12 375 VAL A CA 1
ATOM 2438 C C . VAL A 1 375 ? 32.074 2.793 -35.366 1.00 95.12 375 VAL A C 1
ATOM 2440 O O . VAL A 1 375 ? 31.518 2.518 -34.302 1.00 95.12 375 VAL A O 1
ATOM 2443 N N . LEU A 1 376 ? 31.490 3.555 -36.295 1.00 95.50 376 LEU A N 1
ATOM 2444 C CA . LEU A 1 376 ? 30.138 4.098 -36.153 1.00 95.50 376 LEU A CA 1
ATOM 2445 C C . LEU A 1 376 ? 29.093 2.980 -36.029 1.00 95.50 376 LEU A C 1
ATOM 2447 O O . LEU A 1 376 ? 28.228 3.047 -35.156 1.00 95.50 376 LEU A O 1
ATOM 2451 N N . ALA A 1 377 ? 29.193 1.932 -36.851 1.00 93.12 377 ALA A N 1
ATOM 2452 C CA . ALA A 1 377 ? 28.306 0.775 -36.776 1.00 93.12 377 ALA A CA 1
ATOM 2453 C C . ALA A 1 377 ? 28.436 0.034 -35.433 1.00 93.12 377 ALA A C 1
ATOM 2455 O O . ALA A 1 377 ? 27.423 -0.334 -34.836 1.00 93.12 377 ALA A O 1
ATOM 2456 N N . ALA A 1 378 ? 29.659 -0.130 -34.920 1.00 92.88 378 ALA A N 1
ATOM 2457 C CA . ALA A 1 378 ? 29.902 -0.738 -33.613 1.00 92.88 378 ALA A CA 1
ATOM 2458 C C . ALA A 1 378 ? 29.299 0.097 -32.468 1.00 92.88 378 ALA A C 1
ATOM 2460 O O . ALA A 1 378 ? 28.578 -0.439 -31.625 1.00 92.88 378 ALA A O 1
ATOM 2461 N N . GLY A 1 379 ? 29.520 1.417 -32.470 1.00 94.94 379 GLY A N 1
ATOM 2462 C CA . GLY A 1 379 ? 28.917 2.331 -31.494 1.00 94.94 379 GLY A CA 1
ATOM 2463 C C . GLY A 1 379 ? 27.387 2.317 -31.547 1.00 94.94 379 GLY A C 1
ATOM 2464 O O . GLY A 1 379 ? 26.721 2.275 -30.513 1.00 94.94 379 GLY A O 1
ATOM 2465 N N . ASN A 1 380 ? 26.818 2.256 -32.750 1.00 95.88 380 ASN A N 1
ATOM 2466 C CA . ASN A 1 380 ? 25.379 2.137 -32.930 1.00 95.88 380 ASN A CA 1
ATOM 2467 C C . ASN A 1 380 ? 24.823 0.783 -32.439 1.00 95.88 380 ASN A C 1
ATOM 2469 O O . ASN A 1 380 ? 23.733 0.741 -31.873 1.00 95.88 380 ASN A O 1
ATOM 2473 N N . SER A 1 381 ? 25.578 -0.310 -32.580 1.00 93.12 381 SER A N 1
ATOM 2474 C CA . SER A 1 381 ? 25.202 -1.612 -32.013 1.00 93.12 381 SER A CA 1
ATOM 2475 C C . SER A 1 381 ? 25.167 -1.590 -30.481 1.00 93.12 381 SER A C 1
ATOM 2477 O O . SER A 1 381 ? 24.289 -2.214 -29.885 1.00 93.12 381 SER A O 1
ATOM 2479 N N . LEU A 1 382 ? 26.087 -0.865 -29.834 1.00 95.31 382 LEU A N 1
ATOM 2480 C CA . LEU A 1 382 ? 26.062 -0.665 -28.380 1.00 95.31 382 LEU A CA 1
ATOM 2481 C C . LEU A 1 382 ? 24.830 0.138 -27.949 1.00 95.31 382 LEU A C 1
ATOM 2483 O O . LEU A 1 382 ? 24.159 -0.246 -26.992 1.00 95.31 382 LEU A O 1
ATOM 2487 N N . LEU A 1 383 ? 24.497 1.207 -28.682 1.00 95.12 383 LEU A N 1
ATOM 2488 C CA . LEU A 1 383 ? 23.286 1.993 -28.438 1.00 95.12 383 LEU A CA 1
ATOM 2489 C C . LEU A 1 383 ? 22.021 1.128 -28.557 1.00 95.12 383 LEU A C 1
ATOM 2491 O O . LEU A 1 383 ? 21.167 1.175 -27.673 1.00 95.12 383 LEU A O 1
ATOM 2495 N N . ALA A 1 384 ? 21.923 0.300 -29.602 1.00 93.44 384 ALA A N 1
ATOM 2496 C CA . ALA A 1 384 ? 20.806 -0.627 -29.786 1.00 93.44 384 ALA A CA 1
ATOM 2497 C C . ALA A 1 384 ? 20.700 -1.649 -28.640 1.00 93.44 384 ALA A C 1
ATOM 2499 O O . ALA A 1 384 ? 19.606 -1.905 -28.139 1.00 93.44 384 ALA A O 1
ATOM 2500 N N . GLY A 1 385 ? 21.830 -2.203 -28.185 1.00 93.12 385 GLY A N 1
ATOM 2501 C CA . GLY A 1 385 ? 21.865 -3.128 -27.048 1.00 93.12 385 GLY A CA 1
ATOM 2502 C C . GLY A 1 385 ? 21.444 -2.472 -25.727 1.00 93.12 385 GLY A C 1
ATOM 2503 O O . GLY A 1 385 ? 20.665 -3.047 -24.960 1.00 93.12 385 GLY A O 1
ATOM 2504 N N . GLY A 1 386 ? 21.897 -1.239 -25.481 1.00 94.88 386 GLY A N 1
ATOM 2505 C CA . GLY A 1 386 ? 21.467 -0.435 -24.334 1.00 94.88 386 GLY A CA 1
ATOM 2506 C C . GLY A 1 386 ? 19.965 -0.146 -24.365 1.00 94.88 386 GLY A C 1
ATOM 2507 O O . GLY A 1 386 ? 19.278 -0.358 -23.366 1.00 94.88 386 GLY A O 1
ATOM 2508 N N . ALA A 1 387 ? 19.438 0.235 -25.531 1.00 94.81 387 ALA A N 1
ATOM 2509 C CA . ALA A 1 387 ? 18.008 0.442 -25.743 1.00 94.81 387 ALA A CA 1
ATOM 2510 C C . ALA A 1 387 ? 17.196 -0.847 -25.505 1.00 94.81 387 ALA A C 1
ATOM 2512 O O . ALA A 1 387 ? 16.171 -0.826 -24.826 1.00 94.81 387 ALA A O 1
ATOM 2513 N N . ALA A 1 388 ? 17.652 -2.004 -25.990 1.00 93.00 388 ALA A N 1
ATOM 2514 C CA . ALA A 1 388 ? 16.979 -3.284 -25.738 1.00 93.00 388 ALA A CA 1
ATOM 2515 C C . ALA A 1 388 ? 16.955 -3.654 -24.240 1.00 93.00 388 ALA A C 1
ATOM 2517 O O . ALA A 1 388 ? 15.948 -4.141 -23.715 1.00 93.00 388 ALA A O 1
ATOM 2518 N N . THR A 1 389 ? 18.044 -3.364 -23.525 1.00 95.69 389 THR A N 1
ATOM 2519 C CA . THR A 1 389 ? 18.121 -3.560 -22.069 1.00 95.69 389 THR A CA 1
ATOM 2520 C C . THR A 1 389 ? 17.140 -2.642 -21.340 1.00 95.69 389 THR A C 1
ATOM 2522 O O . THR A 1 389 ? 16.390 -3.100 -20.475 1.00 95.69 389 THR A O 1
ATOM 2525 N N . LEU A 1 390 ? 17.093 -1.361 -21.719 1.00 95.12 390 LEU A N 1
ATOM 2526 C CA . LEU A 1 390 ? 16.153 -0.390 -21.159 1.00 95.12 390 LEU A CA 1
ATOM 2527 C C . LEU A 1 390 ? 14.696 -0.792 -21.426 1.00 95.12 390 LEU A C 1
ATOM 2529 O O . LEU A 1 390 ? 13.863 -0.687 -20.529 1.00 95.12 390 LEU A O 1
ATOM 2533 N N . PHE A 1 391 ? 14.388 -1.317 -22.615 1.00 93.69 391 PHE A N 1
ATOM 2534 C CA . PHE A 1 391 ? 13.061 -1.852 -22.940 1.00 93.69 391 PHE A CA 1
ATOM 2535 C C . PHE A 1 391 ? 12.648 -2.992 -22.002 1.00 93.69 391 PHE A C 1
ATOM 2537 O O . PHE A 1 391 ? 11.541 -3.019 -21.473 1.00 93.69 391 PHE A O 1
ATOM 2544 N N . THR A 1 392 ? 13.568 -3.916 -21.732 1.00 94.94 392 THR A N 1
ATOM 2545 C CA . THR A 1 392 ? 13.303 -5.025 -20.807 1.00 94.94 392 THR A CA 1
ATOM 2546 C C . THR A 1 392 ? 13.038 -4.500 -19.394 1.00 94.94 392 THR A C 1
ATOM 2548 O O . THR A 1 392 ? 12.060 -4.880 -18.756 1.00 94.94 392 THR A O 1
ATOM 2551 N N . LYS A 1 393 ? 13.861 -3.556 -18.919 1.00 96.12 393 LYS A N 1
ATOM 2552 C CA . LYS A 1 393 ? 13.712 -2.969 -17.578 1.00 96.12 393 LYS A CA 1
ATOM 2553 C C . LYS A 1 393 ? 12.478 -2.091 -17.418 1.00 96.12 393 LYS A C 1
ATOM 2555 O O . LYS A 1 393 ? 11.897 -2.057 -16.337 1.00 96.12 393 LYS A O 1
ATOM 2560 N N . THR A 1 394 ? 12.047 -1.421 -18.478 1.00 95.94 394 THR A N 1
ATOM 2561 C CA . THR A 1 394 ? 10.765 -0.706 -18.490 1.00 95.94 394 THR A CA 1
ATOM 2562 C C . THR A 1 394 ? 9.584 -1.676 -18.444 1.00 95.94 394 THR A C 1
ATOM 2564 O O . THR A 1 394 ? 8.623 -1.398 -17.735 1.00 95.94 394 THR A O 1
ATOM 2567 N N . GLY A 1 395 ? 9.685 -2.851 -19.075 1.00 94.56 395 GLY A N 1
ATOM 2568 C CA . GLY A 1 395 ? 8.726 -3.948 -18.902 1.00 94.56 395 GLY A CA 1
ATOM 2569 C C . GLY A 1 395 ? 8.639 -4.460 -17.457 1.00 94.56 395 GLY A C 1
ATOM 2570 O O . GLY A 1 395 ? 7.542 -4.551 -16.904 1.00 94.56 395 GLY A O 1
ATOM 2571 N N . ASP A 1 396 ? 9.785 -4.717 -16.814 1.00 95.88 396 ASP A N 1
ATOM 2572 C CA . ASP A 1 396 ? 9.846 -5.117 -15.396 1.00 95.88 396 ASP A CA 1
ATOM 2573 C C . ASP A 1 396 ? 9.182 -4.058 -14.490 1.00 95.88 396 ASP A C 1
ATOM 2575 O O . ASP A 1 396 ? 8.386 -4.380 -13.602 1.00 95.88 396 ASP A O 1
ATOM 2579 N N . LEU A 1 397 ? 9.479 -2.776 -14.734 1.00 96.06 397 LEU A N 1
ATOM 2580 C CA . LEU A 1 397 ? 8.928 -1.657 -13.968 1.00 96.06 397 LEU A CA 1
ATOM 2581 C C . LEU A 1 397 ? 7.418 -1.486 -14.191 1.00 96.06 397 LEU A C 1
ATOM 2583 O O . LEU A 1 397 ? 6.691 -1.216 -13.235 1.00 96.06 397 LEU A O 1
ATOM 2587 N N . LEU A 1 398 ? 6.930 -1.692 -15.418 1.00 95.81 398 LEU A N 1
ATOM 2588 C CA . LEU A 1 398 ? 5.501 -1.684 -15.741 1.00 95.81 398 LEU A CA 1
ATOM 2589 C C . LEU A 1 398 ? 4.745 -2.768 -14.962 1.00 95.81 398 LEU A C 1
ATOM 2591 O O . LEU A 1 398 ? 3.704 -2.496 -14.356 1.00 95.81 398 LEU A O 1
ATOM 2595 N N . ALA A 1 399 ? 5.288 -3.987 -14.941 1.00 94.81 399 ALA A N 1
ATOM 2596 C CA . ALA A 1 399 ? 4.723 -5.087 -14.168 1.00 94.81 399 ALA A CA 1
ATOM 2597 C C . ALA A 1 399 ? 4.730 -4.772 -12.661 1.00 94.81 399 ALA A C 1
ATOM 2599 O O . ALA A 1 399 ? 3.739 -5.015 -11.972 1.00 94.81 399 ALA A O 1
ATOM 2600 N N . GLY A 1 400 ? 5.814 -4.172 -12.156 1.00 96.19 400 GLY A N 1
ATOM 2601 C CA . GLY A 1 400 ? 5.919 -3.709 -10.771 1.00 96.19 400 GLY A CA 1
ATOM 2602 C C . GLY A 1 400 ? 4.875 -2.650 -10.399 1.00 96.19 400 GLY A C 1
ATOM 2603 O O . GLY A 1 400 ? 4.186 -2.805 -9.394 1.00 96.19 400 GLY A O 1
ATOM 2604 N N . SER A 1 401 ? 4.704 -1.615 -11.228 1.00 96.31 401 SER A N 1
ATOM 2605 C CA . SER A 1 401 ? 3.685 -0.565 -11.039 1.00 96.31 401 SER A CA 1
ATOM 2606 C C . SER A 1 401 ? 2.261 -1.132 -11.079 1.00 96.31 401 SER A C 1
ATOM 2608 O O . SER A 1 401 ? 1.411 -0.730 -10.285 1.00 96.31 401 SER A O 1
ATOM 2610 N N . THR A 1 402 ? 1.996 -2.103 -11.958 1.00 95.50 402 THR A N 1
ATOM 2611 C CA . THR A 1 402 ? 0.688 -2.776 -12.029 1.00 95.50 402 THR A CA 1
ATOM 2612 C C . THR A 1 402 ? 0.400 -3.542 -10.740 1.00 95.50 402 THR A C 1
ATOM 2614 O O . THR A 1 402 ? -0.627 -3.311 -10.110 1.00 95.50 402 THR A O 1
ATOM 2617 N N . ARG A 1 403 ? 1.357 -4.353 -10.269 1.00 96.50 403 ARG A N 1
ATOM 2618 C CA . ARG A 1 403 ? 1.237 -5.075 -8.992 1.00 96.50 403 ARG A CA 1
ATOM 2619 C C . ARG A 1 403 ? 1.056 -4.142 -7.797 1.00 96.50 403 ARG A C 1
ATOM 2621 O O . ARG A 1 403 ? 0.301 -4.474 -6.889 1.00 96.50 403 ARG A O 1
ATOM 2628 N N . LEU A 1 404 ? 1.759 -3.007 -7.778 1.00 96.06 404 LEU A N 1
ATOM 2629 C CA . LEU A 1 404 ? 1.600 -2.004 -6.726 1.00 96.06 404 LEU A CA 1
ATOM 2630 C C . LEU A 1 404 ? 0.175 -1.442 -6.725 1.00 96.06 404 LEU A C 1
ATOM 2632 O O . LEU A 1 404 ? -0.440 -1.391 -5.669 1.00 96.06 404 LEU A O 1
ATOM 2636 N N . ASN A 1 405 ? -0.357 -1.100 -7.899 1.00 95.69 405 ASN A N 1
ATOM 2637 C CA . ASN A 1 405 ? -1.712 -0.575 -8.050 1.00 95.69 405 ASN A CA 1
ATOM 2638 C C . ASN A 1 405 ? -2.797 -1.585 -7.625 1.00 95.69 405 ASN A C 1
ATOM 2640 O O . ASN A 1 405 ? -3.753 -1.226 -6.939 1.00 95.69 405 ASN A O 1
ATOM 2644 N N . ASP A 1 406 ? -2.633 -2.859 -7.988 1.00 95.06 406 ASP A N 1
ATOM 2645 C CA . ASP A 1 406 ? -3.540 -3.934 -7.560 1.00 95.06 406 ASP A CA 1
ATOM 2646 C C . ASP A 1 406 ? -3.465 -4.155 -6.040 1.00 95.06 406 ASP A C 1
ATOM 2648 O O . ASP A 1 406 ? -4.479 -4.360 -5.364 1.00 95.06 406 ASP A O 1
ATOM 2652 N N . GLY A 1 407 ? -2.252 -4.069 -5.484 1.00 97.00 407 GLY A N 1
ATOM 2653 C CA . GLY A 1 407 ? -2.005 -4.131 -4.047 1.00 97.00 407 GLY A CA 1
ATOM 2654 C C . GLY A 1 407 ? -2.663 -2.977 -3.292 1.00 97.00 407 GLY A C 1
ATOM 2655 O O . GLY A 1 407 ? -3.310 -3.221 -2.276 1.00 97.00 407 GLY A O 1
ATOM 2656 N N . THR A 1 408 ? -2.565 -1.744 -3.801 1.00 97.19 408 THR A N 1
ATOM 2657 C CA . THR A 1 408 ? -3.234 -0.577 -3.207 1.00 97.19 408 THR A CA 1
ATOM 2658 C C . THR A 1 408 ? -4.750 -0.697 -3.285 1.00 97.19 408 THR A C 1
ATOM 2660 O O . THR A 1 408 ? -5.404 -0.451 -2.283 1.00 97.19 408 THR A O 1
ATOM 2663 N N . ALA A 1 409 ? -5.314 -1.171 -4.402 1.00 95.62 409 ALA A N 1
ATOM 2664 C CA . ALA A 1 409 ? -6.759 -1.395 -4.515 1.00 95.62 409 ALA A CA 1
ATOM 2665 C C . ALA A 1 409 ? -7.261 -2.462 -3.526 1.00 95.62 409 ALA A C 1
ATOM 2667 O O . ALA A 1 409 ? -8.314 -2.316 -2.912 1.00 95.62 409 ALA A O 1
ATOM 2668 N N . THR A 1 410 ? -6.484 -3.532 -3.331 1.00 96.88 410 THR A N 1
ATOM 2669 C CA . THR A 1 410 ? -6.809 -4.564 -2.335 1.00 96.88 410 THR A CA 1
ATOM 2670 C C . THR A 1 410 ? -6.727 -4.013 -0.915 1.00 96.88 410 THR A C 1
ATOM 2672 O O . THR A 1 410 ? -7.581 -4.324 -0.087 1.00 96.88 410 THR A O 1
ATOM 2675 N N . LEU A 1 411 ? -5.691 -3.226 -0.615 1.00 96.12 411 LEU A N 1
ATOM 2676 C CA . LEU A 1 411 ? -5.494 -2.655 0.711 1.00 96.12 411 LEU A CA 1
ATOM 2677 C C . LEU A 1 411 ? -6.580 -1.628 1.051 1.00 96.12 411 LEU A C 1
ATOM 2679 O O . LEU A 1 411 ? -7.058 -1.642 2.178 1.00 96.12 411 LEU A O 1
ATOM 2683 N N . ASP A 1 412 ? -7.006 -0.815 0.085 1.00 96.06 412 ASP A N 1
ATOM 2684 C CA . ASP A 1 412 ? -8.088 0.164 0.243 1.00 96.06 412 ASP A CA 1
ATOM 2685 C C . ASP A 1 412 ? -9.397 -0.511 0.689 1.00 96.06 412 ASP A C 1
ATOM 2687 O O . ASP A 1 412 ? -9.947 -0.177 1.735 1.00 96.06 412 ASP A O 1
ATOM 2691 N N . LEU A 1 413 ? -9.792 -1.602 0.018 1.00 95.69 413 LEU A N 1
ATOM 2692 C CA . LEU A 1 413 ? -10.955 -2.411 0.418 1.00 95.69 413 LEU A CA 1
ATOM 2693 C C . LEU A 1 413 ? -10.844 -2.962 1.851 1.00 95.69 413 LEU A C 1
ATOM 2695 O O . LEU A 1 413 ? -11.838 -3.061 2.569 1.00 95.69 413 LEU A O 1
ATOM 2699 N N . ARG A 1 414 ? -9.638 -3.350 2.287 1.00 97.00 414 ARG A N 1
ATOM 2700 C CA . ARG A 1 414 ? -9.414 -3.844 3.659 1.00 97.00 414 ARG A CA 1
ATOM 2701 C C . ARG A 1 414 ? -9.435 -2.723 4.689 1.00 97.00 414 ARG A C 1
ATOM 2703 O O . ARG A 1 414 ? -9.819 -2.969 5.831 1.00 97.00 414 ARG A O 1
ATOM 2710 N N . VAL A 1 415 ? -9.032 -1.517 4.305 1.00 97.44 415 VAL A N 1
ATOM 2711 C CA . VAL A 1 415 ? -9.138 -0.330 5.154 1.00 97.44 415 VAL A CA 1
ATOM 2712 C C . VAL A 1 415 ? -10.601 0.074 5.327 1.00 97.44 415 VAL A C 1
ATOM 2714 O O 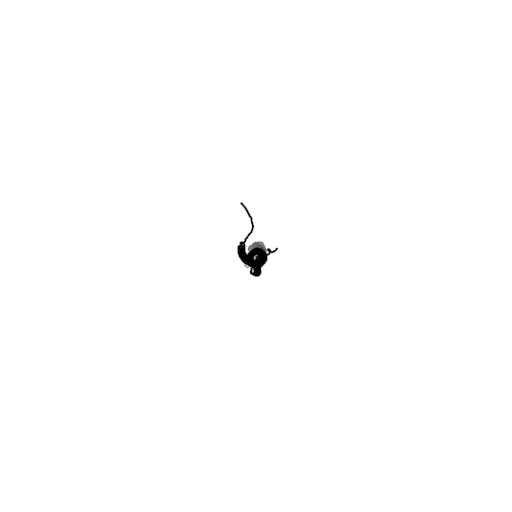. VAL A 1 415 ? -11.002 0.336 6.459 1.00 97.44 415 VAL A O 1
ATOM 2717 N N . ASP A 1 416 ? -11.425 -0.001 4.280 1.00 95.06 416 ASP A N 1
ATOM 2718 C CA . ASP A 1 416 ? -12.877 0.201 4.391 1.00 95.06 416 ASP A CA 1
ATOM 2719 C C . ASP A 1 416 ? -13.526 -0.797 5.364 1.00 95.06 416 ASP A C 1
ATOM 2721 O O . ASP A 1 416 ? -14.310 -0.420 6.242 1.00 95.06 416 ASP A O 1
ATOM 2725 N N . GLU A 1 417 ? -13.164 -2.082 5.260 1.00 96.62 417 GLU A N 1
ATOM 2726 C CA . GLU A 1 417 ? -13.615 -3.116 6.201 1.00 96.62 417 GLU A CA 1
ATOM 2727 C C . GLU A 1 417 ? -13.165 -2.819 7.641 1.00 96.62 417 GLU A C 1
ATOM 2729 O O . GLU A 1 417 ? -13.945 -3.002 8.583 1.00 96.62 417 GLU A O 1
ATOM 2734 N N . LEU A 1 418 ? -11.928 -2.342 7.823 1.00 96.19 418 LEU A N 1
ATOM 2735 C CA . LEU A 1 418 ? -11.388 -1.967 9.129 1.00 96.19 418 LEU A CA 1
ATOM 2736 C C . LEU A 1 418 ? -12.144 -0.776 9.728 1.00 96.19 418 LEU A C 1
ATOM 2738 O O . LEU A 1 418 ? -12.540 -0.854 10.890 1.00 96.19 418 LEU A O 1
ATOM 2742 N N . VAL A 1 419 ? -12.402 0.275 8.944 1.00 96.62 419 VAL A N 1
ATOM 2743 C CA . VAL A 1 419 ? -13.197 1.446 9.354 1.00 96.62 419 VAL A CA 1
ATOM 2744 C C . VAL A 1 419 ? -14.605 1.021 9.772 1.00 96.62 419 VAL A C 1
ATOM 2746 O O . VAL A 1 419 ? -15.096 1.422 10.828 1.00 96.62 419 VAL A O 1
ATOM 2749 N N . ALA A 1 420 ? -15.260 0.168 8.982 1.00 95.31 420 ALA A N 1
ATOM 2750 C CA . ALA A 1 420 ? -16.578 -0.352 9.333 1.00 95.31 420 ALA A CA 1
ATOM 2751 C C . ALA A 1 420 ? -16.539 -1.199 10.620 1.00 95.31 420 ALA A C 1
ATOM 2753 O O . ALA A 1 420 ? -17.468 -1.158 11.431 1.00 95.31 420 ALA A O 1
ATOM 2754 N N . GLY A 1 421 ? -15.468 -1.971 10.822 1.00 96.88 421 GLY A N 1
ATOM 2755 C CA . GLY A 1 421 ? -15.237 -2.758 12.030 1.00 96.88 421 GLY A CA 1
ATOM 2756 C C . GLY A 1 421 ? -15.046 -1.894 13.277 1.00 96.88 421 GLY A C 1
ATOM 2757 O O . GLY A 1 421 ? -15.699 -2.140 14.292 1.00 96.88 421 GLY A O 1
ATOM 2758 N N . THR A 1 422 ? -14.206 -0.860 13.207 1.00 97.00 422 THR A N 1
ATOM 2759 C CA . THR A 1 422 ? -13.945 0.040 14.341 1.00 97.00 422 THR A CA 1
ATOM 2760 C C . THR A 1 422 ? -15.174 0.867 14.701 1.00 97.00 422 THR A C 1
ATOM 2762 O O . THR A 1 422 ? -15.483 0.976 15.884 1.00 97.00 422 THR A O 1
ATOM 2765 N N . GLN A 1 423 ? -15.961 1.331 13.725 1.00 96.06 423 GLN A N 1
ATOM 2766 C CA . GLN A 1 423 ? -17.241 2.003 13.998 1.00 96.06 423 GLN A CA 1
ATOM 2767 C C . GLN A 1 423 ? -18.244 1.095 14.729 1.00 96.06 423 GLN A C 1
ATOM 2769 O O . GLN A 1 423 ? -18.949 1.541 15.634 1.00 96.06 423 GLN A O 1
ATOM 2774 N N . LYS A 1 424 ? -18.298 -0.203 14.391 1.00 97.50 424 LYS A N 1
ATOM 2775 C CA . LYS A 1 424 ? -19.133 -1.171 15.128 1.00 97.50 424 LYS A CA 1
ATOM 2776 C C . LYS A 1 424 ? -18.664 -1.346 16.571 1.00 97.50 424 LYS A C 1
ATOM 2778 O O . LYS A 1 424 ? -19.502 -1.442 17.467 1.00 97.50 424 LYS A O 1
ATOM 2783 N N . VAL A 1 425 ? -17.349 -1.389 16.797 1.00 97.19 425 VAL A N 1
ATOM 2784 C CA . VAL A 1 425 ? -16.777 -1.452 18.150 1.00 97.19 425 VAL A CA 1
ATOM 2785 C C . VAL A 1 425 ? -17.116 -0.185 18.932 1.00 97.19 425 VAL A C 1
ATOM 2787 O O . VAL A 1 425 ? -17.587 -0.309 20.059 1.00 97.19 425 VAL A O 1
ATOM 2790 N N . ALA A 1 426 ? -16.966 0.998 18.329 1.00 97.31 426 ALA A N 1
ATOM 2791 C CA . ALA A 1 426 ? -17.325 2.272 18.950 1.00 97.31 426 ALA A CA 1
ATOM 2792 C C . ALA A 1 426 ? -18.799 2.285 19.382 1.00 97.31 426 ALA A C 1
ATOM 2794 O O . ALA A 1 426 ? -19.097 2.479 20.558 1.00 97.31 426 ALA A O 1
ATOM 2795 N N . ALA A 1 427 ? -19.718 1.939 18.475 1.00 95.56 427 ALA A N 1
ATOM 2796 C CA . ALA A 1 427 ? -21.150 1.873 18.774 1.00 95.56 427 ALA A CA 1
ATOM 2797 C C . ALA A 1 427 ? -21.494 0.850 19.876 1.00 95.56 427 ALA A C 1
ATOM 2799 O O . ALA A 1 427 ? -22.342 1.104 20.742 1.00 95.56 427 ALA A O 1
ATOM 2800 N N . GLY A 1 428 ? -20.834 -0.314 19.867 1.00 97.31 428 GLY A N 1
ATOM 2801 C CA . GLY A 1 428 ? -20.981 -1.328 20.912 1.00 97.31 428 GLY A CA 1
ATOM 2802 C C . GLY A 1 428 ? -20.476 -0.844 22.272 1.00 97.31 428 GLY A C 1
ATOM 2803 O O . GLY A 1 428 ? -21.142 -1.053 23.285 1.00 97.31 428 GLY A O 1
ATOM 2804 N N . ALA A 1 429 ? -19.343 -0.144 22.292 1.00 97.81 429 ALA A N 1
ATOM 2805 C CA . ALA A 1 429 ? -18.755 0.436 23.491 1.00 97.81 429 ALA A CA 1
ATOM 2806 C C . ALA A 1 429 ? -19.618 1.580 24.057 1.00 97.81 429 ALA A C 1
ATOM 2808 O O . ALA A 1 429 ? -19.877 1.603 25.259 1.00 97.81 429 ALA A O 1
ATOM 2809 N N . THR A 1 430 ? -20.190 2.444 23.210 1.00 97.31 430 THR A N 1
ATOM 2810 C CA . THR A 1 430 ? -21.195 3.439 23.631 1.00 97.31 430 THR A CA 1
ATOM 2811 C C . THR A 1 430 ? -22.413 2.768 24.267 1.00 97.31 430 THR A C 1
ATOM 2813 O O . THR A 1 430 ? -22.856 3.175 25.339 1.00 97.31 430 THR A O 1
ATOM 2816 N N . SER A 1 431 ? -22.925 1.697 23.653 1.00 97.56 431 SER A N 1
ATOM 2817 C CA . SER A 1 431 ? -24.075 0.952 24.188 1.00 97.56 431 SER A CA 1
ATOM 2818 C C . SER A 1 431 ? -23.766 0.308 25.543 1.00 97.56 431 SER A C 1
ATOM 2820 O O . SER A 1 431 ? -24.605 0.332 26.447 1.00 97.56 431 SER A O 1
ATOM 2822 N N . LEU A 1 432 ? -22.560 -0.251 25.698 1.00 97.44 432 LEU A N 1
ATOM 2823 C CA . LEU A 1 432 ? -22.084 -0.805 26.964 1.00 97.44 432 LEU A CA 1
ATOM 2824 C C . LEU A 1 432 ? -21.958 0.283 28.035 1.00 97.44 432 LEU A C 1
ATOM 2826 O O . LEU A 1 432 ? -22.408 0.060 29.157 1.00 97.44 432 LEU A O 1
ATOM 2830 N N . SER A 1 433 ? -21.415 1.451 27.681 1.00 97.88 433 SER A N 1
ATOM 2831 C CA . SER A 1 433 ? -21.302 2.598 28.587 1.00 97.88 433 SER A CA 1
ATOM 2832 C C . SER A 1 433 ? -22.671 3.021 29.120 1.00 97.88 433 SER A C 1
ATOM 2834 O O . SER A 1 433 ? -22.901 2.979 30.328 1.00 97.88 433 SER A O 1
ATOM 2836 N N . SER A 1 434 ? -23.641 3.268 28.233 1.00 96.19 434 SER A N 1
ATOM 2837 C CA . SER A 1 434 ? -25.008 3.623 28.640 1.00 96.19 434 SER A CA 1
ATOM 2838 C C . SER A 1 434 ? -25.695 2.525 29.462 1.00 96.19 434 SER A C 1
ATOM 2840 O O . SER A 1 434 ? -26.483 2.807 30.366 1.00 96.19 434 SER A O 1
ATOM 2842 N N . GLY A 1 435 ? -25.427 1.249 29.167 1.00 97.44 435 GLY A N 1
ATOM 2843 C CA . GLY A 1 435 ? -25.926 0.127 29.965 1.00 97.44 435 GLY A CA 1
ATOM 2844 C C . GLY A 1 435 ? -25.344 0.103 31.381 1.00 97.44 435 GLY A C 1
ATOM 2845 O O . GLY A 1 435 ? -26.076 -0.122 32.347 1.00 97.44 435 GLY A O 1
ATOM 2846 N N . ALA A 1 436 ? -24.046 0.370 31.507 1.00 97.62 436 ALA A N 1
ATOM 2847 C CA . ALA A 1 436 ? -23.340 0.424 32.778 1.00 97.62 436 ALA A CA 1
ATOM 2848 C C . ALA A 1 436 ? -23.754 1.646 33.619 1.00 97.62 436 ALA A C 1
ATOM 2850 O O . ALA A 1 436 ? -23.975 1.501 34.820 1.00 97.62 436 ALA A O 1
ATOM 2851 N N . GLU A 1 437 ? -23.989 2.807 33.003 1.00 97.56 437 GLU A N 1
ATOM 2852 C CA . GLU A 1 437 ? -24.572 3.979 33.677 1.00 97.56 437 GLU A CA 1
ATOM 2853 C C . GLU A 1 437 ? -25.942 3.653 34.281 1.00 97.56 437 GLU A C 1
ATOM 2855 O O . GLU A 1 437 ? -26.178 3.894 35.465 1.00 97.56 437 GLU A O 1
ATOM 2860 N N . ARG A 1 438 ? -26.827 3.011 33.505 1.00 97.88 438 ARG A N 1
ATOM 2861 C CA . ARG A 1 438 ? -28.147 2.578 33.993 1.00 97.88 438 ARG A CA 1
ATOM 2862 C C . ARG A 1 438 ? -28.046 1.599 35.161 1.00 97.88 438 ARG A C 1
ATOM 2864 O O . ARG A 1 438 ? -28.841 1.687 36.096 1.00 97.88 438 ARG A O 1
ATOM 2871 N N . LEU A 1 439 ? -27.092 0.666 35.112 1.00 97.38 439 LEU A N 1
ATOM 2872 C CA . LEU A 1 439 ? -26.834 -0.260 36.217 1.00 97.38 439 LEU A CA 1
ATOM 2873 C C . LEU A 1 439 ? -26.331 0.485 37.461 1.00 97.38 439 LEU A C 1
ATOM 2875 O O . LEU A 1 439 ? -26.780 0.181 38.563 1.00 97.38 439 LEU A O 1
ATOM 2879 N N . SER A 1 440 ? -25.452 1.476 37.285 1.00 97.94 440 SER A N 1
ATOM 2880 C CA . SER A 1 440 ? -24.943 2.312 38.376 1.00 97.94 440 SER A CA 1
ATOM 2881 C C . SER A 1 440 ? -26.063 3.103 39.059 1.00 97.94 440 SER A C 1
ATOM 2883 O O . SER A 1 440 ? -26.173 3.087 40.289 1.00 97.94 440 SER A O 1
ATOM 2885 N N . THR A 1 441 ? -26.963 3.707 38.274 1.00 96.88 441 THR A N 1
ATOM 2886 C CA . THR A 1 441 ? -28.162 4.379 38.798 1.00 96.88 441 THR A CA 1
ATOM 2887 C C . THR A 1 441 ? -29.056 3.406 39.564 1.00 96.88 441 THR A C 1
ATOM 2889 O O . THR A 1 441 ? -29.369 3.659 40.723 1.00 96.88 441 THR A O 1
ATOM 2892 N N . GLY A 1 442 ? -29.399 2.253 38.980 1.00 97.44 442 GLY A N 1
ATOM 2893 C CA . GLY A 1 442 ? -30.261 1.272 39.650 1.00 97.44 442 GLY A CA 1
ATOM 2894 C C . GLY A 1 442 ? -29.653 0.693 40.935 1.00 97.44 442 GLY A C 1
ATOM 2895 O O . GLY A 1 442 ? -30.367 0.428 41.901 1.00 97.44 442 GLY A O 1
ATOM 2896 N N . ALA A 1 443 ? -28.330 0.527 40.983 1.00 97.62 443 ALA A N 1
ATOM 2897 C CA . ALA A 1 443 ? -27.622 0.116 42.191 1.00 97.62 443 ALA A CA 1
ATOM 2898 C C . ALA A 1 443 ? -27.617 1.226 43.263 1.00 97.62 443 ALA A C 1
ATOM 2900 O O . ALA A 1 443 ? -27.797 0.938 44.447 1.00 97.62 443 ALA A O 1
ATOM 2901 N N . SER A 1 444 ? -27.507 2.494 42.859 1.00 96.88 444 SER A N 1
ATOM 2902 C CA . SER A 1 444 ? -27.654 3.641 43.767 1.00 96.88 444 SER A CA 1
ATOM 2903 C C . SER A 1 444 ? -29.067 3.720 44.357 1.00 96.88 444 SER A C 1
ATOM 2905 O O . SER A 1 444 ? -29.221 3.889 45.568 1.00 96.88 444 SER A O 1
ATOM 2907 N N . ASP A 1 445 ? -30.099 3.500 43.538 1.00 97.12 445 ASP A N 1
ATOM 2908 C CA . ASP A 1 445 ? -31.495 3.443 43.988 1.00 97.12 445 ASP A CA 1
ATOM 2909 C C . ASP A 1 445 ? -31.721 2.292 44.982 1.00 97.12 445 ASP A C 1
ATOM 2911 O O . ASP A 1 445 ? -32.354 2.473 46.026 1.00 97.12 445 ASP A O 1
ATOM 2915 N N . LEU A 1 446 ? -31.145 1.113 44.711 1.00 96.81 446 LEU A N 1
ATOM 2916 C CA . LEU A 1 446 ? -31.196 -0.031 45.624 1.00 96.81 446 LEU A CA 1
ATOM 2917 C C . LEU A 1 446 ? -30.506 0.271 46.965 1.00 96.81 446 LEU A C 1
ATOM 2919 O O . LEU A 1 446 ? -31.020 -0.114 48.019 1.00 96.81 446 LEU A O 1
ATOM 2923 N N . SER A 1 447 ? -29.365 0.967 46.948 1.00 97.38 447 SER A N 1
ATOM 2924 C CA . SER A 1 447 ? -28.679 1.416 48.168 1.00 97.38 447 SER A CA 1
ATOM 2925 C C . SER A 1 447 ? -29.559 2.350 49.002 1.00 97.38 447 SER A C 1
ATOM 2927 O O . SER A 1 447 ? -29.682 2.176 50.218 1.00 97.38 447 SER A O 1
ATOM 2929 N N . SER A 1 448 ? -30.218 3.311 48.351 1.00 95.69 448 SER A N 1
ATOM 2930 C CA . SER A 1 448 ? -31.155 4.227 49.011 1.00 95.69 448 SER A CA 1
ATOM 2931 C C . SER A 1 448 ? -32.328 3.468 49.638 1.00 95.69 448 SER A C 1
ATOM 2933 O O . SER A 1 448 ? -32.560 3.586 50.841 1.00 95.69 448 SER A O 1
ATOM 2935 N N . GLY A 1 449 ? -32.999 2.597 48.877 1.00 97.44 449 GLY A N 1
ATOM 2936 C CA . GLY A 1 449 ? -34.141 1.823 49.379 1.00 97.44 449 GLY A CA 1
ATOM 2937 C C . GLY A 1 449 ? -33.778 0.843 50.503 1.00 97.44 449 GLY A C 1
ATOM 2938 O O . GLY A 1 449 ? -34.535 0.664 51.458 1.00 97.44 449 GLY A O 1
ATOM 2939 N N . THR A 1 450 ? -32.594 0.228 50.450 1.00 96.56 450 THR A N 1
ATOM 2940 C CA . THR A 1 450 ? -32.115 -0.641 51.543 1.00 96.56 450 THR A CA 1
ATOM 2941 C C . THR A 1 450 ? -31.694 0.158 52.777 1.00 96.56 450 THR A C 1
ATOM 2943 O O . THR A 1 450 ? -31.898 -0.307 53.897 1.00 96.56 450 THR A O 1
ATOM 2946 N N . SER A 1 451 ? -31.204 1.388 52.613 1.00 95.75 451 SER A N 1
ATOM 2947 C CA . SER A 1 451 ? -30.963 2.303 53.738 1.00 95.75 451 SER A CA 1
ATOM 2948 C C . SER A 1 451 ? -32.271 2.717 54.422 1.00 95.75 451 SER A C 1
ATOM 2950 O O . SER A 1 451 ? -32.354 2.697 55.652 1.00 95.75 451 SER A O 1
ATOM 2952 N N . GLU A 1 452 ? -33.321 3.014 53.651 1.00 97.38 452 GLU A N 1
ATOM 2953 C CA . GLU A 1 452 ? -34.668 3.288 54.177 1.00 97.38 452 GLU A CA 1
ATOM 2954 C C . GLU A 1 452 ? -35.250 2.084 54.927 1.00 97.38 452 GLU A C 1
ATOM 2956 O O . GLU A 1 452 ? -35.742 2.235 56.049 1.00 97.38 452 GLU A O 1
ATOM 2961 N N . LEU A 1 453 ? -35.126 0.876 54.363 1.00 96.62 453 LEU A N 1
ATOM 2962 C CA . LEU A 1 453 ? -35.513 -0.368 55.036 1.00 96.62 453 LEU A CA 1
ATOM 2963 C C . LEU A 1 453 ? -34.753 -0.552 56.357 1.00 96.62 453 LEU A C 1
ATOM 2965 O O . LEU A 1 453 ? -35.350 -0.940 57.362 1.00 96.62 453 LEU A O 1
ATOM 2969 N N . GLY A 1 454 ? -33.452 -0.249 56.371 1.00 96.69 454 GLY A N 1
ATOM 2970 C CA . GLY A 1 454 ? -32.628 -0.266 57.578 1.00 96.69 454 GLY A CA 1
ATOM 2971 C C . GLY A 1 454 ? -33.148 0.695 58.648 1.00 96.69 454 GLY A C 1
ATOM 2972 O O . GLY A 1 454 ? -33.316 0.296 59.800 1.00 96.69 454 GLY A O 1
ATOM 2973 N N . THR A 1 455 ? -33.476 1.931 58.269 1.00 96.06 455 THR A N 1
ATOM 2974 C CA . THR A 1 455 ? -34.086 2.923 59.171 1.00 96.06 455 THR A CA 1
ATOM 2975 C C . THR A 1 455 ? -35.437 2.446 59.710 1.00 96.06 455 THR A C 1
ATOM 2977 O O . THR A 1 455 ? -35.681 2.514 60.915 1.00 96.06 455 THR A O 1
ATOM 2980 N N . GLY A 1 456 ? -36.304 1.899 58.852 1.00 97.50 456 GLY A N 1
ATOM 2981 C CA . GLY A 1 456 ? -37.592 1.335 59.266 1.00 97.50 456 GLY A CA 1
ATOM 2982 C C . GLY A 1 456 ? -37.440 0.171 60.249 1.00 97.50 456 GLY A C 1
ATOM 2983 O O . GLY A 1 456 ? -38.135 0.116 61.264 1.00 97.50 456 GLY A O 1
ATOM 2984 N N . ALA A 1 457 ? -36.480 -0.722 59.999 1.00 97.19 457 ALA A N 1
ATOM 2985 C CA . ALA A 1 457 ? -36.162 -1.833 60.889 1.00 97.19 457 ALA A CA 1
ATOM 2986 C C . ALA A 1 457 ? -35.601 -1.356 62.242 1.00 97.19 457 ALA A C 1
ATOM 2988 O O . ALA A 1 457 ? -35.975 -1.898 63.280 1.00 97.19 457 ALA A O 1
ATOM 2989 N N . ALA A 1 458 ? -34.773 -0.305 62.258 1.00 95.81 458 ALA A N 1
ATOM 2990 C CA . ALA A 1 458 ? -34.287 0.310 63.495 1.00 95.81 458 ALA A CA 1
ATOM 2991 C C . ALA A 1 458 ? -35.435 0.907 64.330 1.00 95.81 458 ALA A C 1
ATOM 2993 O O . ALA A 1 458 ? -35.501 0.689 65.541 1.00 95.81 458 ALA A O 1
ATOM 2994 N N . ASN A 1 459 ? -36.376 1.599 63.680 1.00 96.56 459 ASN A N 1
ATOM 2995 C CA . ASN A 1 459 ? -37.561 2.148 64.341 1.00 96.56 459 ASN A CA 1
ATOM 2996 C C . ASN A 1 459 ? -38.459 1.041 64.908 1.00 96.56 459 ASN A C 1
ATOM 2998 O O . ASN A 1 459 ? -38.940 1.154 66.036 1.00 96.56 459 ASN A O 1
ATOM 3002 N N . LEU A 1 460 ? -38.652 -0.051 64.158 1.00 95.75 460 LEU A N 1
ATOM 3003 C CA . LEU A 1 460 ? -39.402 -1.215 64.629 1.00 95.75 460 LEU A CA 1
ATOM 3004 C C . LEU A 1 460 ? -38.729 -1.858 65.849 1.00 95.75 460 LEU A C 1
ATOM 3006 O O . LEU A 1 460 ? -39.406 -2.138 66.838 1.00 95.75 460 LEU A O 1
ATOM 3010 N N . ALA A 1 461 ? -37.404 -2.041 65.817 1.00 95.19 461 ALA A N 1
ATOM 3011 C CA . ALA A 1 461 ? -36.645 -2.560 66.953 1.00 95.19 461 ALA A CA 1
ATOM 3012 C C . ALA A 1 461 ? -36.849 -1.679 68.197 1.00 95.19 461 ALA A C 1
ATOM 3014 O O . ALA A 1 461 ? -37.264 -2.179 69.241 1.00 95.19 461 ALA A O 1
ATOM 3015 N N . ALA A 1 462 ? -36.683 -0.359 68.066 1.00 94.50 462 ALA A N 1
ATOM 3016 C CA . ALA A 1 462 ? -36.896 0.587 69.163 1.00 94.50 462 ALA A CA 1
ATOM 3017 C C . ALA A 1 462 ? -38.338 0.561 69.713 1.00 94.50 462 ALA A C 1
ATOM 3019 O O . ALA A 1 462 ? -38.545 0.563 70.932 1.00 94.50 462 ALA A O 1
ATOM 3020 N N . GLY A 1 463 ? -39.339 0.493 68.829 1.00 96.50 463 GLY A N 1
ATOM 3021 C CA . GLY A 1 463 ? -40.750 0.389 69.209 1.00 96.50 463 GLY A CA 1
ATOM 3022 C C . GLY A 1 463 ? -41.057 -0.905 69.965 1.00 96.50 463 GLY A C 1
ATOM 3023 O O . GLY A 1 463 ? -41.671 -0.870 71.028 1.00 96.50 463 GLY A O 1
ATOM 3024 N N . THR A 1 464 ? -40.565 -2.043 69.473 1.00 95.62 464 THR A N 1
ATOM 3025 C CA . THR A 1 464 ? -40.755 -3.348 70.131 1.00 95.62 464 THR A CA 1
ATOM 3026 C C . THR A 1 464 ? -39.998 -3.467 71.456 1.00 95.62 464 THR A C 1
ATOM 3028 O O . THR A 1 464 ? -40.550 -4.014 72.402 1.00 95.62 464 THR A O 1
ATOM 3031 N N . SER A 1 465 ? -38.808 -2.873 71.603 1.00 94.88 465 SER A N 1
ATOM 3032 C CA . SER A 1 465 ? -38.136 -2.771 72.910 1.00 94.88 465 SER A CA 1
ATOM 3033 C C . SER A 1 465 ? -38.898 -1.885 73.901 1.00 94.88 465 SER A C 1
ATOM 3035 O O . SER A 1 465 ? -38.883 -2.141 75.104 1.00 94.88 465 SER A O 1
ATOM 3037 N N . THR A 1 466 ? -39.576 -0.843 73.414 1.00 96.31 466 THR A N 1
ATOM 3038 C CA . THR A 1 466 ? -40.448 -0.006 74.253 1.00 96.31 466 THR A CA 1
ATOM 3039 C C . THR A 1 466 ? -41.686 -0.784 74.695 1.00 96.31 466 THR A C 1
ATOM 3041 O O . THR A 1 466 ? -42.008 -0.780 75.880 1.00 96.31 466 THR A O 1
ATOM 3044 N N . LEU A 1 467 ? -42.324 -1.514 73.773 1.00 95.38 467 LEU A N 1
ATOM 3045 C CA . LEU A 1 467 ? -43.446 -2.405 74.078 1.00 95.38 467 LEU A CA 1
ATOM 3046 C C . LEU A 1 467 ? -43.052 -3.490 75.084 1.00 95.38 467 LEU A C 1
ATOM 3048 O O . LEU A 1 467 ? -43.797 -3.742 76.022 1.00 95.38 467 LEU A O 1
ATOM 3052 N N . GLN A 1 468 ? -41.872 -4.093 74.919 1.00 95.69 468 GLN A N 1
ATOM 3053 C CA . GLN A 1 468 ? -41.338 -5.080 75.853 1.00 95.69 468 GLN A CA 1
ATOM 3054 C C . GLN A 1 468 ? -41.242 -4.506 77.268 1.00 95.69 468 GLN A C 1
ATOM 3056 O O . GLN A 1 468 ? -41.710 -5.136 78.210 1.00 95.69 468 GLN A O 1
ATOM 3061 N N . ARG A 1 469 ? -40.671 -3.304 77.417 1.00 95.00 469 ARG A N 1
ATOM 3062 C CA . ARG A 1 469 ? -40.540 -2.649 78.724 1.00 95.00 469 ARG A CA 1
ATOM 3063 C C . ARG A 1 469 ? -41.898 -2.354 79.353 1.00 95.00 469 ARG A C 1
ATOM 3065 O O . ARG A 1 469 ? -42.099 -2.698 80.507 1.00 95.00 469 ARG A O 1
ATOM 3072 N N . GLY A 1 470 ? -42.834 -1.800 78.582 1.00 96.56 470 GLY A N 1
ATOM 3073 C CA . GLY A 1 470 ? -44.193 -1.542 79.068 1.00 96.56 470 GLY A CA 1
ATOM 3074 C C . GLY A 1 470 ? -44.950 -2.821 79.436 1.00 96.56 470 GLY A C 1
ATOM 3075 O O . GLY A 1 470 ? -45.743 -2.816 80.367 1.00 96.56 470 GLY A O 1
ATOM 3076 N N . ALA A 1 471 ? -44.685 -3.933 78.746 1.00 96.12 471 ALA A N 1
ATOM 3077 C CA . ALA A 1 471 ? -45.252 -5.232 79.090 1.00 96.12 471 ALA A CA 1
ATOM 3078 C C . ALA A 1 471 ? -44.654 -5.807 80.388 1.00 96.12 471 ALA A C 1
ATOM 3080 O O . ALA A 1 471 ? -45.386 -6.416 81.155 1.00 96.12 471 ALA A O 1
ATOM 3081 N N . VAL A 1 472 ? -43.363 -5.579 80.665 1.00 95.81 472 VAL A N 1
ATOM 3082 C CA . VAL A 1 472 ? -42.759 -5.905 81.973 1.00 95.81 472 VAL A CA 1
ATOM 3083 C C . VAL A 1 472 ? -43.383 -5.053 83.078 1.00 95.81 472 VAL A C 1
ATOM 3085 O O . VAL A 1 472 ? -43.865 -5.605 84.055 1.00 95.81 472 VAL A O 1
ATOM 3088 N N . GLU A 1 473 ? -43.467 -3.733 82.885 1.00 95.81 473 GLU A N 1
ATOM 3089 C CA . GLU A 1 473 ? -44.096 -2.821 83.856 1.00 95.81 473 GLU A CA 1
ATOM 3090 C C . GLU A 1 473 ? -45.563 -3.196 84.134 1.00 95.81 473 GLU A C 1
ATOM 3092 O O . GLU A 1 473 ? -46.012 -3.146 85.278 1.00 95.81 473 GLU A O 1
ATOM 3097 N N . LEU A 1 474 ? -46.311 -3.601 83.099 1.00 95.00 474 LEU A N 1
ATOM 3098 C CA . LEU A 1 474 ? -47.680 -4.084 83.257 1.00 95.00 474 LEU A CA 1
ATOM 3099 C C . LEU A 1 474 ? -47.728 -5.395 84.049 1.00 95.00 474 LEU A C 1
ATOM 3101 O O . LEU A 1 474 ? -48.564 -5.498 84.939 1.00 95.00 474 LEU A O 1
ATOM 3105 N N . ALA A 1 475 ? -46.853 -6.360 83.742 1.00 94.69 475 ALA A N 1
ATOM 3106 C CA . ALA A 1 475 ? -46.789 -7.641 84.447 1.00 94.69 475 ALA A CA 1
ATOM 3107 C C . ALA A 1 475 ? -46.498 -7.450 85.941 1.00 94.69 475 ALA A C 1
ATOM 3109 O O . ALA A 1 475 ? -47.209 -8.013 86.778 1.00 94.69 475 ALA A O 1
ATOM 3110 N N . ASP A 1 476 ? -45.513 -6.604 86.256 1.00 93.44 476 ASP A N 1
ATOM 3111 C CA . ASP A 1 476 ? -45.140 -6.249 87.625 1.00 93.44 476 ASP A CA 1
ATOM 3112 C C . ASP A 1 476 ? -46.334 -5.607 88.353 1.00 93.44 476 ASP A C 1
ATOM 3114 O O . ASP A 1 476 ? -46.746 -6.083 89.408 1.00 93.44 476 ASP A O 1
ATOM 3118 N N . GLY A 1 477 ? -46.973 -4.596 87.749 1.00 96.06 477 GLY A N 1
ATOM 3119 C CA . GLY A 1 477 ? -48.119 -3.908 88.356 1.00 96.06 477 GLY A CA 1
ATOM 3120 C C . GLY A 1 477 ? -49.357 -4.794 88.545 1.00 96.06 477 GLY A C 1
ATOM 3121 O O . GLY A 1 477 ? -50.069 -4.663 89.540 1.00 96.06 477 GLY A O 1
ATOM 3122 N N . THR A 1 478 ? -49.629 -5.722 87.621 1.00 94.75 478 THR A N 1
ATOM 3123 C CA . THR A 1 478 ? -50.717 -6.700 87.794 1.00 94.75 478 THR A CA 1
ATOM 3124 C C . THR A 1 478 ? -50.379 -7.775 88.824 1.00 94.75 478 THR A C 1
ATOM 3126 O O . THR A 1 478 ? -51.283 -8.243 89.506 1.00 94.75 478 THR A O 1
ATOM 3129 N N . SER A 1 479 ? -49.100 -8.121 88.999 1.00 94.06 479 SER A N 1
ATOM 3130 C CA . SER A 1 479 ? -48.674 -9.023 90.079 1.00 94.06 479 SER A CA 1
ATOM 3131 C C . SER A 1 479 ? -48.846 -8.352 91.444 1.00 94.06 479 SER A C 1
ATOM 3133 O O . SER A 1 479 ? -49.436 -8.941 92.342 1.00 94.06 479 SER A O 1
ATOM 3135 N N . GLU A 1 480 ? -48.456 -7.078 91.575 1.00 94.88 480 GLU A N 1
ATOM 3136 C CA . GLU A 1 480 ? -48.713 -6.290 92.791 1.00 94.88 480 GLU A CA 1
ATOM 3137 C C . GLU A 1 480 ? -50.217 -6.173 93.101 1.00 94.88 480 GLU A C 1
ATOM 3139 O O . GLU A 1 480 ? -50.627 -6.239 94.263 1.00 94.88 480 GLU A O 1
ATOM 3144 N N . LEU A 1 481 ? -51.061 -6.019 92.071 1.00 94.00 481 LEU A N 1
ATOM 3145 C CA . LEU A 1 481 ? -52.518 -6.012 92.234 1.00 94.00 481 LEU A CA 1
ATOM 3146 C C . LEU A 1 481 ? -53.052 -7.373 92.702 1.00 94.00 481 LEU A C 1
ATOM 3148 O O . LEU A 1 481 ? -53.957 -7.397 93.541 1.00 94.00 481 LEU A O 1
ATOM 3152 N N . ALA A 1 482 ? -52.514 -8.479 92.181 1.00 93.44 482 ALA A N 1
ATOM 3153 C CA . ALA A 1 482 ? -52.878 -9.826 92.611 1.00 93.44 482 ALA A CA 1
ATOM 3154 C C . ALA A 1 482 ? -52.541 -10.034 94.096 1.00 93.44 482 ALA A C 1
ATOM 3156 O O . ALA A 1 482 ? -53.437 -10.314 94.894 1.00 93.44 482 ALA A O 1
ATOM 3157 N N . ASP A 1 483 ? -51.297 -9.742 94.490 1.00 92.25 483 ASP A N 1
ATOM 3158 C CA . ASP A 1 483 ? -50.821 -9.836 95.878 1.00 92.25 483 ASP A CA 1
ATOM 3159 C C . ASP A 1 483 ? -51.666 -8.971 96.838 1.00 92.25 483 ASP A C 1
ATOM 3161 O O . ASP A 1 483 ? -52.058 -9.390 97.937 1.00 92.25 483 ASP A O 1
ATOM 3165 N N . GLY A 1 484 ? -51.992 -7.742 96.423 1.00 94.62 484 GLY A N 1
ATOM 3166 C CA . GLY A 1 484 ? -52.846 -6.833 97.188 1.00 94.62 484 GLY A CA 1
ATOM 3167 C C . GLY A 1 484 ? -54.286 -7.338 97.330 1.00 94.62 484 GLY A C 1
ATOM 3168 O O . GLY A 1 484 ? -54.887 -7.204 98.400 1.00 94.62 484 GLY A O 1
ATOM 3169 N N . SER A 1 485 ? -54.831 -7.954 96.280 1.00 94.12 485 SER A N 1
ATOM 3170 C CA . SER A 1 485 ? -56.183 -8.526 96.280 1.00 94.12 485 SER A CA 1
ATOM 3171 C C . SER A 1 485 ? -56.257 -9.799 97.123 1.00 94.12 485 SER A C 1
ATOM 3173 O O . SER A 1 485 ? -57.214 -9.974 97.873 1.00 94.12 485 SER A O 1
ATOM 3175 N N . GLU A 1 486 ? -55.221 -10.640 97.110 1.00 93.38 486 GLU A N 1
ATOM 3176 C CA . GLU A 1 486 ? -55.101 -11.797 98.008 1.00 93.38 486 GLU A CA 1
ATOM 3177 C C . GLU A 1 486 ? -55.016 -11.362 99.481 1.00 93.38 486 GLU A C 1
ATOM 3179 O O . GLU A 1 486 ? -55.672 -11.936 100.362 1.00 93.38 486 GLU A O 1
ATOM 3184 N N . THR A 1 487 ? -54.275 -10.283 99.752 1.00 93.69 487 THR A N 1
ATOM 3185 C CA . THR A 1 487 ? -54.213 -9.665 101.085 1.00 93.69 487 THR A CA 1
ATOM 3186 C C . THR A 1 487 ? -55.591 -9.159 101.525 1.00 93.69 487 THR A C 1
ATOM 3188 O O . THR A 1 487 ? -56.005 -9.401 102.664 1.00 93.69 487 THR A O 1
ATOM 3191 N N . LEU A 1 488 ? -56.332 -8.493 100.630 1.00 92.81 488 LEU A N 1
ATOM 3192 C CA . LEU A 1 488 ? -57.691 -8.021 100.901 1.00 92.81 488 LEU A CA 1
ATOM 3193 C C . LEU A 1 488 ? -58.664 -9.184 101.129 1.00 92.81 488 LEU A C 1
ATOM 3195 O O . LEU A 1 488 ? -59.434 -9.137 102.087 1.00 92.81 488 LEU A O 1
ATOM 3199 N N . ALA A 1 489 ? -58.595 -10.240 100.314 1.00 92.31 489 ALA A N 1
ATOM 3200 C CA . ALA A 1 489 ? -59.411 -11.443 100.465 1.00 92.31 489 ALA A CA 1
ATOM 3201 C C . ALA A 1 489 ? -59.175 -12.110 101.826 1.00 92.31 489 ALA A C 1
ATOM 3203 O O . ALA A 1 489 ? -60.118 -12.457 102.545 1.00 92.31 489 ALA A O 1
ATOM 3204 N N . SER A 1 490 ? -57.906 -12.220 102.225 1.00 91.44 490 SER A N 1
ATOM 3205 C CA . SER A 1 490 ? -57.507 -12.747 103.531 1.00 91.44 490 SER A CA 1
ATOM 3206 C C . SER A 1 490 ? -58.052 -11.892 104.678 1.00 91.44 490 SER A C 1
ATOM 3208 O O . SER A 1 490 ? -58.653 -12.425 105.612 1.00 91.44 490 SER A O 1
ATOM 3210 N N . GLY A 1 491 ? -57.911 -10.564 104.597 1.00 93.62 491 GLY A N 1
ATOM 3211 C CA . GLY A 1 491 ? -58.447 -9.634 105.596 1.00 93.62 491 GLY A CA 1
ATOM 3212 C C . GLY A 1 491 ? -59.978 -9.650 105.679 1.00 93.62 491 GLY A C 1
ATOM 3213 O O . GLY A 1 491 ? -60.539 -9.636 106.774 1.00 93.62 491 GLY A O 1
ATOM 3214 N N . ALA A 1 492 ? -60.664 -9.746 104.540 1.00 92.12 492 ALA A N 1
ATOM 3215 C CA . ALA A 1 492 ? -62.117 -9.884 104.475 1.00 92.12 492 ALA A CA 1
ATOM 3216 C C . ALA A 1 492 ? -62.579 -11.224 105.074 1.00 92.12 492 ALA A C 1
ATOM 3218 O O . ALA A 1 492 ? -63.525 -11.258 105.855 1.00 92.12 492 ALA A O 1
ATOM 3219 N N . SER A 1 493 ? -61.852 -12.314 104.821 1.00 91.06 493 SER A N 1
ATOM 3220 C CA . SER A 1 493 ? -62.128 -13.628 105.426 1.00 91.06 493 SER A CA 1
ATOM 3221 C C . SER A 1 493 ? -61.944 -13.613 106.948 1.00 91.06 493 SER A C 1
ATOM 3223 O O . SER A 1 493 ? -62.750 -14.183 107.688 1.00 91.06 493 SER A O 1
ATOM 3225 N N . GLN A 1 494 ? -60.911 -12.918 107.436 1.00 91.75 494 GLN A N 1
ATOM 3226 C CA . GLN A 1 494 ? -60.705 -12.684 108.868 1.00 91.75 494 GLN A CA 1
ATOM 3227 C C . GLN A 1 494 ? -61.842 -11.854 109.476 1.00 91.75 494 GLN A C 1
ATOM 3229 O O . GLN A 1 494 ? -62.340 -12.199 110.547 1.00 91.75 494 GLN A O 1
ATOM 3234 N N . LEU A 1 495 ? -62.290 -10.797 108.789 1.00 90.56 495 LEU A N 1
ATOM 3235 C CA . LEU A 1 495 ? -63.427 -9.981 109.220 1.00 90.56 495 LEU A CA 1
ATOM 3236 C C . LEU A 1 495 ? -64.725 -10.799 109.269 1.00 90.56 495 LEU A C 1
ATOM 3238 O O . LEU A 1 495 ? -65.454 -10.708 110.256 1.00 90.56 495 LEU A O 1
ATOM 3242 N N . ALA A 1 496 ? -64.996 -11.624 108.255 1.00 89.50 496 ALA A N 1
ATOM 3243 C CA . ALA A 1 496 ? -66.150 -12.522 108.224 1.00 89.50 496 ALA A CA 1
ATOM 3244 C C . ALA A 1 496 ? -66.126 -13.508 109.402 1.00 89.50 496 ALA A C 1
ATOM 3246 O O . ALA A 1 496 ? -67.124 -13.687 110.098 1.00 89.50 496 ALA A O 1
ATOM 3247 N N . THR A 1 497 ? -64.954 -14.087 109.682 1.00 89.56 497 THR A N 1
ATOM 3248 C CA . THR A 1 497 ? -64.757 -14.998 110.819 1.00 89.56 497 THR A CA 1
ATOM 3249 C C . THR A 1 497 ? -65.021 -14.283 112.146 1.00 89.56 497 THR A C 1
ATOM 3251 O O . THR A 1 497 ? -65.856 -14.730 112.928 1.00 89.56 497 THR A O 1
ATOM 3254 N N . GLY A 1 498 ? -64.390 -13.129 112.383 1.00 91.19 498 GLY A N 1
ATOM 3255 C CA . GLY A 1 498 ? -64.560 -12.378 113.631 1.00 91.19 498 GLY A CA 1
ATOM 3256 C C . GLY A 1 498 ? -65.976 -11.822 113.832 1.00 91.19 498 GLY A C 1
ATOM 3257 O O . GLY A 1 498 ? -66.451 -11.728 114.962 1.00 91.19 498 GLY A O 1
ATOM 3258 N N . THR A 1 499 ? -66.684 -11.475 112.754 1.00 89.19 499 THR A N 1
ATOM 3259 C CA . THR A 1 499 ? -68.094 -11.053 112.837 1.00 89.19 499 THR A CA 1
ATOM 3260 C C . THR A 1 499 ? -69.055 -12.219 113.028 1.00 89.19 499 THR A C 1
ATOM 3262 O O . THR A 1 499 ? -70.057 -12.045 113.716 1.00 89.19 499 THR A O 1
ATOM 3265 N N . THR A 1 500 ? -68.723 -13.416 112.537 1.00 88.81 500 THR A N 1
ATOM 3266 C CA . THR A 1 500 ? -69.436 -14.654 112.892 1.00 88.81 500 THR A CA 1
ATOM 3267 C C . THR A 1 500 ? -69.273 -14.960 114.383 1.00 88.81 500 THR A C 1
ATOM 3269 O O . THR A 1 500 ? -70.259 -15.193 115.072 1.00 88.81 500 THR A O 1
ATOM 3272 N N . GLU A 1 501 ? -68.056 -14.850 114.924 1.00 88.62 501 GLU A N 1
ATOM 3273 C CA . GLU A 1 501 ? -67.813 -15.009 116.367 1.00 88.62 501 GLU A CA 1
ATOM 3274 C C . GLU A 1 501 ? -68.582 -13.967 117.203 1.00 88.62 501 GLU A C 1
ATOM 3276 O O . GLU A 1 501 ? -69.157 -14.288 118.247 1.00 88.62 501 GLU A O 1
ATOM 3281 N N . LEU A 1 502 ? -68.632 -12.710 116.741 1.00 88.44 502 LEU A N 1
ATOM 3282 C CA . LEU A 1 502 ? -69.431 -11.656 117.373 1.00 88.44 502 LEU A CA 1
ATOM 3283 C C . LEU A 1 502 ? -70.935 -11.959 117.306 1.00 88.44 502 LEU A C 1
ATOM 3285 O O . LEU A 1 502 ? -71.646 -11.737 118.288 1.00 88.44 502 LEU A O 1
ATOM 3289 N N . ASN A 1 503 ? -71.415 -12.461 116.166 1.00 88.81 503 ASN A N 1
ATOM 3290 C CA . ASN A 1 503 ? -72.794 -12.893 115.975 1.00 88.81 503 ASN A CA 1
ATOM 3291 C C . ASN A 1 503 ? -73.169 -13.992 116.973 1.00 88.81 503 ASN A C 1
ATOM 3293 O O . ASN A 1 503 ? -74.156 -13.840 117.689 1.00 88.81 503 ASN A O 1
ATOM 3297 N N . ASP A 1 504 ? -72.346 -15.035 117.089 1.00 87.06 504 ASP A N 1
ATOM 3298 C CA . ASP A 1 504 ? -72.540 -16.125 118.050 1.00 87.06 504 ASP A CA 1
ATOM 3299 C C . ASP A 1 504 ? -72.615 -15.588 119.489 1.00 87.06 504 ASP A C 1
ATOM 3301 O O . ASP A 1 504 ? -73.498 -15.960 120.266 1.00 87.06 504 ASP A O 1
ATOM 3305 N N . GLY A 1 505 ? -71.742 -14.636 119.839 1.00 88.56 505 GLY A N 1
ATOM 3306 C CA . GLY A 1 505 ? -71.792 -13.928 121.120 1.00 88.56 505 GLY A CA 1
ATOM 3307 C C . GLY A 1 505 ? -73.092 -13.141 121.334 1.00 88.56 505 GLY A C 1
ATOM 3308 O O . GLY A 1 505 ? -73.679 -13.202 122.417 1.00 88.56 505 GLY A O 1
ATOM 3309 N N . ASN A 1 506 ? -73.576 -12.428 120.313 1.00 86.88 506 ASN A N 1
ATOM 3310 C CA . ASN A 1 506 ? -74.837 -11.682 120.366 1.00 86.88 506 ASN A CA 1
ATOM 3311 C C . ASN A 1 506 ? -76.054 -12.609 120.489 1.00 86.88 506 ASN A C 1
ATOM 3313 O O . ASN A 1 506 ? -76.966 -12.298 121.256 1.00 86.88 506 ASN A O 1
ATOM 3317 N N . VAL A 1 507 ? -76.052 -13.760 119.810 1.00 86.94 507 VAL A N 1
ATOM 3318 C CA . VAL A 1 507 ? -77.077 -14.805 119.962 1.00 86.94 507 VAL A CA 1
ATOM 3319 C C . VAL A 1 507 ? -77.108 -15.302 121.406 1.00 86.94 507 VAL A C 1
ATOM 3321 O O . VAL A 1 507 ? -78.170 -15.301 122.026 1.00 86.94 507 VAL A O 1
ATOM 3324 N N . LEU A 1 508 ? -75.947 -15.609 121.995 1.00 86.62 508 LEU A N 1
ATOM 3325 C CA . LEU A 1 508 ? -75.854 -16.012 123.403 1.00 86.62 508 LEU A CA 1
ATOM 3326 C C . LEU A 1 508 ? -76.373 -14.925 124.362 1.00 86.62 508 LEU A C 1
ATOM 3328 O O . LEU A 1 508 ? -77.066 -15.233 125.336 1.00 86.62 508 LEU A O 1
ATOM 3332 N N . VAL A 1 509 ? -76.074 -13.646 124.101 1.00 84.38 509 VAL A N 1
ATOM 3333 C CA . VAL A 1 509 ? -76.604 -12.516 124.889 1.00 84.38 509 VAL A CA 1
ATOM 3334 C C . VAL A 1 509 ? -78.120 -12.392 124.730 1.00 84.38 509 VAL A C 1
ATOM 3336 O O . VAL A 1 509 ? -78.810 -12.163 125.727 1.00 84.38 509 VAL A O 1
ATOM 3339 N N . ALA A 1 510 ? -78.652 -12.557 123.517 1.00 83.50 510 ALA A N 1
ATOM 3340 C CA . ALA A 1 510 ? -80.087 -12.523 123.248 1.00 83.50 510 ALA A CA 1
ATOM 3341 C C . ALA A 1 510 ? -80.817 -13.667 123.969 1.00 83.50 510 ALA A C 1
ATOM 3343 O O . ALA A 1 510 ? -81.803 -13.419 124.663 1.00 83.50 510 ALA A O 1
ATOM 3344 N N . GLU A 1 511 ? -80.296 -14.894 123.889 1.00 82.56 511 GLU A N 1
ATOM 3345 C CA . GLU A 1 511 ? -80.821 -16.075 124.587 1.00 82.56 511 GLU A CA 1
ATOM 3346 C C . GLU A 1 511 ? -80.769 -15.915 126.114 1.00 82.56 511 GLU A C 1
ATOM 3348 O O . GLU A 1 511 ? -81.754 -16.174 126.817 1.00 82.56 511 GLU A O 1
ATOM 3353 N N . GLY A 1 512 ? -79.642 -15.432 126.645 1.00 84.50 512 GLY A N 1
ATOM 3354 C CA . GLY A 1 512 ? -79.481 -15.144 128.070 1.00 84.50 512 GLY A CA 1
ATOM 3355 C C . GLY A 1 512 ? -80.431 -14.046 128.559 1.00 84.50 512 GLY A C 1
ATOM 3356 O O . GLY A 1 512 ? -81.030 -14.169 129.629 1.00 84.50 512 GLY A O 1
ATOM 3357 N N . SER A 1 513 ? -80.637 -13.002 127.753 1.00 82.69 513 SER A N 1
ATOM 3358 C CA . SER A 1 513 ? -81.565 -11.902 128.050 1.00 82.69 513 SER A CA 1
ATOM 3359 C C . SER A 1 513 ? -83.024 -12.349 127.961 1.00 82.69 513 SER A C 1
ATOM 3361 O O . SER A 1 513 ? -83.812 -11.999 128.834 1.00 82.69 513 SER A O 1
ATOM 3363 N N . ALA A 1 514 ? -83.384 -13.192 126.991 1.00 80.06 514 ALA A N 1
ATOM 3364 C CA . ALA A 1 514 ? -84.708 -13.811 126.907 1.00 80.06 514 ALA A CA 1
ATOM 3365 C C . ALA A 1 514 ? -84.977 -14.733 128.109 1.00 80.06 514 ALA A C 1
ATOM 3367 O O . ALA A 1 514 ? -86.069 -14.731 128.685 1.00 80.06 514 ALA A O 1
ATOM 3368 N N . THR A 1 515 ? -83.963 -15.478 128.556 1.00 82.50 515 THR A N 1
ATOM 3369 C CA . THR A 1 515 ? -84.032 -16.284 129.785 1.00 82.50 515 THR A CA 1
ATOM 3370 C C . THR A 1 515 ? -84.243 -15.397 131.019 1.00 82.50 515 THR A C 1
ATOM 3372 O O . THR A 1 515 ? -85.068 -15.704 131.880 1.00 82.50 515 THR A O 1
ATOM 3375 N N . LEU A 1 516 ? -83.556 -14.253 131.097 1.00 80.38 516 LEU A N 1
ATOM 3376 C CA . LEU A 1 516 ? -83.747 -13.273 132.169 1.00 80.38 516 LEU A CA 1
ATOM 3377 C C . LEU A 1 516 ? -85.144 -12.629 132.126 1.00 80.38 516 LEU A C 1
ATOM 3379 O O . LEU A 1 516 ? -85.783 -12.501 133.170 1.00 80.38 516 LEU A O 1
ATOM 3383 N N . ALA A 1 517 ? -85.632 -12.259 130.939 1.00 77.06 517 ALA A N 1
ATOM 3384 C CA . ALA A 1 517 ? -86.955 -11.673 130.730 1.00 77.06 517 ALA A CA 1
ATOM 3385 C C . ALA A 1 517 ? -88.070 -12.648 131.129 1.00 77.06 517 ALA A C 1
ATOM 3387 O O . ALA A 1 517 ? -88.960 -12.289 131.901 1.00 77.06 517 ALA A O 1
ATOM 3388 N N . THR A 1 518 ? -87.987 -13.907 130.687 1.00 77.12 518 THR A N 1
ATOM 3389 C CA . THR A 1 518 ? -88.934 -14.971 131.066 1.00 77.12 518 THR A CA 1
ATOM 3390 C C . THR A 1 518 ? -88.877 -15.286 132.562 1.00 77.12 518 THR A C 1
ATOM 3392 O O . THR A 1 518 ? -89.925 -15.421 133.195 1.00 77.12 518 THR A O 1
ATOM 3395 N N . GLY A 1 519 ? -87.683 -15.319 133.164 1.00 75.75 519 GLY A N 1
ATOM 3396 C CA . GLY A 1 519 ? -87.507 -15.463 134.611 1.00 75.75 519 GLY A CA 1
ATOM 3397 C C . GLY A 1 519 ? -88.126 -14.309 135.411 1.00 75.75 519 GLY A C 1
ATOM 3398 O O . GLY A 1 519 ? -88.845 -14.546 136.384 1.00 75.75 519 GLY A O 1
ATOM 3399 N N . ALA A 1 520 ? -87.916 -13.062 134.975 1.00 69.12 520 ALA A N 1
ATOM 3400 C CA . ALA A 1 520 ? -88.507 -11.865 135.578 1.00 69.12 520 ALA A CA 1
ATOM 3401 C C . ALA A 1 520 ? -90.035 -11.794 135.380 1.00 69.12 520 ALA A C 1
ATOM 3403 O O . ALA A 1 520 ? -90.758 -11.375 136.285 1.00 69.12 520 ALA A O 1
ATOM 3404 N N . ALA A 1 521 ? -90.549 -12.251 134.234 1.00 64.81 521 ALA A N 1
ATOM 3405 C CA . ALA A 1 521 ? -91.983 -12.357 133.963 1.00 64.81 521 ALA A CA 1
ATOM 3406 C C . ALA A 1 521 ? -92.653 -13.477 134.781 1.00 64.81 521 ALA A C 1
ATOM 3408 O O . ALA A 1 521 ? -93.792 -13.318 135.229 1.00 64.81 521 ALA A O 1
ATOM 3409 N N . GLY A 1 522 ? -91.948 -14.584 135.037 1.00 64.50 522 GLY A N 1
ATOM 3410 C CA . GLY A 1 522 ? -92.433 -15.705 135.849 1.00 64.50 522 GLY A CA 1
ATOM 3411 C C . GLY A 1 522 ? -92.745 -15.330 137.302 1.00 64.50 522 GLY A C 1
ATOM 3412 O O . GLY A 1 522 ? -93.657 -15.907 137.896 1.00 64.50 522 GLY A O 1
ATOM 3413 N N . VAL A 1 523 ? -92.064 -14.315 137.846 1.00 64.06 523 VAL A N 1
ATOM 3414 C CA . VAL A 1 523 ? -92.296 -13.750 139.192 1.00 64.06 523 VAL A CA 1
ATOM 3415 C C . VAL A 1 523 ? -93.255 -12.543 139.200 1.00 64.06 523 VAL A C 1
ATOM 3417 O O . VAL A 1 523 ? -93.378 -11.851 140.212 1.00 64.06 523 VAL A O 1
ATOM 3420 N N . SER A 1 524 ? -93.950 -12.276 138.086 1.00 59.47 524 SER A N 1
ATOM 3421 C CA . SER A 1 524 ? -94.898 -11.159 137.950 1.00 59.47 524 SER A CA 1
ATOM 3422 C C . SER A 1 524 ? -96.295 -11.456 138.555 1.00 59.47 524 SER A C 1
ATOM 3424 O O . SER A 1 524 ? -96.669 -12.614 138.768 1.00 59.47 524 SER A O 1
ATOM 3426 N N . PRO A 1 525 ? -97.133 -10.430 138.830 1.00 55.09 525 PRO A N 1
ATOM 3427 C CA . PRO A 1 525 ? -98.449 -10.601 139.471 1.00 55.09 525 PRO A CA 1
ATOM 3428 C C . PRO A 1 525 ? -99.440 -11.477 138.711 1.00 55.09 525 PRO A C 1
ATOM 3430 O O . PRO A 1 525 ? -100.328 -12.058 139.332 1.00 55.09 525 PRO A O 1
ATOM 3433 N N . ALA A 1 526 ? -99.316 -11.558 137.384 1.00 57.19 526 ALA A N 1
ATOM 3434 C CA . ALA A 1 526 ? -100.234 -12.329 136.552 1.00 57.19 526 ALA A CA 1
ATOM 3435 C C . ALA A 1 526 ? -100.133 -13.838 136.834 1.00 57.19 526 ALA A C 1
ATOM 3437 O O . ALA A 1 526 ? -101.142 -14.539 136.792 1.00 57.19 526 ALA A O 1
ATOM 3438 N N . THR A 1 527 ? -98.941 -14.328 137.191 1.00 59.50 527 THR A N 1
ATOM 3439 C CA . THR A 1 527 ? -98.683 -15.737 137.530 1.00 59.50 527 THR A CA 1
ATOM 3440 C C . THR A 1 527 ? -98.736 -16.000 139.039 1.00 59.50 527 THR A C 1
ATOM 3442 O O . THR A 1 527 ? -99.154 -17.080 139.457 1.00 59.50 527 THR A O 1
ATOM 3445 N N . MET A 1 528 ? -98.389 -15.017 139.882 1.00 59.06 528 MET A N 1
ATOM 3446 C CA . MET A 1 528 ? -98.421 -15.153 141.351 1.00 59.06 528 MET A CA 1
ATOM 3447 C C . MET A 1 528 ? -99.758 -14.769 142.013 1.00 59.06 528 MET A C 1
ATOM 3449 O O . MET A 1 528 ? -99.927 -14.995 143.214 1.00 59.06 528 MET A O 1
ATOM 3453 N N . GLY A 1 529 ? -100.723 -14.229 141.261 1.00 58.12 529 GLY A N 1
ATOM 3454 C CA . GLY A 1 529 ? -102.045 -13.812 141.752 1.00 58.12 529 GLY A CA 1
ATOM 3455 C C . GLY A 1 529 ? -102.784 -14.835 142.638 1.00 58.12 529 GLY A C 1
ATOM 3456 O O . GLY A 1 529 ? -103.286 -14.442 143.694 1.00 58.12 529 GLY A O 1
ATOM 3457 N N . PRO A 1 530 ? -102.812 -16.142 142.306 1.00 57.50 530 PRO A N 1
ATOM 3458 C CA . PRO A 1 530 ? -103.457 -17.151 143.152 1.00 57.50 530 PRO A CA 1
ATOM 3459 C C . PRO A 1 530 ? -102.740 -17.352 144.496 1.00 57.50 530 PRO A C 1
ATOM 3461 O O . PRO A 1 530 ? -103.378 -17.515 145.532 1.00 57.50 530 PRO A O 1
ATOM 3464 N N . TRP A 1 531 ? -101.407 -17.298 144.496 1.00 57.78 531 TRP A N 1
ATOM 3465 C CA . TRP A 1 531 ? -100.572 -17.587 145.665 1.00 57.78 531 TRP A CA 1
ATOM 3466 C C . TRP A 1 531 ? -100.468 -16.401 146.628 1.00 57.78 531 TRP A C 1
ATOM 3468 O O . TRP A 1 531 ? -100.438 -16.594 147.845 1.00 57.78 531 TRP A O 1
ATOM 3478 N N . LEU A 1 532 ? -100.494 -15.173 146.107 1.00 57.50 532 LEU A N 1
ATOM 3479 C CA . LEU A 1 532 ? -100.521 -13.950 146.915 1.00 57.50 532 LEU A CA 1
ATOM 3480 C C . LEU A 1 532 ? -101.817 -13.826 147.734 1.00 57.50 532 LEU A C 1
ATOM 3482 O O . LEU A 1 532 ? -101.772 -13.414 148.895 1.00 57.50 532 LEU A O 1
ATOM 3486 N N . LEU A 1 533 ? -102.955 -14.255 147.178 1.00 57.78 533 LEU A N 1
ATOM 3487 C CA . LEU A 1 533 ? -104.230 -14.314 147.903 1.00 57.78 533 LEU A CA 1
ATOM 3488 C C . LEU A 1 533 ? -104.228 -15.397 148.996 1.00 57.78 533 LEU A C 1
ATOM 3490 O O . LEU A 1 533 ? -104.746 -15.166 150.090 1.00 57.78 533 LEU A O 1
ATOM 3494 N N . VAL A 1 534 ? -103.593 -16.547 148.743 1.00 58.16 534 VAL A N 1
ATOM 3495 C CA . VAL A 1 534 ? -103.435 -17.626 149.736 1.00 58.16 534 VAL A CA 1
ATOM 3496 C C . VAL A 1 534 ? -102.543 -17.183 150.901 1.00 58.16 534 VAL A C 1
ATOM 3498 O O . VAL A 1 534 ? -102.908 -17.381 152.061 1.00 58.16 534 VAL A O 1
ATOM 3501 N N . ALA A 1 535 ? -101.413 -16.528 150.628 1.00 58.16 535 ALA A N 1
ATOM 3502 C CA . ALA A 1 535 ? -100.498 -16.058 151.669 1.00 58.16 535 ALA A CA 1
ATOM 3503 C C . ALA A 1 535 ? -101.133 -14.984 152.576 1.00 58.16 535 ALA A C 1
ATOM 3505 O O . ALA A 1 535 ? -100.993 -15.043 153.801 1.00 58.16 535 ALA A O 1
ATOM 3506 N N . LEU A 1 536 ? -101.896 -14.046 151.999 1.00 59.78 536 LEU A N 1
ATOM 3507 C CA . LEU A 1 536 ? -102.635 -13.034 152.766 1.00 59.78 536 LEU A CA 1
ATOM 3508 C C . LEU A 1 536 ? -103.790 -13.643 153.583 1.00 59.78 536 LEU A C 1
ATOM 3510 O O . LEU A 1 536 ? -104.020 -13.226 154.721 1.00 59.78 536 LEU A O 1
ATOM 3514 N N . GLY A 1 537 ? -104.471 -14.667 153.055 1.00 56.62 537 GLY A N 1
ATOM 3515 C CA . GLY A 1 537 ? -105.535 -15.387 153.763 1.00 56.62 537 GLY A CA 1
ATOM 3516 C C . GLY A 1 537 ? -105.041 -16.189 154.975 1.00 56.62 537 GLY A C 1
ATOM 3517 O O . GLY A 1 537 ? -105.658 -16.146 156.042 1.00 56.62 537 GLY A O 1
ATOM 3518 N N . VAL A 1 538 ? -103.897 -16.872 154.856 1.00 61.00 538 VAL A N 1
ATOM 3519 C CA . VAL A 1 538 ? -103.297 -17.652 155.959 1.00 61.00 538 VAL A CA 1
ATOM 3520 C C . VAL A 1 538 ? -102.742 -16.737 157.058 1.00 61.00 538 VAL A C 1
ATOM 3522 O O . VAL A 1 538 ? -102.899 -17.035 158.246 1.00 61.00 538 VAL A O 1
ATOM 3525 N N . GLY A 1 539 ? -102.175 -15.582 156.689 1.00 58.47 539 GLY A N 1
ATOM 3526 C CA . GLY A 1 539 ? -101.696 -14.582 157.649 1.00 58.47 539 GLY A CA 1
ATOM 3527 C C . GLY A 1 539 ? -102.801 -14.043 158.567 1.00 58.47 539 GLY A C 1
ATOM 3528 O O . GLY A 1 539 ? -102.595 -13.917 159.775 1.00 58.47 539 GLY A O 1
ATOM 3529 N N . ALA A 1 540 ? -104.003 -13.802 158.034 1.00 59.75 540 ALA A N 1
ATOM 3530 C CA . ALA A 1 540 ? -105.145 -13.333 158.825 1.00 59.75 540 ALA A CA 1
ATOM 3531 C C . ALA A 1 540 ? -105.676 -14.404 159.805 1.00 59.75 540 ALA A C 1
ATOM 3533 O O . ALA A 1 540 ? -106.026 -14.087 160.946 1.00 59.75 540 ALA A O 1
ATOM 3534 N N . ALA A 1 541 ? -105.682 -15.679 159.398 1.00 58.50 541 ALA A N 1
ATOM 3535 C CA . ALA A 1 541 ? -106.141 -16.795 160.231 1.00 58.50 541 ALA A CA 1
ATOM 3536 C C . ALA A 1 541 ? -105.188 -17.102 161.403 1.00 58.50 541 ALA A C 1
ATOM 3538 O O . ALA A 1 541 ? -105.641 -17.380 162.517 1.00 58.50 541 ALA A O 1
ATOM 3539 N N . ALA A 1 542 ? -103.873 -16.990 161.186 1.00 59.75 542 ALA A N 1
ATOM 3540 C CA . ALA A 1 542 ? -102.864 -17.204 162.226 1.00 59.75 542 ALA A CA 1
ATOM 3541 C C . ALA A 1 542 ? -102.959 -16.163 163.361 1.00 59.75 542 ALA A C 1
ATOM 3543 O O . ALA A 1 542 ? -102.828 -16.506 164.539 1.00 59.75 542 ALA A O 1
ATOM 3544 N N . ILE A 1 543 ? -103.268 -14.906 163.023 1.00 61.72 543 ILE A N 1
ATOM 3545 C CA . ILE A 1 543 ? -103.459 -13.830 164.008 1.00 61.72 543 ILE A CA 1
ATOM 3546 C C . ILE A 1 543 ? -104.732 -14.073 164.839 1.00 61.72 543 ILE A C 1
ATOM 3548 O O . ILE A 1 543 ? -104.712 -13.909 166.060 1.00 61.72 543 ILE A O 1
ATOM 3552 N N . ALA A 1 544 ? -105.819 -14.536 164.212 1.00 60.22 544 ALA A N 1
ATOM 3553 C CA . ALA A 1 544 ? -107.063 -14.869 164.911 1.00 60.22 544 ALA A CA 1
ATOM 3554 C C . ALA A 1 544 ? -106.904 -16.064 165.876 1.00 60.22 544 ALA A C 1
ATOM 3556 O O . ALA A 1 544 ? -107.393 -16.018 167.009 1.00 60.22 544 ALA A O 1
ATOM 3557 N N . ALA A 1 545 ? -106.171 -17.108 165.473 1.00 60.19 545 ALA A N 1
ATOM 3558 C CA . ALA A 1 545 ? -105.916 -18.290 166.302 1.00 60.19 545 ALA A CA 1
ATOM 3559 C C . ALA A 1 545 ? -105.064 -17.976 167.548 1.00 60.19 545 ALA A C 1
ATOM 3561 O O . ALA A 1 545 ? -105.339 -18.488 168.638 1.00 60.19 545 ALA A O 1
ATOM 3562 N N . TRP A 1 546 ? -104.075 -17.085 167.421 1.00 64.44 546 TRP A N 1
ATOM 3563 C CA . TRP A 1 546 ? -103.231 -16.658 168.543 1.00 64.44 546 TRP A CA 1
ATOM 3564 C C . TRP A 1 546 ? -104.019 -15.889 169.617 1.00 64.44 546 TRP A C 1
ATOM 3566 O O . TRP A 1 546 ? -103.811 -16.096 170.816 1.00 64.44 546 TRP A O 1
ATOM 3576 N N . ILE A 1 547 ? -104.983 -15.058 169.203 1.00 62.06 547 ILE A N 1
ATOM 3577 C CA . ILE A 1 547 ? -105.856 -14.310 170.123 1.00 62.06 547 ILE A CA 1
ATOM 3578 C C . ILE A 1 547 ? -106.782 -15.264 170.903 1.00 62.06 547 ILE A C 1
ATOM 3580 O O . ILE A 1 547 ? -106.956 -15.097 172.111 1.00 62.06 547 ILE A O 1
ATOM 3584 N N . ILE A 1 548 ? -107.320 -16.307 170.258 1.00 60.97 548 ILE A N 1
ATOM 3585 C CA . ILE A 1 548 ? -108.234 -17.281 170.887 1.00 60.97 548 ILE A CA 1
ATOM 3586 C C . ILE A 1 548 ? -107.501 -18.205 171.875 1.00 60.97 548 ILE A C 1
ATOM 3588 O O . ILE A 1 548 ? -108.035 -18.506 172.948 1.00 60.97 548 ILE A O 1
ATOM 3592 N N . HIS A 1 549 ? -106.268 -18.625 171.569 1.00 62.34 549 HIS A N 1
ATOM 3593 C CA . HIS A 1 549 ? -105.492 -19.490 172.466 1.00 62.34 549 HIS A CA 1
ATOM 3594 C C . HIS A 1 549 ? -105.172 -18.796 173.803 1.00 62.34 549 HIS A C 1
ATOM 3596 O O . HIS A 1 549 ? -105.203 -19.435 174.859 1.00 62.34 549 HIS A O 1
ATOM 3602 N N . ARG A 1 550 ? -104.923 -17.481 173.794 1.00 61.47 550 ARG A N 1
ATOM 3603 C CA . ARG A 1 550 ? -104.471 -16.749 174.987 1.00 61.47 550 ARG A CA 1
ATOM 3604 C C . ARG A 1 550 ? -105.588 -16.439 175.995 1.00 61.47 550 ARG A C 1
ATOM 3606 O O . ARG A 1 550 ? -105.304 -16.276 177.176 1.00 61.47 550 ARG A O 1
ATOM 3613 N N . VAL A 1 551 ? -106.853 -16.426 175.565 1.00 61.22 551 VAL A N 1
ATOM 3614 C CA . VAL A 1 551 ? -108.019 -16.153 176.437 1.00 61.22 551 VAL A CA 1
ATOM 3615 C C . VAL A 1 551 ? -108.489 -17.403 177.206 1.00 61.22 551 VAL A C 1
ATOM 3617 O O . VAL A 1 551 ? -109.125 -17.287 178.252 1.00 61.22 551 VAL A O 1
ATOM 3620 N N . ARG A 1 552 ? -108.147 -18.619 176.750 1.00 57.25 552 ARG A N 1
ATOM 3621 C CA . ARG A 1 552 ? -108.684 -19.875 177.313 1.00 57.25 552 ARG A CA 1
ATOM 3622 C C . ARG A 1 552 ? -107.929 -20.429 178.535 1.00 57.25 552 ARG A C 1
ATOM 3624 O O . ARG A 1 552 ? -108.477 -21.288 179.216 1.00 57.25 552 ARG A O 1
ATOM 3631 N N . PHE A 1 553 ? -106.733 -19.928 178.857 1.00 56.50 553 PHE A N 1
ATOM 3632 C CA . PHE A 1 553 ? -105.895 -20.454 179.953 1.00 56.50 553 PHE A CA 1
ATOM 3633 C C . PHE A 1 553 ? -106.057 -19.742 181.315 1.00 56.50 553 PHE A C 1
ATOM 3635 O O . PHE A 1 553 ? -105.371 -20.087 182.265 1.00 56.50 553 PHE A O 1
ATOM 3642 N N . ALA A 1 554 ? -106.989 -18.790 181.449 1.00 58.78 554 ALA A N 1
ATOM 3643 C CA . ALA A 1 554 ? -107.182 -18.008 182.681 1.00 58.78 554 ALA A CA 1
ATOM 3644 C C . ALA A 1 554 ? -108.388 -18.437 183.561 1.00 58.78 554 ALA A C 1
ATOM 3646 O O . ALA A 1 554 ? -108.801 -17.668 184.423 1.00 58.78 554 ALA A O 1
ATOM 3647 N N . ARG A 1 555 ? -109.015 -19.616 183.353 1.00 57.00 555 ARG A N 1
ATOM 3648 C CA . ARG A 1 555 ? -110.293 -19.987 184.030 1.00 57.00 555 ARG A CA 1
ATOM 3649 C C . ARG A 1 555 ? -110.432 -21.409 184.624 1.00 57.00 555 ARG A C 1
ATOM 3651 O O . ARG A 1 555 ? -111.546 -21.810 184.947 1.00 57.00 555 ARG A O 1
ATOM 3658 N N . ARG A 1 556 ? -109.351 -22.171 184.808 1.00 54.75 556 ARG A N 1
ATOM 3659 C CA . ARG A 1 556 ? -109.303 -23.429 185.599 1.00 54.75 556 ARG A CA 1
ATOM 3660 C C . ARG A 1 556 ? -107.889 -23.470 186.200 1.00 54.75 556 ARG A C 1
ATOM 3662 O O . ARG A 1 556 ? -106.959 -23.566 185.420 1.00 54.75 556 ARG A O 1
ATOM 3669 N N . GLU A 1 557 ? -107.613 -23.171 187.465 1.00 47.88 557 GLU A N 1
ATOM 3670 C CA . GLU A 1 557 ? -108.034 -23.857 188.688 1.00 47.88 557 GLU A CA 1
ATOM 3671 C C . GLU A 1 557 ? -108.039 -22.873 189.880 1.00 47.88 557 GLU A C 1
ATOM 3673 O O . GLU A 1 557 ? -107.000 -22.395 190.330 1.00 47.88 557 GLU A O 1
ATOM 3678 N N . SER A 1 558 ? -109.228 -22.585 190.403 1.00 49.28 558 SER A N 1
ATOM 3679 C CA . SER A 1 558 ? -109.472 -22.278 191.812 1.00 49.28 558 SER A CA 1
ATOM 3680 C C . SER A 1 558 ? -110.879 -22.795 192.152 1.00 49.28 558 SER A C 1
ATOM 3682 O O . SER A 1 558 ? -111.810 -22.535 191.389 1.00 49.28 558 SER A O 1
ATOM 3684 N N . VAL A 1 559 ? -111.005 -23.510 193.292 1.00 53.94 559 VAL A N 1
ATOM 3685 C CA . VAL A 1 559 ? -112.225 -24.085 193.937 1.00 53.94 559 VAL A CA 1
ATOM 3686 C C . VAL A 1 559 ? -112.602 -25.508 193.431 1.00 53.94 559 VAL A C 1
ATOM 3688 O O . VAL A 1 559 ? -112.986 -25.640 192.276 1.00 53.94 559 VAL A O 1
ATOM 3691 N N . THR A 1 560 ? -112.507 -26.641 194.165 1.00 46.69 560 THR A N 1
ATOM 3692 C CA . THR A 1 560 ? -112.596 -26.984 195.616 1.00 46.69 560 THR A CA 1
ATOM 3693 C C . THR A 1 560 ? -111.728 -28.199 196.045 1.00 46.69 560 THR A C 1
ATOM 3695 O O . THR A 1 560 ? -111.679 -29.177 195.299 1.00 46.69 560 THR A O 1
ATOM 3698 N N . ALA A 1 561 ? -111.280 -28.154 197.317 1.00 41.66 561 ALA A N 1
ATOM 3699 C CA . ALA A 1 561 ? -110.558 -29.119 198.182 1.00 41.66 561 ALA A CA 1
ATOM 3700 C C . ALA A 1 561 ? -109.024 -29.133 198.087 1.00 41.66 561 ALA A C 1
ATOM 3702 O O . ALA A 1 561 ? -108.477 -29.758 197.154 1.00 41.66 561 ALA A O 1
#

Radius of gyration: 118.81 Å; chains: 1; bounding box: 203×54×382 Å

Foldseek 3Di:
DDDDDDDYDDDDDDDDDPVVVVVVVVVVVVVVVLQVVLVVLLVVLLVLLVVLVVLLVVLLVLLVVLLVLLVVLLVLLVVLLVLLVVLLVLLVVLLVLLVVLLVLLVVLLVLLVVLLVLLVVLLVLLVVLLVLLVVLVVLLVVLVVVLVVLVVLLVVLVVLLVVLVVLLVVLVVLLVVLVVLLVVLVVLLVVLVVLLVVLVVVLVVLVVLLVVLVVQLVVLVVLLVVLVVVLVVLVVQLVVLVVQLVVLVVQLVVLVVQLVVLVVVLVVLVVVLVVCVVVPHDPVVSVVSVVVSVVSVVSSVVSVVSNVVSVVSSVVSVVSSVVSVVVNVVSVVCNVVSVVSNVVSVVSNVVSVVVNVVSVVSNVVSVVSSVVSVVSSVVSVVSNVVSVVSSVVSVVSSVVSVVSSVVSVVVSVVSVVSSVVSNVSSVVSNVSSVVSNVSSVVSVVSSVVSVVSSVVSVVSSVVSVVSSVVSVVSSVVSVVSSVVSVVSSVVSVVSSVVSVVSSVVSVVSSVVSVVSSVVSVCPHCVNCVVVVVVVVVVVVVVVVVVVVVVVPPPPDDDDDD

pLDDT: mean 86.84, std 13.38, range [38.22, 97.94]

Secondary structure (DSSP, 8-state):
--------------TTSHHHHHHHHHHHHHHHHHHHHHHHHHHHHHHHHHHHHHHHHHHHHHHHHHHHHHHHHHHHHHHHHHHHHHHHHHHHHHHHHHHHHHHHHHHHHHHHHHHHHHHHHHHHHHHHHHHHHHHHHHHHHHHHHHHHHHHHHHHHHHHHHHHHHHHHHHHHHHHHHHHHHHHHHHHHHHHHHHHHHHHHHHHHHHHHHHHHHHHHHHHHHHHHHHHHHHHHHHHHHHHHHHHHHHHHHHHHHHHHHHHHHHHHHHHHHHHHHHHHHHTT--HHHHHHHHHHHHHHHHHHHHHHHHHHHHHHHHHHHHHHHHHHHHHHHHHHHHHHHHHHHHHHHHHHHHHHHHHHHHHHHHHHHHHHHHHHHHHHHHHHHHHHHHHHHHHHHHHHHHHHHHHHHHHHHHHHHHHHHHHHHHHHHHHHHHHHHHHHHHHHHHHHHHHHHHHHHHHHHHHHHHHHHHHHHHHHHHHHHHHHHHHHHHHHHHHHHHHHHHHHHHHHHHHHHHHHHHHHHHHHHHTSHHHHHHHHHHHHHHHHHHHHHHHHHHHTTSSS-----

Sequence (561 aa):
MTRIESASEHQHGAGLKIAVIVLALALATMTTLFLLTTSKLAGGADQLAAGAAQASDGSQQVADGAGELSAGSAELSDGAADAATGAEKLSVGAGTAAVGAEKLRVGAAKAATGAVTLADGAAASATGAAELAEGADKAASGSVSLSDGITLAAAGATDVRNGVSLVAAANGEIAGKSSLLSAGARAVADGAGGIRDGVKAANAGVTDVANGALALQAGADKVEAGLGALAPGLDTLKAGASALASGTTELHTGAKDLVTANTSLVDGIAALRAQLEQGGASAEVLGSLDQLKAGAAQAASGAATLEVGAANAAAGAADVDTGVQTAHSTVAALVPGATTVSDGADDLVIGTSTLSAKLQPLVVGSATLADKSVVLAAGNSLLAGGAATLFTKTGDLLAGSTRLNDGTATLDLRVDELVAGTQKVAAGATSLSSGAERLSTGASDLSSGTSELGTGAANLAAGTSTLQRGAVELADGTSELADGSETLASGASQLATGTTELNDGNVLVAEGSATLATGAAGVSPATMGPWLLVALGVGAAAIAAWIIHRVRFARRESVTA